Protein AF-0000000078795077 (afdb_homodimer)

Sequence (536 aa):
MKTSKQVVWITGASSGIGREMALQYGAKNYAVAVSARRMDLLDALVKEIVKQGGDAFAVFCDVTDESSIQRAISQIVDQYGKIDIAVANAGGGVIEFLENLSREEWTRQLAINVIGLAMTVKYVLPELKKTKGRLVLIGSIAAYIPNPYLSAYGASKAAVHNIGESLQVELLGTGVTCTTIHPGFVDSNITRVDNKGHFNPNAKDPRPSNLMWPTDKAVKDMIRAIDKRKKLAVITGHGKVFVFLGRFFPRLARVMMAKQIKEISKSLMKTSKQVVWITGASSGIGREMALQYGAKNYAVAVSARRMDLLDALVKEIVKQGGDAFAVFCDVTDESSIQRAISQIVDQYGKIDIAVANAGGGVIEFLENLSREEWTRQLAINVIGLAMTVKYVLPELKKTKGRLVLIGSIAAYIPNPYLSAYGASKAAVHNIGESLQVELLGTGVTCTTIHPGFVDSNITRVDNKGHFNPNAKDPRPSNLMWPTDKAVKDMIRAIDKRKKLAVITGHGKVFVFLGRFFPRLARVMMAKQIKEISKSL

Nearest PDB structures (foldseek):
  2jap-assembly1_D  TM=9.155E-01  e=2.969E-22  Streptomyces clavuligerus
  7pcs-assembly1_D  TM=8.474E-01  e=2.677E-19  Thauera aromatica
  3gaf-assembly2_C  TM=8.552E-01  e=3.231E-18  Brucella abortus 2308
  3gaf-assembly1_A  TM=8.520E-01  e=2.385E-18  Brucella abortus 2308
  7wbc-assembly1_B  TM=8.483E-01  e=3.671E-17  Rhodococcus ruber

Solvent-accessible surface area (backbone atoms only — not comparable to full-atom values): 26016 Å² total; per-residue (Å²): 128,60,55,91,51,56,25,38,38,32,32,35,22,60,46,41,69,32,32,52,42,46,47,52,42,15,73,71,60,23,36,30,36,35,21,22,78,55,56,69,51,31,49,52,50,31,52,55,32,38,73,73,72,22,41,55,44,68,39,64,28,42,57,75,35,68,68,34,42,52,50,34,52,50,52,44,32,71,65,34,62,52,38,36,29,40,33,44,47,43,66,65,39,43,78,41,46,65,71,70,54,48,71,67,48,47,49,51,42,36,36,37,38,33,50,12,38,49,51,50,48,36,69,44,44,68,48,21,48,77,58,39,15,38,40,33,40,61,44,28,36,45,36,43,36,51,24,65,39,23,29,59,32,16,14,27,23,15,17,39,49,30,37,38,47,9,44,46,44,66,30,62,92,53,59,36,41,40,24,32,34,20,41,39,54,49,62,46,61,50,65,18,26,43,71,85,67,47,76,35,93,79,48,73,67,89,61,65,70,88,60,48,39,62,48,67,62,48,39,53,54,49,51,52,38,57,75,68,61,34,57,67,43,66,33,53,71,68,22,44,50,47,37,48,30,24,66,74,33,48,68,59,37,40,53,54,48,41,54,51,41,60,52,45,59,70,70,101,128,58,56,90,51,57,25,38,38,31,32,35,23,61,45,41,66,31,31,51,42,47,48,54,41,14,74,70,60,23,36,28,37,35,22,21,78,55,56,70,50,31,49,53,50,31,51,53,31,39,74,73,71,22,41,55,42,68,40,64,27,43,55,76,33,66,68,34,43,52,50,34,51,51,52,43,31,71,66,36,60,51,38,35,29,41,34,44,45,44,65,67,38,43,78,41,46,65,71,70,54,47,70,68,48,48,48,52,41,37,36,38,38,33,50,13,38,50,49,50,49,36,68,44,44,69,48,20,47,75,59,37,15,38,40,32,40,60,44,29,36,45,35,43,36,51,24,66,40,23,27,59,34,17,14,26,24,15,17,38,49,30,36,37,46,9,46,48,42,66,30,61,90,52,61,36,42,40,24,33,33,21,40,40,55,50,64,46,60,47,64,21,26,45,71,85,66,47,77,34,92,80,48,72,65,87,60,66,71,88,60,48,38,61,48,68,62,48,40,52,54,49,51,50,38,56,75,67,61,34,57,66,42,66,34,55,74,69,22,45,51,48,36,50,31,24,66,74,34,49,67,58,38,42,54,55,46,41,55,52,42,62,52,46,61,71,70,100

Secondary structure (DSSP, 8-state):
---SS-EEEEESTTSHHHHHHHHHHHHTT-EEEEEES-HHHHHHHHHHHHHTT-EEEEEE--TT-HHHHHHHHHHHHHHHS--SEEEE-------B-GGG--HHHHHHHHIIIIIIHHHHHHHHHHHHHHHT-EEEEE--GGGTS--TTBHHHHHHHHHHHHHHHHHHHHTTTSS-EEEEEEE-SB--GGGGB-TTS-B-TT----S-GGGPBPHHHHHHHHHHHHHTT-SEEEESHHHHHHHHHHHH-HHHHHHHHHHHHHHHHHH-/---SS-EEEEESTTSHHHHHHHHHHHHTT-EEEEEES-HHHHHHHHHHHHHTT-EEEEEE--TT-HHHHHHHHHHHHHHHS--SEEEE-------B-GGG--HHHHHHHHIIIIIIHHHHHHHHHHHHHHHT-EEEEE--GGGTS--TTBHHHHHHHHHHHHHHHHHHHHTTTSS-EEEEEEE-SB--GGGGB-TTS-B-TT----S-GGGPBPHHHHHHHHHHHHHTT-SEEEESHHHHHHHHHHHH-HHHHHHHHHHHHHHHHHH-

pLDDT: mean 89.66, std 13.39, range [45.28, 98.94]

Structure (mmCIF, N/CA/C/O backbone):
data_AF-0000000078795077-model_v1
#
loop_
_entity.id
_entity.type
_entity.pdbx_description
1 polymer 3-oxoacyl-
#
loop_
_atom_site.group_PDB
_atom_site.id
_atom_site.type_symbol
_atom_site.label_atom_id
_atom_site.label_alt_id
_atom_site.label_comp_id
_atom_site.label_asym_id
_atom_site.label_entity_id
_atom_site.label_seq_id
_atom_site.pdbx_PDB_ins_code
_atom_site.Cartn_x
_atom_site.Cartn_y
_atom_site.Cartn_z
_atom_site.occupancy
_atom_site.B_iso_or_equiv
_atom_site.auth_seq_id
_atom_site.auth_comp_id
_atom_site.auth_asym_id
_atom_site.auth_atom_id
_atom_site.pdbx_PDB_model_num
ATOM 1 N N . MET A 1 1 ? -7.754 -32.938 -25.578 1 63.84 1 MET A N 1
ATOM 2 C CA . MET A 1 1 ? -8.141 -33.312 -24.219 1 63.84 1 MET A CA 1
ATOM 3 C C . MET A 1 1 ? -7.406 -32.5 -23.188 1 63.84 1 MET A C 1
ATOM 5 O O . MET A 1 1 ? -6.215 -32.188 -23.344 1 63.84 1 MET A O 1
ATOM 9 N N . LYS A 1 2 ? -8.133 -31.75 -22.375 1 88.75 2 LYS A N 1
ATOM 10 C CA . LYS A 1 2 ? -7.562 -30.891 -21.344 1 88.75 2 LYS A CA 1
ATOM 11 C C . LYS A 1 2 ? -6.699 -31.672 -20.375 1 88.75 2 LYS A C 1
ATOM 13 O O . LYS A 1 2 ? -6.816 -32.906 -20.281 1 88.75 2 LYS A O 1
ATOM 18 N N . THR A 1 3 ? -5.539 -31.219 -19.859 1 92.12 3 THR A N 1
ATOM 19 C CA . THR A 1 3 ? -4.457 -31.906 -19.156 1 92.12 3 THR A CA 1
ATOM 20 C C . THR A 1 3 ? -4.953 -32.5 -17.844 1 92.12 3 THR A C 1
ATOM 22 O O . THR A 1 3 ? -5.891 -31.984 -17.234 1 92.12 3 THR A O 1
ATOM 25 N N . SER A 1 4 ? -4.438 -33.625 -17.484 1 94.81 4 SER A N 1
ATOM 26 C CA . SER A 1 4 ? -4.703 -34.25 -16.188 1 94.81 4 SER A CA 1
ATOM 27 C C . SER A 1 4 ? -3.748 -3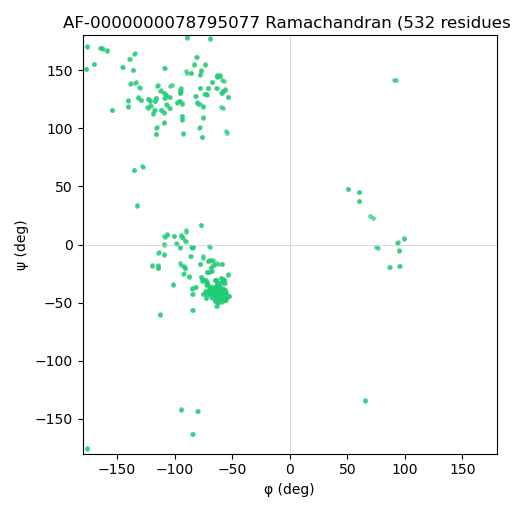3.719 -15.125 1 94.81 4 SER A C 1
ATOM 29 O O . SER A 1 4 ? -3.959 -33.938 -13.93 1 94.81 4 SER A O 1
ATOM 31 N N . LYS A 1 5 ? -2.736 -32.969 -15.523 1 97.69 5 LYS A N 1
ATOM 32 C CA . LYS A 1 5 ? -1.76 -32.375 -14.609 1 97.69 5 LYS A CA 1
ATOM 33 C C . LYS A 1 5 ? -2.357 -31.203 -13.844 1 97.69 5 LYS A C 1
ATOM 35 O O . LYS A 1 5 ? -3.344 -30.609 -14.281 1 97.69 5 LYS A O 1
ATOM 40 N N . GLN A 1 6 ? -1.777 -30.969 -12.68 1 98.25 6 GLN A N 1
ATOM 41 C CA . GLN A 1 6 ? -2.078 -29.688 -12.07 1 98.25 6 GLN A CA 1
ATOM 42 C C . GLN A 1 6 ? -1.483 -28.531 -12.875 1 98.25 6 GLN A C 1
ATOM 44 O O . GLN A 1 6 ? -0.375 -28.656 -13.406 1 98.25 6 GLN A O 1
ATOM 49 N N . VAL A 1 7 ? -2.229 -27.469 -13 1 98.75 7 VAL A N 1
ATOM 50 C CA . VAL A 1 7 ? -1.821 -26.344 -13.836 1 98.75 7 VAL A CA 1
ATOM 51 C C . VAL A 1 7 ? -1.422 -25.156 -12.961 1 98.75 7 VAL A C 1
ATOM 53 O O . VAL A 1 7 ? -2.188 -24.734 -12.094 1 98.75 7 VAL A O 1
ATOM 56 N N . VAL A 1 8 ? -0.216 -24.625 -13.18 1 98.88 8 VAL A N 1
ATOM 57 C CA . VAL A 1 8 ? 0.249 -23.438 -12.477 1 98.88 8 VAL A CA 1
ATOM 58 C C . VAL A 1 8 ? 0.467 -22.312 -13.477 1 98.88 8 VAL A C 1
ATOM 60 O O . VAL A 1 8 ? 1.09 -22.5 -14.523 1 98.88 8 VAL A O 1
ATOM 63 N N . TRP A 1 9 ? -0.145 -21.172 -13.227 1 98.94 9 TRP A N 1
ATOM 64 C CA . TRP A 1 9 ? 0.075 -19.953 -13.992 1 98.94 9 TRP A CA 1
ATOM 65 C C . TRP A 1 9 ? 0.933 -18.953 -13.211 1 98.94 9 TRP A C 1
ATOM 67 O O . TRP A 1 9 ? 0.636 -18.641 -12.055 1 98.94 9 TRP A O 1
ATOM 77 N N . ILE A 1 10 ? 2.008 -18.484 -13.828 1 98.88 10 ILE A N 1
ATOM 78 C CA . ILE A 1 10 ? 2.932 -17.547 -13.195 1 98.88 10 ILE A CA 1
ATOM 79 C C . ILE A 1 10 ? 3.055 -16.281 -14.047 1 98.88 10 ILE A C 1
ATOM 81 O O . ILE A 1 10 ? 3.504 -16.344 -15.195 1 98.88 10 ILE A O 1
ATOM 85 N N . THR A 1 11 ? 2.666 -15.148 -13.5 1 98.62 11 THR A N 1
ATOM 86 C CA . THR A 1 11 ? 2.92 -13.883 -14.18 1 98.62 11 THR A CA 1
ATOM 87 C C . THR A 1 11 ? 4.336 -13.391 -13.898 1 98.62 11 THR A C 1
ATOM 89 O O . THR A 1 11 ? 4.91 -13.703 -12.852 1 98.62 11 THR A O 1
ATOM 92 N N . GLY A 1 12 ? 4.859 -12.586 -14.836 1 96.25 12 GLY A N 1
ATOM 93 C CA . GLY A 1 12 ? 6.215 -12.086 -14.656 1 96.25 12 GLY A CA 1
ATOM 94 C C . GLY A 1 12 ? 7.25 -13.195 -14.578 1 96.25 12 GLY A C 1
ATOM 95 O O . GLY A 1 12 ? 8.102 -13.195 -13.688 1 96.25 12 GLY A O 1
ATOM 96 N N . ALA A 1 13 ? 7.164 -14.148 -15.461 1 96.56 13 ALA A N 1
ATOM 97 C CA . ALA A 1 13 ? 7.961 -15.367 -15.344 1 96.56 13 ALA A CA 1
ATOM 98 C C . ALA A 1 13 ? 9.25 -15.258 -16.156 1 96.56 13 ALA A C 1
ATOM 100 O O . ALA A 1 13 ? 10.008 -16.219 -16.266 1 96.56 13 ALA A O 1
ATOM 101 N N . SER A 1 14 ? 9.562 -14.102 -16.703 1 92.75 14 SER A N 1
ATOM 102 C CA . SER A 1 14 ? 10.672 -13.977 -17.641 1 92.75 14 SER A CA 1
ATOM 103 C C . SER A 1 14 ? 12.008 -13.961 -16.906 1 92.75 14 SER A C 1
ATOM 105 O O . SER A 1 14 ? 13.062 -14.125 -17.531 1 92.75 14 SER A O 1
ATOM 107 N N . SER A 1 15 ? 12.031 -13.727 -15.617 1 89.06 15 SER A N 1
ATOM 108 C CA . SER A 1 15 ? 13.281 -13.656 -14.867 1 89.06 15 SER A CA 1
ATOM 109 C C . SER A 1 15 ? 13.047 -13.891 -13.383 1 89.06 15 SER A C 1
ATOM 111 O O . SER A 1 15 ? 11.906 -14.086 -12.953 1 89.06 15 SER A O 1
ATOM 113 N N . GLY A 1 16 ? 14.125 -14.109 -12.711 1 90.88 16 GLY A N 1
ATOM 114 C CA . GLY A 1 16 ? 14.102 -14.102 -11.258 1 90.88 16 GLY A CA 1
ATOM 115 C C . GLY A 1 16 ? 13.281 -15.227 -10.664 1 90.88 16 GLY A C 1
ATOM 116 O O . GLY A 1 16 ? 13.445 -16.391 -11.039 1 90.88 16 GLY A O 1
ATOM 117 N N . ILE A 1 17 ? 12.492 -14.867 -9.719 1 93.62 17 ILE A N 1
ATOM 118 C CA . ILE A 1 17 ? 11.695 -15.797 -8.93 1 93.62 17 ILE A CA 1
ATOM 119 C C . ILE A 1 17 ? 10.703 -16.516 -9.836 1 93.62 17 ILE A C 1
ATOM 121 O O . ILE A 1 17 ? 10.562 -17.734 -9.773 1 93.62 17 ILE A O 1
ATOM 125 N N . GLY A 1 18 ? 10.047 -15.781 -10.766 1 96.88 18 GLY A N 1
ATOM 126 C CA . GLY A 1 18 ? 9.062 -16.375 -11.648 1 96.88 18 GLY A CA 1
ATOM 127 C C . GLY A 1 18 ? 9.641 -17.422 -12.57 1 96.88 18 GLY A C 1
ATOM 128 O O . GLY A 1 18 ? 9.055 -18.5 -12.75 1 96.88 18 GLY A O 1
ATOM 129 N N . ARG A 1 19 ? 10.742 -17.094 -13.125 1 96.56 19 ARG A N 1
ATOM 130 C CA . ARG A 1 19 ? 11.414 -18.031 -14.016 1 96.56 19 ARG A CA 1
ATOM 131 C C . ARG A 1 19 ? 11.812 -19.297 -13.273 1 96.56 19 ARG A C 1
ATOM 133 O O . ARG A 1 19 ? 11.562 -20.406 -13.758 1 96.56 19 ARG A O 1
ATOM 140 N N . GLU A 1 20 ? 12.445 -19.125 -12.133 1 96.5 20 GLU A N 1
ATOM 141 C CA . GLU A 1 20 ? 12.898 -20.266 -11.344 1 96.5 20 GLU A CA 1
ATOM 142 C C . GLU A 1 20 ? 11.719 -21.125 -10.883 1 96.5 20 GLU A C 1
ATOM 144 O O . GLU A 1 20 ? 11.805 -22.344 -10.859 1 96.5 20 GLU A O 1
ATOM 149 N N . MET A 1 21 ? 10.648 -20.484 -10.523 1 98 21 MET A N 1
ATOM 150 C CA . MET A 1 21 ? 9.461 -21.219 -10.102 1 98 21 MET A CA 1
ATOM 151 C C . MET A 1 21 ? 8.898 -22.062 -11.242 1 98 21 MET A C 1
ATOM 153 O O . MET A 1 21 ? 8.484 -23.203 -11.023 1 98 21 MET A O 1
ATOM 157 N N . ALA A 1 22 ? 8.906 -21.469 -12.406 1 98.5 22 ALA A N 1
ATOM 158 C CA . ALA A 1 22 ? 8.438 -22.188 -13.586 1 98.5 22 ALA A CA 1
ATOM 159 C C . ALA A 1 22 ? 9.273 -23.453 -13.828 1 98.5 22 ALA A C 1
ATOM 161 O O . ALA A 1 22 ? 8.734 -24.516 -14.094 1 98.5 22 ALA A O 1
ATOM 162 N N . LEU A 1 23 ? 10.547 -23.312 -13.711 1 98.12 23 LEU A N 1
ATOM 163 C CA . LEU A 1 23 ? 11.461 -24.438 -13.906 1 98.12 23 LEU A CA 1
ATOM 164 C C . LEU A 1 23 ? 11.188 -25.531 -12.891 1 98.12 23 LEU A C 1
ATOM 166 O O . LEU A 1 23 ? 11.102 -26.719 -13.258 1 98.12 23 LEU A O 1
ATOM 170 N N . GLN A 1 24 ? 11.016 -25.156 -11.688 1 98.38 24 GLN A N 1
ATOM 171 C CA . GLN A 1 24 ? 10.852 -26.156 -10.625 1 98.38 24 GLN A CA 1
ATOM 172 C C . GLN A 1 24 ? 9.484 -26.828 -10.719 1 98.38 24 GLN A C 1
ATOM 174 O O . GLN A 1 24 ? 9.375 -28.047 -10.523 1 98.38 24 GLN A O 1
ATOM 179 N N . TYR A 1 25 ? 8.43 -26.109 -11.023 1 98.38 25 TYR A N 1
ATOM 180 C CA . TYR A 1 25 ? 7.125 -26.719 -11.227 1 98.38 25 TYR A CA 1
ATOM 181 C C . TYR A 1 25 ? 7.141 -27.641 -12.453 1 98.38 25 TYR A C 1
ATOM 183 O O . TYR A 1 25 ? 6.484 -28.688 -12.461 1 98.38 25 TYR A O 1
ATOM 191 N N . GLY A 1 26 ? 7.855 -27.203 -13.492 1 97.94 26 GLY A N 1
ATOM 192 C CA . GLY A 1 26 ? 8.031 -28.078 -14.648 1 97.94 26 GLY A CA 1
ATOM 193 C C . GLY A 1 26 ? 8.672 -29.406 -14.305 1 97.94 26 GLY A C 1
ATOM 194 O O . GLY A 1 26 ? 8.258 -30.453 -14.812 1 97.94 26 GLY A O 1
ATOM 195 N N . ALA A 1 27 ? 9.609 -29.344 -13.43 1 97.62 27 ALA A N 1
ATOM 196 C CA . ALA A 1 27 ? 10.312 -30.547 -12.992 1 97.62 27 ALA A CA 1
ATOM 197 C C . ALA A 1 27 ? 9.414 -31.422 -12.117 1 97.62 27 ALA A C 1
ATOM 199 O O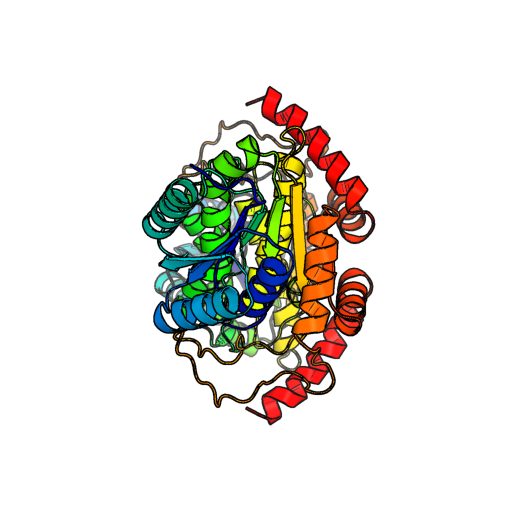 . ALA A 1 27 ? 9.633 -32.625 -12.008 1 97.62 27 ALA A O 1
ATOM 200 N N . LYS A 1 28 ? 8.391 -30.844 -11.469 1 96.38 28 LYS A N 1
ATOM 201 C CA . LYS A 1 28 ? 7.465 -31.547 -10.594 1 96.38 28 LYS A CA 1
ATOM 202 C C . LYS A 1 28 ? 6.262 -32.062 -11.375 1 96.38 28 LYS A C 1
ATOM 204 O O . LYS A 1 28 ? 5.273 -32.5 -10.781 1 96.38 28 LYS A O 1
ATOM 209 N N . ASN A 1 29 ? 6.27 -32.062 -12.742 1 95 29 ASN A N 1
ATOM 210 C CA . ASN A 1 29 ? 5.273 -32.594 -13.656 1 95 29 ASN A CA 1
ATOM 211 C C . ASN A 1 29 ? 3.988 -31.781 -13.648 1 95 29 ASN A C 1
ATOM 213 O O . ASN A 1 29 ? 2.895 -32.344 -13.781 1 95 29 ASN A O 1
ATOM 217 N N . TYR A 1 30 ? 4.035 -30.562 -13.297 1 98.12 30 TYR A N 1
ATOM 218 C CA . TYR A 1 30 ? 2.936 -29.625 -13.516 1 98.12 30 TYR A CA 1
ATOM 219 C C . TYR A 1 30 ? 2.895 -29.172 -14.969 1 98.12 30 TYR A C 1
ATOM 221 O O . TYR A 1 30 ? 3.902 -29.234 -15.68 1 98.12 30 TYR A O 1
ATOM 229 N N . ALA A 1 31 ? 1.719 -28.875 -15.406 1 98.69 31 ALA A N 1
ATOM 230 C CA . ALA A 1 31 ? 1.613 -28.031 -16.594 1 98.69 31 ALA A CA 1
ATOM 231 C C . ALA A 1 31 ? 1.82 -26.562 -16.25 1 98.69 31 ALA A C 1
ATOM 233 O O . ALA A 1 31 ? 1.081 -26 -15.43 1 98.69 31 ALA A O 1
ATOM 234 N N . VAL A 1 32 ? 2.832 -25.938 -16.875 1 98.81 32 VAL A N 1
ATOM 235 C CA . VAL A 1 32 ? 3.268 -24.625 -16.422 1 98.81 32 VAL A CA 1
ATOM 236 C C . VAL A 1 32 ? 2.918 -23.578 -17.484 1 98.81 32 VAL A C 1
ATOM 238 O O . VAL A 1 32 ? 3.389 -23.656 -18.625 1 98.81 32 VAL A O 1
ATOM 241 N N . ALA A 1 33 ? 2.053 -22.656 -17.141 1 98.88 33 ALA A N 1
ATOM 242 C CA . ALA A 1 33 ? 1.798 -21.484 -17.969 1 98.88 33 ALA A CA 1
ATOM 243 C C . ALA A 1 33 ? 2.594 -20.281 -17.469 1 98.88 33 ALA A C 1
ATOM 245 O O . ALA A 1 33 ? 2.477 -19.891 -16.312 1 98.88 33 ALA A O 1
ATOM 246 N N . VAL A 1 34 ? 3.428 -19.734 -18.391 1 98.81 34 VAL A N 1
ATOM 247 C CA . VAL A 1 34 ? 4.258 -18.578 -18.031 1 98.81 34 VAL A CA 1
ATOM 248 C C . VAL A 1 34 ? 3.826 -17.359 -18.844 1 98.81 34 VAL A C 1
ATOM 250 O O . VAL A 1 34 ? 3.543 -17.484 -20.047 1 98.81 34 VAL A O 1
ATOM 253 N N . SER A 1 35 ? 3.742 -16.219 -18.172 1 98.62 35 SER A N 1
ATOM 254 C CA . SER A 1 35 ? 3.336 -15.016 -18.891 1 98.62 35 SER A CA 1
ATOM 255 C C . SER A 1 35 ? 4.203 -13.828 -18.5 1 98.62 35 SER A C 1
ATOM 257 O O . SER A 1 35 ? 4.734 -13.773 -17.391 1 98.62 35 SER A O 1
ATOM 259 N N . ALA A 1 36 ? 4.379 -12.969 -19.344 1 97.62 36 ALA A N 1
ATOM 260 C CA . ALA A 1 36 ? 5.082 -11.695 -19.25 1 97.62 36 ALA A CA 1
ATOM 261 C C . ALA A 1 36 ? 4.957 -10.898 -20.562 1 97.62 36 ALA A C 1
ATOM 263 O O . ALA A 1 36 ? 4.18 -11.266 -21.438 1 97.62 36 ALA A O 1
ATOM 264 N N . ARG A 1 37 ? 5.633 -9.805 -20.594 1 94.19 37 ARG A N 1
ATOM 265 C CA . ARG A 1 37 ? 5.609 -8.984 -21.797 1 94.19 37 ARG A CA 1
ATOM 266 C C . ARG A 1 37 ? 6.688 -9.422 -22.797 1 94.19 37 ARG A C 1
ATOM 268 O O . ARG A 1 37 ? 6.535 -9.25 -24 1 94.19 37 ARG A O 1
ATOM 275 N N . ARG A 1 38 ? 7.805 -10.016 -22.25 1 93.06 38 ARG A N 1
ATOM 276 C CA . ARG A 1 38 ? 8.938 -10.398 -23.094 1 93.06 38 ARG A CA 1
ATOM 277 C C . ARG A 1 38 ? 8.812 -11.852 -23.562 1 93.06 38 ARG A C 1
ATOM 279 O O . ARG A 1 38 ? 9.391 -12.758 -22.953 1 93.06 38 ARG A O 1
ATOM 286 N N . MET A 1 39 ? 8.273 -11.969 -24.734 1 97.12 39 MET A N 1
ATOM 287 C CA . MET A 1 39 ? 7.906 -13.297 -25.219 1 97.12 39 MET A CA 1
ATOM 288 C C . MET A 1 39 ? 9.148 -14.102 -25.594 1 97.12 39 MET A C 1
ATOM 290 O O . MET A 1 39 ? 9.164 -15.328 -25.453 1 97.12 39 MET A O 1
ATOM 294 N N . ASP A 1 40 ? 10.172 -13.406 -26.031 1 97.25 40 ASP A N 1
ATOM 295 C CA . ASP A 1 40 ? 11.398 -14.109 -26.406 1 97.25 40 ASP A CA 1
ATOM 296 C C . ASP A 1 40 ? 11.984 -14.852 -25.203 1 97.25 40 ASP A C 1
ATOM 298 O O . ASP A 1 40 ? 12.414 -16 -25.328 1 97.25 40 ASP A O 1
ATOM 302 N N . LEU A 1 41 ? 11.977 -14.219 -24.062 1 96.31 41 LEU A N 1
ATOM 303 C CA . LEU A 1 41 ? 12.477 -14.828 -22.844 1 96.31 41 LEU A CA 1
ATOM 304 C C . LEU A 1 41 ? 11.57 -15.961 -22.391 1 96.31 41 LEU A C 1
ATOM 306 O O . LEU A 1 41 ? 12.047 -16.984 -21.875 1 96.31 41 LEU A O 1
ATOM 310 N N . LEU A 1 42 ? 10.289 -15.812 -22.562 1 98.06 42 LEU A N 1
ATOM 311 C CA . LEU A 1 42 ? 9.328 -16.844 -22.188 1 98.06 42 LEU A CA 1
ATOM 312 C C . LEU A 1 42 ? 9.477 -18.078 -23.062 1 98.06 42 LEU A C 1
ATOM 314 O O . LEU A 1 42 ? 9.422 -19.203 -22.578 1 98.06 42 LEU A O 1
ATOM 318 N N . ASP A 1 43 ? 9.648 -17.812 -24.344 1 98.06 43 ASP A N 1
ATOM 319 C CA . ASP A 1 43 ? 9.805 -18.922 -25.281 1 98.06 43 ASP A CA 1
ATOM 320 C C . ASP A 1 43 ? 11.07 -19.734 -24.953 1 98.06 43 ASP A C 1
ATOM 322 O O . ASP A 1 43 ? 11.062 -20.953 -25.031 1 98.06 43 ASP A O 1
ATOM 326 N N . ALA A 1 44 ? 12.109 -19 -24.656 1 98.19 44 ALA A N 1
ATOM 327 C CA . ALA A 1 44 ? 13.336 -19.672 -24.25 1 98.19 44 ALA A CA 1
ATOM 328 C C . ALA A 1 44 ? 13.109 -20.516 -22.984 1 98.19 44 ALA A C 1
ATOM 330 O O . ALA A 1 44 ? 13.617 -21.641 -22.875 1 98.19 44 ALA A O 1
ATOM 331 N N . LEU A 1 45 ? 12.383 -19.984 -22.031 1 98.19 45 LEU A N 1
ATOM 332 C CA . LEU A 1 45 ? 12.047 -20.688 -20.797 1 98.19 45 LEU A CA 1
ATOM 333 C C . LEU A 1 45 ? 11.227 -21.922 -21.094 1 98.19 45 LEU A C 1
ATOM 335 O O . LEU A 1 45 ? 11.492 -23 -20.531 1 98.19 45 LEU A O 1
ATOM 339 N N . VAL A 1 46 ? 10.25 -21.828 -21.953 1 98.56 46 VAL A N 1
ATOM 340 C CA . VAL A 1 46 ? 9.398 -22.953 -22.312 1 98.56 46 VAL A CA 1
ATOM 341 C C . VAL A 1 46 ? 10.242 -24.047 -22.953 1 98.56 46 VAL A C 1
ATOM 343 O O . VAL A 1 46 ? 10.094 -25.234 -22.625 1 98.56 46 VAL A O 1
ATOM 346 N N . LYS A 1 47 ? 11.117 -23.656 -23.859 1 98.44 47 LYS A N 1
ATOM 347 C CA . LYS A 1 47 ? 11.992 -24.625 -24.516 1 98.44 47 LYS A CA 1
ATOM 348 C C . LYS A 1 47 ? 12.844 -25.375 -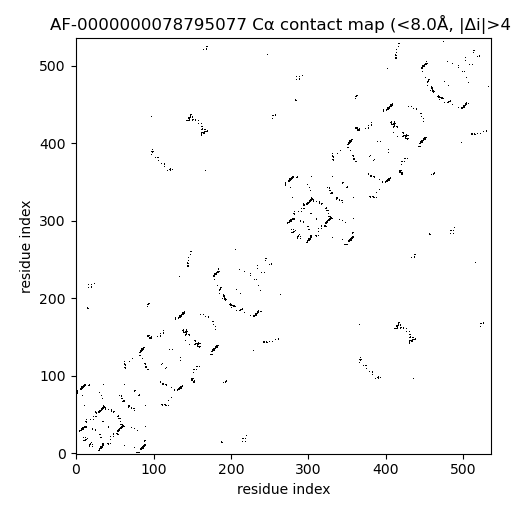23.484 1 98.44 47 LYS A C 1
ATOM 350 O O . LYS A 1 47 ? 13.047 -26.578 -23.609 1 98.44 47 LYS A O 1
ATOM 355 N N . GLU A 1 48 ? 13.344 -24.609 -22.562 1 98.12 48 GLU A N 1
ATOM 356 C CA . GLU A 1 48 ? 14.164 -25.203 -21.516 1 98.12 48 GLU A CA 1
ATOM 357 C C . GLU A 1 48 ? 13.367 -26.219 -20.703 1 98.12 48 GLU A C 1
ATOM 359 O O . GLU A 1 48 ? 13.852 -27.328 -20.422 1 98.12 48 GLU A O 1
ATOM 364 N N . ILE A 1 49 ? 12.148 -25.922 -20.312 1 98.38 49 ILE A N 1
ATOM 365 C CA . ILE A 1 49 ? 11.289 -26.797 -19.5 1 98.38 49 ILE A CA 1
ATOM 366 C C . ILE A 1 49 ? 10.938 -28.047 -20.312 1 98.38 49 ILE A C 1
ATOM 368 O O . ILE A 1 49 ? 11.016 -29.172 -19.781 1 98.38 49 ILE A O 1
ATOM 372 N N . VAL A 1 50 ? 10.656 -27.859 -21.578 1 97.88 50 VAL A N 1
ATOM 373 C CA . VAL A 1 50 ? 10.242 -28.969 -22.438 1 97.88 50 VAL A CA 1
ATOM 374 C C . VAL A 1 50 ? 11.43 -29.891 -22.672 1 97.88 50 VAL A C 1
ATOM 376 O O . VAL A 1 50 ? 11.281 -31.125 -22.672 1 97.88 50 VAL A O 1
ATOM 379 N N . LYS A 1 51 ? 12.555 -29.297 -22.859 1 97.75 51 LYS A N 1
ATOM 380 C CA . LYS A 1 51 ? 13.766 -30.094 -23.062 1 97.75 51 LYS A CA 1
ATOM 381 C C . LYS A 1 51 ? 14.039 -31 -21.875 1 97.75 51 LYS A C 1
ATOM 383 O O . LYS A 1 51 ? 14.578 -32.094 -22.031 1 97.75 51 LYS A O 1
ATOM 388 N N . GLN A 1 52 ? 13.609 -30.578 -20.75 1 97.06 52 GLN A N 1
ATOM 389 C CA . GLN A 1 52 ? 13.828 -31.344 -19.516 1 97.06 52 GLN A CA 1
ATOM 390 C C . GLN A 1 52 ? 12.68 -32.312 -19.266 1 97.06 52 GLN A C 1
ATOM 392 O O . GLN A 1 52 ? 12.633 -32.969 -18.203 1 97.06 52 GLN A O 1
ATOM 397 N N . GLY A 1 53 ? 11.727 -32.375 -20.172 1 96.94 53 GLY A N 1
ATOM 398 C CA . GLY A 1 53 ? 10.641 -33.344 -20.078 1 96.94 53 GLY A CA 1
ATOM 399 C C . GLY A 1 53 ? 9.375 -32.75 -19.5 1 96.94 53 GLY A C 1
ATOM 400 O O . GLY A 1 53 ? 8.406 -33.469 -19.25 1 96.94 53 GLY A O 1
ATOM 401 N N . GLY A 1 54 ? 9.406 -31.422 -19.281 1 97.56 54 GLY A N 1
ATOM 402 C CA . GLY A 1 54 ? 8.234 -30.766 -18.703 1 97.56 54 GLY A CA 1
ATOM 403 C C . GLY A 1 54 ? 7.242 -30.281 -19.75 1 97.56 54 GLY A C 1
ATOM 404 O O . GLY A 1 54 ? 7.418 -30.531 -20.938 1 97.56 54 GLY A O 1
ATOM 405 N N . ASP A 1 55 ? 6.168 -29.719 -19.25 1 98.06 55 ASP A N 1
ATOM 406 C CA . ASP A 1 55 ? 5.102 -29.141 -20.062 1 98.06 55 ASP A CA 1
ATOM 407 C C . ASP A 1 55 ? 4.914 -27.656 -19.719 1 98.06 55 ASP A C 1
ATOM 409 O O . ASP A 1 55 ? 4.59 -27.312 -18.594 1 98.06 55 ASP A O 1
ATOM 413 N N . ALA A 1 56 ? 5.102 -26.844 -20.734 1 98.44 56 ALA A N 1
ATOM 414 C CA . ALA A 1 56 ? 4.98 -25.406 -20.484 1 98.44 56 ALA A CA 1
ATOM 415 C C . ALA A 1 56 ? 4.395 -24.688 -21.703 1 98.44 56 ALA A C 1
ATOM 417 O O . ALA A 1 56 ? 4.496 -25.188 -22.828 1 98.44 56 ALA A O 1
ATOM 418 N N . PHE A 1 57 ? 3.754 -23.594 -21.375 1 97.75 57 PHE A N 1
ATOM 419 C CA . PHE A 1 57 ? 3.047 -22.781 -22.344 1 97.75 57 PHE A CA 1
ATOM 420 C C . PHE A 1 57 ? 3.25 -21.297 -22.047 1 97.75 57 PHE A C 1
ATOM 422 O O . PHE A 1 57 ? 3.096 -20.859 -20.906 1 97.75 57 PHE A O 1
ATOM 429 N N . ALA A 1 58 ? 3.775 -20.578 -23.094 1 98.69 58 ALA A N 1
ATOM 430 C CA . ALA A 1 58 ? 4.008 -19.141 -22.922 1 98.69 58 ALA A CA 1
ATOM 431 C C . ALA A 1 58 ? 2.832 -18.328 -23.438 1 98.69 58 ALA A C 1
ATOM 433 O O . ALA A 1 58 ? 2.285 -18.625 -24.516 1 98.69 58 ALA A O 1
ATOM 434 N N . VAL A 1 59 ? 2.422 -17.359 -22.656 1 98.56 59 VAL A N 1
ATOM 435 C CA . VAL A 1 59 ? 1.357 -16.453 -23.078 1 98.56 59 VAL A CA 1
ATOM 436 C C . VAL A 1 59 ? 1.753 -15.016 -22.766 1 98.56 59 VAL A C 1
ATOM 438 O O . VAL A 1 59 ? 2.328 -14.734 -21.719 1 98.56 59 VAL A O 1
ATOM 441 N N . PHE A 1 60 ? 1.455 -14.117 -23.688 1 98.62 60 PHE A N 1
ATOM 442 C CA . PHE A 1 60 ? 1.7 -12.695 -23.453 1 98.62 60 PHE A CA 1
ATOM 443 C C . PHE A 1 60 ? 0.737 -12.141 -22.422 1 98.62 60 PHE A C 1
ATOM 445 O O . PHE A 1 60 ? -0.463 -12.414 -22.469 1 98.62 60 PHE A O 1
ATOM 452 N N . CYS A 1 61 ? 1.291 -11.391 -21.516 1 98.5 61 CYS A N 1
ATOM 453 C CA . CYS A 1 61 ? 0.429 -10.719 -20.547 1 98.5 61 CYS A CA 1
ATOM 454 C C . CYS A 1 61 ? 1.093 -9.461 -20 1 98.5 61 CYS A C 1
ATOM 456 O O . CYS A 1 61 ? 2.176 -9.523 -19.422 1 98.5 61 CYS A O 1
ATOM 458 N N . ASP A 1 62 ? 0.51 -8.383 -20.281 1 98 62 ASP A N 1
ATOM 459 C CA . ASP A 1 62 ? 0.784 -7.137 -19.578 1 98 62 ASP A CA 1
ATOM 460 C C . ASP A 1 62 ? -0.196 -6.93 -18.422 1 98 62 ASP A C 1
ATOM 462 O O . ASP A 1 62 ? -1.365 -6.609 -18.641 1 98 62 ASP A O 1
ATOM 466 N N . VAL A 1 63 ? 0.327 -7.023 -17.219 1 97.69 63 VAL A N 1
ATOM 467 C CA . VAL A 1 63 ? -0.568 -7.039 -16.062 1 97.69 63 VAL A CA 1
ATOM 468 C C . VAL A 1 63 ? -1.185 -5.652 -15.875 1 97.69 63 VAL A C 1
ATOM 470 O O . VAL A 1 63 ? -2.131 -5.492 -15.102 1 97.69 63 VAL A O 1
ATOM 473 N N . THR A 1 64 ? -0.64 -4.629 -16.531 1 96.69 64 THR A N 1
ATOM 474 C CA . THR A 1 64 ? -1.219 -3.293 -16.422 1 96.69 64 THR A CA 1
ATOM 475 C C . THR A 1 64 ? -2.373 -3.123 -17.406 1 96.69 64 THR A C 1
ATOM 477 O O . THR A 1 64 ? -3.027 -2.08 -17.438 1 96.69 64 THR A O 1
ATOM 480 N N . ASP A 1 65 ? -2.635 -4.152 -18.203 1 97.88 65 ASP A N 1
ATOM 481 C CA . ASP A 1 65 ? -3.727 -4.18 -19.172 1 97.88 65 ASP A CA 1
ATOM 482 C C . ASP A 1 65 ? -4.719 -5.293 -18.859 1 97.88 65 ASP A C 1
ATOM 484 O O . ASP A 1 65 ? -4.438 -6.469 -19.094 1 97.88 65 ASP A O 1
ATOM 488 N N . GLU A 1 66 ? -5.895 -4.922 -18.484 1 97.06 66 GLU A N 1
ATOM 489 C CA . GLU A 1 66 ? -6.902 -5.879 -18.031 1 97.06 66 GLU A CA 1
ATOM 490 C C . GLU A 1 66 ? -7.258 -6.871 -19.125 1 97.06 66 GLU A C 1
ATOM 492 O O . GLU A 1 66 ? -7.434 -8.062 -18.859 1 97.06 66 GLU A O 1
ATOM 497 N N . SER A 1 67 ? -7.43 -6.359 -20.281 1 98 67 SER A N 1
ATOM 498 C CA . SER A 1 67 ? -7.77 -7.234 -21.391 1 98 67 SER A CA 1
ATOM 499 C C . SER A 1 67 ? -6.668 -8.258 -21.641 1 98 67 SER A C 1
ATOM 501 O O . SER A 1 67 ? -6.945 -9.391 -22.047 1 98 67 SER A O 1
ATOM 503 N N . SER A 1 68 ? -5.449 -7.812 -21.469 1 98.62 68 SER A N 1
ATOM 504 C CA . SER A 1 68 ? -4.312 -8.719 -21.594 1 98.62 68 SER A CA 1
ATOM 505 C C . SER A 1 68 ? -4.383 -9.852 -20.594 1 98.62 68 SER A C 1
ATOM 507 O O . SER A 1 68 ? -4.133 -11.016 -20.922 1 98.62 68 SER A O 1
ATOM 509 N N . ILE A 1 69 ? -4.773 -9.57 -19.391 1 98.62 69 ILE A N 1
ATOM 510 C CA . ILE A 1 69 ? -4.91 -10.555 -18.312 1 98.62 69 ILE A CA 1
ATOM 511 C C . ILE A 1 69 ? -6.008 -11.555 -18.672 1 98.62 69 ILE A C 1
ATOM 513 O O . ILE A 1 69 ? -5.805 -12.766 -18.594 1 98.62 69 ILE A O 1
ATOM 517 N N . GLN A 1 70 ? -7.121 -11.039 -19.078 1 98.56 70 GLN A N 1
ATOM 518 C CA . GLN A 1 70 ? -8.25 -11.891 -19.422 1 98.56 70 GLN A CA 1
ATOM 519 C C . GLN A 1 70 ? -7.906 -12.828 -20.578 1 98.56 70 GLN A C 1
ATOM 521 O O . GLN A 1 70 ? -8.242 -14.016 -20.547 1 98.56 70 GLN A O 1
ATOM 526 N N . ARG A 1 71 ? -7.258 -12.273 -21.562 1 98.69 71 ARG A N 1
ATOM 527 C CA . ARG A 1 71 ? -6.852 -13.078 -22.703 1 98.69 71 ARG A CA 1
ATOM 528 C C . ARG A 1 71 ? -5.875 -14.172 -22.281 1 98.69 71 ARG A C 1
ATOM 530 O O . ARG A 1 71 ? -5.961 -15.305 -22.766 1 98.69 71 ARG A O 1
ATOM 537 N N . ALA A 1 72 ? -4.953 -13.812 -21.438 1 98.75 72 ALA A N 1
ATOM 538 C CA . ALA A 1 72 ? -3.99 -14.805 -20.969 1 98.75 72 ALA A CA 1
ATOM 539 C C . ALA A 1 72 ? -4.695 -15.961 -20.266 1 98.75 72 ALA A C 1
ATOM 541 O O . ALA A 1 72 ? -4.41 -17.125 -20.547 1 98.75 72 ALA A O 1
ATOM 542 N N . ILE A 1 73 ? -5.637 -15.625 -19.406 1 98.75 73 ILE A N 1
ATOM 543 C CA . ILE A 1 73 ? -6.367 -16.641 -18.656 1 98.75 73 ILE A CA 1
ATOM 544 C C . ILE A 1 73 ? -7.156 -17.516 -19.609 1 98.75 73 ILE A C 1
ATOM 546 O O . ILE A 1 73 ? -7.137 -18.75 -19.5 1 98.75 73 ILE A O 1
ATOM 550 N N . SER A 1 74 ? -7.785 -16.875 -20.547 1 98.62 74 SER A N 1
ATOM 551 C CA . SER A 1 74 ? -8.555 -17.625 -21.531 1 98.62 74 SER A CA 1
ATOM 552 C C . SER A 1 74 ? -7.676 -18.594 -22.297 1 98.62 74 SER A C 1
ATOM 554 O O . SER A 1 74 ? -8.047 -19.75 -22.516 1 98.62 74 SER A O 1
ATOM 556 N N . GLN A 1 75 ? -6.566 -18.156 -22.734 1 98.69 75 GLN A N 1
ATOM 557 C CA . GLN A 1 75 ? -5.641 -19 -23.5 1 98.69 75 GLN A CA 1
ATOM 558 C C . GLN A 1 75 ? -5.141 -20.172 -22.656 1 98.69 75 GLN A C 1
ATOM 560 O O . GLN A 1 75 ? -4.98 -21.281 -23.156 1 98.69 75 GLN A O 1
ATOM 565 N N . ILE A 1 76 ? -4.883 -19.938 -21.391 1 98.62 76 ILE A N 1
ATOM 566 C CA . ILE A 1 76 ? -4.391 -20.984 -20.5 1 98.62 76 ILE A CA 1
ATOM 567 C C . ILE A 1 76 ? -5.477 -22.031 -20.281 1 98.62 76 ILE A C 1
ATOM 569 O O . ILE A 1 76 ? -5.207 -23.234 -20.344 1 98.62 76 ILE A O 1
ATOM 573 N N . VAL A 1 77 ? -6.68 -21.547 -20.094 1 98.44 77 VAL A N 1
ATOM 574 C CA . VAL A 1 77 ? -7.797 -22.469 -19.891 1 98.44 77 VAL A CA 1
ATOM 575 C C . VAL A 1 77 ? -8.062 -23.25 -21.172 1 98.44 77 VAL A C 1
ATOM 577 O O . VAL A 1 77 ? -8.391 -24.438 -21.125 1 98.44 77 VAL A O 1
ATOM 580 N N . ASP A 1 78 ? -7.961 -22.547 -22.281 1 98.12 78 ASP A N 1
ATOM 581 C CA . ASP A 1 78 ? -8.117 -23.234 -23.562 1 98.12 78 ASP A CA 1
ATOM 582 C C . ASP A 1 78 ? -7.051 -24.312 -23.734 1 98.12 78 ASP A C 1
ATOM 584 O O . ASP A 1 78 ? -7.332 -25.391 -24.25 1 98.12 78 ASP A O 1
ATOM 588 N N . GLN A 1 79 ? -5.84 -24.047 -23.312 1 97.88 79 GLN A N 1
ATOM 589 C CA . GLN A 1 79 ? -4.699 -24.953 -23.484 1 97.88 79 GLN A CA 1
ATOM 590 C C . GLN A 1 79 ? -4.773 -26.125 -22.516 1 97.88 79 GLN A C 1
ATOM 592 O O . GLN A 1 79 ? -4.535 -27.266 -22.891 1 97.88 79 GLN A O 1
ATOM 597 N N . TYR A 1 80 ? -5.129 -25.859 -21.25 1 98.31 80 TYR A N 1
ATOM 598 C CA . TYR A 1 80 ? -4.922 -26.875 -20.219 1 98.31 80 TYR A CA 1
ATOM 599 C C . TYR A 1 80 ? -6.246 -27.281 -19.578 1 98.31 80 TYR A C 1
ATOM 601 O O . TYR A 1 80 ? -6.32 -28.281 -18.875 1 98.31 80 TYR A O 1
ATOM 609 N N . GLY A 1 81 ? -7.352 -26.438 -19.719 1 98.19 81 GLY A N 1
ATOM 610 C CA . GLY A 1 81 ? -8.68 -26.766 -19.234 1 98.19 81 GLY A CA 1
ATOM 611 C C . GLY A 1 81 ? -8.969 -26.172 -17.859 1 98.19 81 GLY A C 1
ATOM 612 O O . GLY A 1 81 ? -10.133 -26.078 -17.453 1 98.19 81 GLY A O 1
ATOM 613 N N . LYS A 1 82 ? -7.895 -25.797 -17.141 1 98.31 82 LYS A N 1
ATOM 614 C CA . LYS A 1 82 ? -8.07 -25.328 -15.773 1 98.31 82 LYS A CA 1
ATOM 615 C C . LYS A 1 82 ? -6.836 -24.562 -15.297 1 98.31 82 LYS A C 1
ATOM 617 O O . LYS A 1 82 ? -5.82 -24.516 -15.984 1 98.31 82 LYS A O 1
ATOM 622 N N . ILE A 1 83 ? -6.961 -23.922 -14.219 1 98.75 83 ILE A N 1
ATOM 623 C CA . ILE A 1 83 ? -5.875 -23.359 -13.43 1 98.75 83 ILE A CA 1
ATOM 624 C C . ILE A 1 83 ? -6.008 -23.797 -11.977 1 98.75 83 ILE A C 1
ATOM 626 O O . ILE A 1 83 ? -7.043 -23.562 -11.344 1 98.75 83 ILE A O 1
ATOM 630 N N . ASP A 1 84 ? -4.957 -24.422 -11.445 1 98.81 84 ASP A N 1
ATOM 631 C CA . ASP A 1 84 ? -4.988 -24.906 -10.078 1 98.81 84 ASP A CA 1
ATOM 632 C C . ASP A 1 84 ? -4.234 -23.969 -9.133 1 98.81 84 ASP A C 1
ATOM 634 O O . ASP A 1 84 ? -4.566 -23.875 -7.953 1 98.81 84 ASP A O 1
ATOM 638 N N . ILE A 1 85 ? -3.172 -23.375 -9.617 1 98.94 85 ILE A N 1
ATOM 639 C CA . ILE A 1 85 ? -2.348 -22.422 -8.883 1 98.94 85 ILE A CA 1
ATOM 640 C C . ILE A 1 85 ? -2.1 -21.172 -9.742 1 98.94 85 ILE A C 1
ATOM 642 O O . ILE A 1 85 ? -1.752 -21.297 -10.922 1 98.94 85 ILE A O 1
ATOM 646 N N . ALA A 1 86 ? -2.389 -20.062 -9.227 1 98.94 86 ALA A N 1
ATOM 647 C CA . ALA A 1 86 ? -2.041 -18.812 -9.875 1 98.94 86 ALA A CA 1
ATOM 648 C C . ALA A 1 86 ? -1.071 -18 -9.023 1 98.94 86 ALA A C 1
ATOM 650 O O . ALA A 1 86 ? -1.354 -17.719 -7.855 1 98.94 86 ALA A O 1
ATOM 651 N N . VAL A 1 87 ? 0.071 -17.656 -9.586 1 98.88 87 VAL A N 1
ATOM 652 C CA . VAL A 1 87 ? 1.102 -16.891 -8.898 1 98.88 87 VAL A CA 1
ATOM 653 C C . VAL A 1 87 ? 1.17 -15.484 -9.477 1 98.88 87 VAL A C 1
ATOM 655 O O . VAL A 1 87 ? 1.668 -15.281 -10.586 1 98.88 87 VAL A O 1
ATOM 658 N N . ALA A 1 88 ? 0.644 -14.562 -8.719 1 98.69 88 ALA A N 1
ATOM 659 C CA . ALA A 1 88 ? 0.832 -13.156 -9.062 1 98.69 88 ALA A CA 1
ATOM 660 C C . ALA A 1 88 ? 2.234 -12.68 -8.695 1 98.69 88 ALA A C 1
ATOM 662 O O . ALA A 1 88 ? 2.457 -12.18 -7.59 1 98.69 88 ALA A O 1
ATOM 663 N N . ASN A 1 89 ? 3.105 -12.773 -9.648 1 97.38 89 ASN A N 1
ATOM 664 C CA . ASN A 1 89 ? 4.531 -12.578 -9.398 1 97.38 89 ASN A CA 1
ATOM 665 C C . ASN A 1 89 ? 5.062 -11.344 -10.117 1 97.38 89 ASN A C 1
ATOM 667 O O . ASN A 1 89 ? 6.113 -10.812 -9.758 1 97.38 89 ASN A O 1
ATOM 671 N N . ALA A 1 90 ? 4.297 -10.875 -11.117 1 94.31 90 ALA A N 1
ATOM 672 C CA . ALA A 1 90 ? 4.766 -9.711 -11.875 1 94.31 90 ALA A CA 1
ATOM 673 C C . ALA A 1 90 ? 5.004 -8.516 -10.953 1 94.31 90 ALA A C 1
ATOM 675 O O . ALA A 1 90 ? 4.195 -8.242 -10.062 1 94.31 90 ALA A O 1
ATOM 676 N N . GLY A 1 91 ? 6.152 -7.906 -11.141 1 90.06 91 GLY A N 1
ATOM 677 C CA . GLY A 1 91 ? 6.473 -6.75 -10.32 1 90.06 91 GLY A CA 1
ATOM 678 C C . GLY A 1 91 ? 7.789 -6.098 -10.703 1 90.06 91 GLY A C 1
ATOM 679 O O . GLY A 1 91 ? 8.508 -6.594 -11.57 1 90.06 91 GLY A O 1
ATOM 680 N N . GLY A 1 92 ? 8.039 -4.926 -10.133 1 85.38 92 GLY A N 1
ATOM 681 C CA . GLY A 1 92 ? 9.258 -4.152 -10.281 1 85.38 92 GLY A CA 1
ATOM 682 C C . GLY A 1 92 ? 9.414 -3.064 -9.234 1 85.38 92 GLY A C 1
ATOM 683 O O . GLY A 1 92 ? 8.531 -2.887 -8.383 1 85.38 92 GLY A O 1
ATOM 684 N N . GLY A 1 93 ? 10.586 -2.51 -9.211 1 86.38 93 GLY A N 1
ATOM 685 C CA . GLY A 1 93 ? 10.859 -1.483 -8.219 1 86.38 93 GLY A CA 1
ATOM 686 C C . GLY A 1 93 ? 11.469 -0.226 -8.812 1 86.38 93 GLY A C 1
ATOM 687 O O . GLY A 1 93 ? 12.289 -0.301 -9.727 1 86.38 93 GLY A O 1
ATOM 688 N N . VAL A 1 94 ? 10.977 0.902 -8.406 1 81.56 94 VAL A N 1
ATOM 689 C CA . VAL A 1 94 ? 11.562 2.205 -8.703 1 81.56 94 VAL A CA 1
ATOM 690 C C . VAL A 1 94 ? 12.477 2.629 -7.559 1 81.56 94 VAL A C 1
ATOM 692 O O . VAL A 1 94 ? 12.117 2.51 -6.383 1 81.56 94 VAL A O 1
ATOM 695 N N . ILE A 1 95 ? 13.68 3.068 -7.887 1 79.62 95 ILE A N 1
ATOM 696 C CA . ILE A 1 95 ? 14.672 3.451 -6.883 1 79.62 95 ILE A CA 1
ATOM 697 C C . ILE A 1 95 ? 14.852 4.965 -6.895 1 79.62 95 ILE A C 1
ATOM 699 O O . ILE A 1 95 ? 15.383 5.523 -7.859 1 79.62 95 ILE A O 1
ATOM 703 N N . GLU A 1 96 ? 14.453 5.633 -5.82 1 83.88 96 GLU A N 1
ATOM 704 C CA . GLU A 1 96 ? 14.586 7.082 -5.688 1 83.88 96 GLU A CA 1
ATOM 705 C C . GLU A 1 96 ? 14.117 7.555 -4.312 1 83.88 96 GLU A C 1
ATOM 707 O O . GLU A 1 96 ? 13.297 6.895 -3.672 1 83.88 96 GLU A O 1
ATOM 712 N N . PHE A 1 97 ? 14.734 8.68 -3.846 1 87.44 97 PHE A N 1
ATOM 713 C CA . PHE A 1 97 ? 14.172 9.344 -2.674 1 87.44 97 PHE A CA 1
ATOM 714 C C . PHE A 1 97 ? 12.742 9.805 -2.938 1 87.44 97 PHE A C 1
ATOM 716 O O . PHE A 1 97 ? 12.414 10.219 -4.047 1 87.44 97 PHE A O 1
ATOM 723 N N . LEU A 1 98 ? 11.922 9.742 -1.847 1 90 98 LEU A N 1
ATOM 724 C CA . LEU A 1 98 ? 10.523 10.109 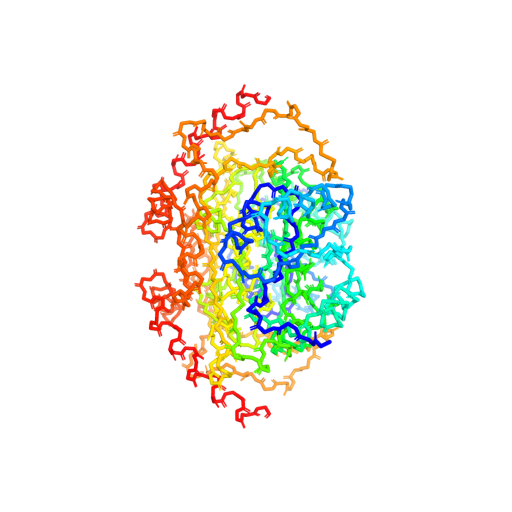-2.018 1 90 98 LEU A CA 1
ATOM 725 C C . LEU A 1 98 ? 10.398 11.516 -2.59 1 90 98 LEU A C 1
ATOM 727 O O . LEU A 1 98 ? 9.594 11.75 -3.496 1 90 98 LEU A O 1
ATOM 731 N N . GLU A 1 99 ? 11.242 12.43 -2.146 1 91.31 99 GLU A N 1
ATOM 732 C CA . GLU A 1 99 ? 11.133 13.82 -2.553 1 91.31 99 GLU A CA 1
ATOM 733 C C . GLU A 1 99 ? 11.484 14 -4.027 1 91.31 99 GLU A C 1
ATOM 735 O O . GLU A 1 99 ? 11.188 15.031 -4.625 1 91.31 99 GLU A O 1
ATOM 740 N N . ASN A 1 100 ? 12.062 13 -4.625 1 91.94 100 ASN A N 1
ATOM 741 C CA . ASN A 1 100 ? 12.484 13.086 -6.02 1 91.94 100 ASN A CA 1
ATOM 742 C C . ASN A 1 100 ? 11.609 12.211 -6.918 1 91.94 100 ASN A C 1
ATOM 744 O O . ASN A 1 100 ? 11.734 12.258 -8.141 1 91.94 100 ASN A O 1
ATOM 748 N N . LEU A 1 101 ? 10.797 11.438 -6.367 1 93.56 101 LEU A N 1
ATOM 749 C CA . LEU A 1 101 ? 9.922 10.57 -7.145 1 93.56 101 LEU A CA 1
ATOM 750 C C . LEU A 1 101 ? 8.82 11.375 -7.828 1 93.56 101 LEU A C 1
ATOM 752 O O . LEU A 1 101 ? 8.18 12.211 -7.195 1 93.56 101 LEU A O 1
ATOM 756 N N . SER A 1 102 ? 8.695 11.156 -9.133 1 95.31 102 SER A N 1
ATOM 757 C CA . SER A 1 102 ? 7.629 11.836 -9.875 1 95.31 102 SER A CA 1
ATOM 758 C C . SER A 1 102 ? 6.293 11.117 -9.695 1 95.31 102 SER A C 1
ATOM 760 O O . SER A 1 102 ? 6.254 9.953 -9.289 1 95.31 102 SER A O 1
ATOM 762 N N . ARG A 1 103 ? 5.254 11.859 -10 1 96.31 103 ARG A N 1
ATOM 763 C CA . ARG A 1 103 ? 3.924 11.258 -10.008 1 96.31 103 ARG A CA 1
ATOM 764 C C . ARG A 1 103 ? 3.867 10.055 -10.945 1 96.31 103 ARG A C 1
ATOM 766 O O . ARG A 1 103 ? 3.23 9.047 -10.633 1 96.31 103 ARG A O 1
ATOM 773 N N . GLU A 1 104 ? 4.473 10.203 -12.055 1 95.44 104 GLU A N 1
ATOM 774 C CA . GLU A 1 104 ? 4.492 9.133 -13.055 1 95.44 104 GLU A CA 1
ATOM 775 C C . GLU A 1 104 ? 5.176 7.883 -12.5 1 95.44 104 GLU A C 1
ATOM 777 O O . GLU A 1 104 ? 4.727 6.762 -12.758 1 95.44 104 GLU A O 1
ATOM 782 N N . GLU A 1 105 ? 6.215 8.047 -11.812 1 94.62 105 GLU A N 1
ATOM 783 C CA . GLU A 1 105 ? 6.938 6.918 -11.227 1 94.62 105 GLU A CA 1
ATOM 784 C C . GLU A 1 105 ? 6.102 6.223 -10.156 1 94.62 105 GLU A C 1
ATOM 786 O O . GLU A 1 105 ? 6.055 4.992 -10.102 1 94.62 105 GLU A O 1
ATOM 791 N N . TRP A 1 106 ? 5.461 7.02 -9.297 1 96.81 106 TRP A N 1
ATOM 792 C CA . TRP A 1 106 ? 4.531 6.453 -8.328 1 96.81 106 TRP A CA 1
ATOM 793 C C . TRP A 1 106 ? 3.43 5.664 -9.023 1 96.81 106 TRP A C 1
ATOM 795 O O . TRP A 1 106 ? 3.119 4.535 -8.625 1 96.81 106 TRP A O 1
ATOM 805 N N . THR A 1 107 ? 2.877 6.297 -10.047 1 96.56 107 THR A N 1
ATOM 806 C CA . THR A 1 107 ? 1.768 5.695 -10.773 1 96.56 107 THR A CA 1
ATOM 807 C C . THR A 1 107 ? 2.189 4.371 -11.406 1 96.56 107 THR A C 1
ATOM 809 O O . THR A 1 107 ? 1.468 3.375 -11.312 1 96.56 107 THR A O 1
ATOM 812 N N . ARG A 1 108 ? 3.281 4.344 -12 1 94.5 108 ARG A N 1
ATOM 813 C CA . ARG A 1 108 ? 3.787 3.133 -12.641 1 94.5 108 ARG A CA 1
ATOM 814 C C . ARG A 1 108 ? 4.023 2.029 -11.609 1 94.5 108 ARG A C 1
ATOM 816 O O . ARG A 1 108 ? 3.635 0.879 -11.828 1 94.5 108 ARG A O 1
ATOM 823 N N . GLN A 1 109 ? 4.672 2.377 -10.5 1 95.75 109 GLN A N 1
ATOM 824 C CA . GLN A 1 109 ? 4.953 1.421 -9.438 1 95.75 109 GLN A CA 1
ATOM 825 C C . GLN A 1 109 ? 3.674 0.751 -8.945 1 95.75 109 GLN A C 1
ATOM 827 O O . GLN A 1 109 ? 3.6 -0.477 -8.867 1 95.75 109 GLN A O 1
ATOM 832 N N . LEU A 1 110 ? 2.682 1.551 -8.688 1 97.75 110 LEU A N 1
ATOM 833 C CA . LEU A 1 110 ? 1.443 1.031 -8.117 1 97.75 110 LEU A CA 1
ATOM 834 C C . LEU A 1 110 ? 0.615 0.312 -9.172 1 97.75 110 LEU A C 1
ATOM 836 O O . LEU A 1 110 ? -0.085 -0.656 -8.867 1 97.75 110 LEU A O 1
ATOM 840 N N . ALA A 1 111 ? 0.711 0.767 -10.398 1 97 111 ALA A N 1
ATOM 841 C CA . ALA A 1 111 ? -0.023 0.138 -11.492 1 97 111 ALA A CA 1
ATOM 842 C C . ALA A 1 111 ? 0.426 -1.307 -11.695 1 97 111 ALA A C 1
ATOM 844 O O . ALA A 1 111 ? -0.396 -2.188 -11.961 1 97 111 ALA A O 1
ATOM 845 N N . ILE A 1 112 ? 1.646 -1.543 -11.578 1 95.94 112 ILE A N 1
ATOM 846 C CA . ILE A 1 112 ? 2.189 -2.873 -11.828 1 95.94 112 ILE A CA 1
ATOM 847 C C . ILE A 1 112 ? 2.045 -3.738 -10.578 1 95.94 112 ILE A C 1
ATOM 849 O O . ILE A 1 112 ? 1.379 -4.777 -10.609 1 95.94 112 ILE A O 1
ATOM 853 N N . ASN A 1 113 ? 2.598 -3.26 -9.453 1 97.5 113 ASN A N 1
ATOM 854 C CA . ASN A 1 113 ? 2.76 -4.105 -8.273 1 97.5 113 ASN A CA 1
ATOM 855 C C . ASN A 1 113 ? 1.441 -4.289 -7.531 1 97.5 113 ASN A C 1
ATOM 857 O O . ASN A 1 113 ? 1.258 -5.281 -6.82 1 97.5 113 ASN A O 1
ATOM 861 N N . VAL A 1 114 ? 0.566 -3.295 -7.664 1 98.5 114 VAL A N 1
ATOM 862 C CA . VAL A 1 114 ? -0.627 -3.352 -6.828 1 98.5 114 VAL A CA 1
ATOM 863 C C . VAL A 1 114 ? -1.861 -3.576 -7.699 1 98.5 114 VAL A C 1
ATOM 865 O O . VAL A 1 114 ? -2.506 -4.625 -7.613 1 98.5 114 VAL A O 1
ATOM 868 N N . ILE A 1 115 ? -2.104 -2.66 -8.594 1 98.44 115 ILE A N 1
ATOM 869 C CA . ILE A 1 115 ? -3.318 -2.756 -9.398 1 98.44 115 ILE A CA 1
ATOM 870 C C . ILE A 1 115 ? -3.229 -3.963 -10.328 1 98.44 115 ILE A C 1
ATOM 872 O O . ILE A 1 115 ? -4.191 -4.719 -10.477 1 98.44 115 ILE A O 1
ATOM 876 N N . GLY A 1 116 ? -2.055 -4.113 -11 1 98.31 116 GLY A N 1
ATOM 877 C CA . GLY A 1 116 ? -1.854 -5.281 -11.844 1 98.31 116 GLY A CA 1
ATOM 878 C C . GLY A 1 116 ? -2.059 -6.59 -11.109 1 98.31 116 GLY A C 1
ATOM 879 O O . GLY A 1 116 ? -2.672 -7.52 -11.641 1 98.31 116 GLY A O 1
ATOM 880 N N . LEU A 1 117 ? -1.569 -6.664 -9.922 1 98.44 117 LEU A N 1
ATOM 881 C CA . LEU A 1 117 ? -1.757 -7.84 -9.078 1 98.44 117 LEU A CA 1
ATOM 882 C C . LEU A 1 117 ? -3.23 -8.031 -8.734 1 98.44 117 LEU A C 1
ATOM 884 O O . LEU A 1 117 ? -3.764 -9.141 -8.859 1 98.44 117 LEU A O 1
ATOM 888 N N . ALA A 1 118 ? -3.906 -6.984 -8.312 1 98.44 118 ALA A N 1
ATOM 889 C CA . ALA A 1 118 ? -5.316 -7.051 -7.938 1 98.44 118 ALA A CA 1
ATOM 890 C C . ALA A 1 118 ? -6.176 -7.508 -9.109 1 98.44 118 ALA A C 1
ATOM 892 O O . ALA A 1 118 ? -7.113 -8.289 -8.938 1 98.44 118 ALA A O 1
ATOM 893 N N . MET A 1 119 ? -5.887 -6.988 -10.266 1 98.5 119 MET A N 1
ATOM 894 C CA . MET A 1 119 ? -6.637 -7.383 -11.453 1 98.5 119 MET A CA 1
ATOM 895 C C . MET A 1 119 ? -6.355 -8.836 -11.82 1 98.5 119 MET A C 1
ATOM 897 O O . MET A 1 119 ? -7.262 -9.562 -12.234 1 98.5 119 MET A O 1
ATOM 901 N N . THR A 1 120 ? -5.102 -9.242 -11.695 1 98.62 120 THR A N 1
ATOM 902 C CA . THR A 1 120 ? -4.77 -10.648 -11.898 1 98.62 120 THR A CA 1
ATOM 903 C C . THR A 1 120 ? -5.609 -11.539 -10.984 1 98.62 120 THR A C 1
ATOM 905 O O . THR A 1 120 ? -6.199 -12.523 -11.438 1 98.62 120 THR A O 1
ATOM 908 N N . VAL A 1 121 ? -5.703 -11.148 -9.742 1 98.5 121 VAL A N 1
ATOM 909 C CA . VAL A 1 121 ? -6.48 -11.891 -8.75 1 98.5 121 VAL A CA 1
ATOM 910 C C . VAL A 1 121 ? -7.953 -11.906 -9.148 1 98.5 121 VAL A C 1
ATOM 912 O O . VAL A 1 121 ? -8.578 -12.969 -9.195 1 98.5 121 VAL A O 1
ATOM 915 N N . LYS A 1 122 ? -8.469 -10.727 -9.469 1 97.75 122 LYS A N 1
ATOM 916 C CA . LYS A 1 122 ? -9.875 -10.57 -9.82 1 97.75 122 LYS A CA 1
ATOM 917 C C . LYS A 1 122 ? -10.273 -11.539 -10.93 1 97.75 122 LYS A C 1
ATOM 919 O O . LYS A 1 122 ? -11.266 -12.25 -10.812 1 97.75 122 LYS A O 1
ATOM 924 N N . TYR A 1 123 ? -9.484 -11.672 -11.914 1 98.38 123 TYR A N 1
ATOM 925 C CA . TYR A 1 123 ? -9.914 -12.367 -13.125 1 98.38 123 TYR A CA 1
ATOM 926 C C . TYR A 1 123 ? -9.578 -13.852 -13.047 1 98.38 123 TYR A C 1
ATOM 928 O O . TYR A 1 123 ? -10.188 -14.664 -13.758 1 98.38 123 TYR A O 1
ATOM 936 N N . VAL A 1 124 ? -8.625 -14.227 -12.18 1 98.62 124 VAL A N 1
ATOM 937 C CA . VAL A 1 124 ? -8.273 -15.648 -12.133 1 98.62 124 VAL A CA 1
ATOM 938 C C . VAL A 1 124 ? -9.117 -16.359 -11.078 1 98.62 124 VAL A C 1
ATOM 940 O O . VAL A 1 124 ? -9.234 -17.578 -11.094 1 98.62 124 VAL A O 1
ATOM 943 N N . LEU A 1 125 ? -9.703 -15.625 -10.141 1 98.25 125 LEU A N 1
ATOM 944 C CA . LEU A 1 125 ? -10.391 -16.203 -8.992 1 98.25 125 LEU A CA 1
ATOM 945 C C . LEU A 1 125 ? -11.508 -17.141 -9.445 1 98.25 125 LEU A C 1
ATOM 947 O O . LEU A 1 125 ? -11.641 -18.25 -8.906 1 98.25 125 LEU A O 1
ATOM 951 N N . PRO A 1 126 ? -12.32 -16.766 -10.484 1 98 126 PRO A N 1
ATOM 952 C CA . PRO A 1 126 ? -13.344 -17.719 -10.93 1 98 126 PRO A CA 1
ATOM 953 C C . PRO A 1 126 ? -12.773 -19.062 -11.359 1 98 126 PRO A C 1
ATOM 955 O O . PRO A 1 126 ? -13.367 -20.109 -11.094 1 98 126 PRO A O 1
ATOM 958 N N . GLU A 1 127 ? -11.648 -19.062 -12 1 98.44 127 GLU A N 1
ATOM 959 C CA . GLU A 1 127 ? -11.016 -20.297 -12.43 1 98.44 127 GLU A CA 1
ATOM 960 C C . GLU A 1 127 ? -10.492 -21.094 -11.242 1 98.44 127 GLU A C 1
ATOM 962 O O . GLU A 1 127 ? -10.602 -22.328 -11.211 1 98.44 127 GLU A O 1
ATOM 967 N N . LEU A 1 128 ? -9.969 -20.422 -10.219 1 98.75 128 LEU A N 1
ATOM 968 C CA . LEU A 1 128 ? -9.43 -21.094 -9.039 1 98.75 128 LEU A CA 1
ATOM 969 C C . LEU A 1 128 ? -10.555 -21.688 -8.195 1 98.75 128 LEU A C 1
ATOM 971 O O . LEU A 1 128 ? -10.359 -22.719 -7.539 1 98.75 128 LEU A O 1
ATOM 975 N N . LYS A 1 129 ? -11.656 -21 -8.188 1 98.12 129 LYS A N 1
ATOM 976 C CA . LYS A 1 129 ? -12.789 -21.5 -7.422 1 98.12 129 LYS A CA 1
ATOM 977 C C . LYS A 1 129 ? -13.273 -22.844 -7.977 1 98.12 129 LYS A C 1
ATOM 979 O O . LYS A 1 129 ? -13.688 -23.719 -7.223 1 98.12 129 LYS A O 1
ATOM 984 N N . LYS A 1 130 ? -13.172 -23.047 -9.281 1 98 130 LYS A N 1
ATOM 985 C CA . LYS A 1 130 ? -13.578 -24.297 -9.914 1 98 130 LYS A CA 1
ATOM 986 C C . LYS A 1 130 ? -12.711 -25.453 -9.43 1 98 130 LYS A C 1
ATOM 988 O O . LYS A 1 130 ? -13.18 -26.594 -9.359 1 98 130 LYS A O 1
ATOM 993 N N . THR A 1 131 ? -11.508 -25.188 -9.102 1 98.31 131 THR A N 1
ATOM 994 C CA . THR A 1 131 ? -10.57 -26.25 -8.75 1 98.31 131 THR A CA 1
ATOM 995 C C . THR A 1 131 ? -10.25 -26.234 -7.262 1 98.31 131 THR A C 1
ATOM 997 O O . THR A 1 131 ? -9.461 -27.031 -6.777 1 98.31 131 THR A O 1
ATOM 1000 N N . LYS A 1 132 ? -10.891 -25.25 -6.555 1 98.44 132 LYS A N 1
ATOM 1001 C CA . LYS A 1 132 ? -10.5 -25.016 -5.164 1 98.44 132 LYS A CA 1
ATOM 1002 C C . LYS A 1 132 ? -8.992 -24.859 -5.035 1 98.44 132 LYS A C 1
ATOM 1004 O O . LYS A 1 132 ? -8.367 -25.516 -4.195 1 98.44 132 LYS A O 1
ATOM 1009 N N . GLY A 1 133 ? -8.477 -24.047 -5.91 1 98.69 133 GLY A N 1
ATOM 1010 C CA . GLY A 1 133 ? -7.043 -23.938 -6.137 1 98.69 133 GLY A CA 1
ATOM 1011 C C . GLY A 1 133 ? -6.359 -22.984 -5.172 1 98.69 133 GLY A C 1
ATOM 1012 O O . GLY A 1 133 ? -6.828 -22.781 -4.051 1 98.69 133 GLY A O 1
ATOM 1013 N N . ARG A 1 134 ? -5.098 -22.562 -5.562 1 98.81 134 ARG A N 1
ATOM 1014 C CA . ARG A 1 134 ? -4.234 -21.734 -4.723 1 98.81 134 ARG A CA 1
ATOM 1015 C C . ARG A 1 134 ? -3.873 -20.422 -5.422 1 98.81 134 ARG A C 1
ATOM 1017 O O . ARG A 1 134 ? -3.43 -20.438 -6.57 1 98.81 134 ARG A O 1
ATOM 1024 N N . LEU A 1 135 ? -4.188 -19.391 -4.73 1 98.81 135 LEU A N 1
ATOM 1025 C CA . LEU A 1 135 ? -3.73 -18.062 -5.133 1 98.81 135 LEU A CA 1
ATOM 1026 C C . LEU A 1 135 ? -2.455 -17.688 -4.391 1 98.81 135 LEU A C 1
ATOM 1028 O O . LEU A 1 135 ? -2.367 -17.844 -3.172 1 98.81 135 LEU A O 1
ATOM 1032 N N . VAL A 1 136 ? -1.456 -17.25 -5.121 1 98.94 136 VAL A N 1
ATOM 1033 C CA . VAL A 1 136 ? -0.178 -16.875 -4.52 1 98.94 136 VAL A CA 1
ATOM 1034 C C . VAL A 1 136 ? 0.162 -15.43 -4.879 1 98.94 136 VAL A C 1
ATOM 1036 O O . VAL A 1 136 ? 0.121 -15.047 -6.051 1 98.94 136 VAL A O 1
ATOM 1039 N N . LEU A 1 137 ? 0.409 -14.617 -3.885 1 98.75 137 LEU A N 1
ATOM 1040 C CA . LEU A 1 137 ? 0.888 -13.25 -4.066 1 98.75 137 LEU A CA 1
ATOM 1041 C C . LEU A 1 137 ? 2.355 -13.133 -3.67 1 98.75 137 LEU A C 1
ATOM 1043 O O . LEU A 1 137 ? 2.746 -13.562 -2.582 1 98.75 137 LEU A O 1
ATOM 1047 N N . ILE A 1 138 ? 3.139 -12.578 -4.562 1 97.56 138 ILE A N 1
ATOM 1048 C CA . ILE A 1 138 ? 4.547 -12.383 -4.238 1 97.56 138 ILE A CA 1
ATOM 1049 C C . ILE A 1 138 ? 4.75 -10.977 -3.666 1 97.56 138 ILE A C 1
ATOM 1051 O O . ILE A 1 138 ? 4.648 -9.984 -4.391 1 97.56 138 ILE A O 1
ATOM 1055 N N . GLY A 1 139 ? 4.977 -10.945 -2.414 1 96.38 139 GLY A N 1
ATOM 1056 C CA . GLY A 1 139 ? 5.301 -9.727 -1.693 1 96.38 139 GLY A CA 1
ATOM 1057 C C . GLY A 1 139 ? 6.797 -9.5 -1.546 1 96.38 139 GLY A C 1
ATOM 1058 O O . GLY A 1 139 ? 7.555 -9.703 -2.494 1 96.38 139 GLY A O 1
ATOM 1059 N N . SER A 1 140 ? 7.176 -8.992 -0.397 1 93.12 140 SER A N 1
ATOM 1060 C CA . SER A 1 140 ? 8.555 -8.68 -0.032 1 93.12 140 SER A CA 1
ATOM 1061 C C . SER A 1 140 ? 8.672 -8.344 1.451 1 93.12 140 SER A C 1
ATOM 1063 O O . SER A 1 140 ? 7.699 -7.902 2.07 1 93.12 140 SER A O 1
ATOM 1065 N N . ILE A 1 141 ? 9.852 -8.555 1.941 1 91.81 141 ILE A N 1
ATOM 1066 C CA . ILE A 1 141 ? 10.094 -8.109 3.311 1 91.81 141 ILE A CA 1
ATOM 1067 C C . ILE A 1 141 ? 10.031 -6.59 3.383 1 91.81 141 ILE A C 1
ATOM 1069 O O . ILE A 1 141 ? 9.867 -6.02 4.465 1 91.81 141 ILE A O 1
ATOM 1073 N N . ALA A 1 142 ? 10.133 -5.914 2.281 1 91.56 142 ALA A N 1
ATOM 1074 C CA . ALA A 1 142 ? 10.008 -4.461 2.203 1 91.56 142 ALA A CA 1
ATOM 1075 C C . ALA A 1 142 ? 8.641 -4.004 2.719 1 91.56 142 ALA A C 1
ATOM 1077 O O . ALA A 1 142 ? 8.453 -2.826 3.031 1 91.56 142 ALA A O 1
ATOM 1078 N N . ALA A 1 143 ? 7.699 -4.918 2.812 1 94.69 143 ALA A N 1
ATOM 1079 C CA . ALA A 1 143 ? 6.367 -4.609 3.322 1 94.69 143 ALA A CA 1
ATOM 1080 C C . ALA A 1 143 ? 6.406 -4.289 4.812 1 94.69 143 ALA A C 1
ATOM 1082 O O . ALA A 1 143 ? 5.496 -3.65 5.344 1 94.69 143 ALA A O 1
ATOM 1083 N N . TYR A 1 144 ? 7.508 -4.734 5.488 1 92 144 TYR A N 1
ATOM 1084 C CA . TYR A 1 144 ? 7.484 -4.781 6.945 1 92 144 TYR A CA 1
ATOM 1085 C C . TYR A 1 144 ? 8.484 -3.793 7.539 1 92 144 TYR A C 1
ATOM 1087 O O . TYR A 1 144 ? 8.531 -3.604 8.758 1 92 144 TYR A O 1
ATOM 1095 N N . ILE A 1 145 ? 9.281 -3.195 6.703 1 90.25 145 ILE A N 1
ATOM 1096 C CA . ILE A 1 145 ? 10.367 -2.354 7.195 1 90.25 145 ILE A CA 1
ATOM 1097 C C . ILE A 1 145 ? 10.398 -1.045 6.414 1 90.25 145 ILE A C 1
ATOM 1099 O O . ILE A 1 145 ? 9.82 -0.947 5.328 1 90.25 145 ILE A O 1
ATOM 1103 N N . PRO A 1 146 ? 11.164 -0.011 7 1 91.62 146 PRO A N 1
ATOM 1104 C CA . PRO A 1 146 ? 11.406 1.196 6.207 1 91.62 146 PRO A CA 1
ATOM 1105 C C . PRO A 1 146 ? 12.211 0.916 4.938 1 91.62 146 PRO A C 1
ATOM 1107 O O . PRO A 1 146 ? 13.094 0.059 4.938 1 91.62 146 PRO A O 1
ATOM 1110 N N . ASN A 1 147 ? 11.859 1.65 3.914 1 88.62 147 ASN A N 1
ATOM 1111 C CA . ASN A 1 147 ? 12.539 1.479 2.637 1 88.62 147 ASN A CA 1
ATOM 1112 C C . ASN A 1 147 ? 13.055 2.809 2.092 1 88.62 147 ASN A C 1
ATOM 1114 O O . ASN A 1 147 ? 12.617 3.262 1.032 1 88.62 147 ASN A O 1
ATOM 1118 N N . PRO A 1 148 ? 14.008 3.342 2.791 1 87.94 148 PRO A N 1
ATOM 1119 C CA . PRO A 1 148 ? 14.578 4.574 2.238 1 87.94 148 PRO A CA 1
ATOM 1120 C C . PRO A 1 148 ? 15.094 4.395 0.812 1 87.94 148 PRO A C 1
ATOM 1122 O O . PRO A 1 148 ? 15.68 3.359 0.489 1 87.94 148 PRO A O 1
ATOM 1125 N N . TYR A 1 149 ? 14.781 5.305 -0.118 1 86 149 TYR A N 1
ATOM 1126 C CA . TYR A 1 149 ? 15.148 5.316 -1.527 1 86 149 TYR A CA 1
ATOM 1127 C C . TYR A 1 149 ? 14.328 4.309 -2.318 1 86 149 TYR A C 1
ATOM 1129 O O . TYR A 1 149 ? 14.531 4.133 -3.521 1 86 149 TYR A O 1
ATOM 1137 N N . LEU A 1 150 ? 13.492 3.584 -1.656 1 88.19 150 LEU A N 1
ATOM 1138 C CA . LEU A 1 150 ? 12.594 2.617 -2.273 1 88.19 150 LEU A CA 1
ATOM 1139 C C . LEU A 1 150 ? 11.172 2.781 -1.747 1 88.19 150 LEU A C 1
ATOM 1141 O O . LEU A 1 150 ? 10.461 1.794 -1.533 1 88.19 150 LEU A O 1
ATOM 1145 N N . SER A 1 151 ? 10.852 4.004 -1.471 1 92 151 SER A N 1
ATOM 1146 C CA . SER A 1 151 ? 9.602 4.273 -0.773 1 92 151 SER A CA 1
ATOM 1147 C C . SER A 1 151 ? 8.398 3.775 -1.574 1 92 151 SER A C 1
ATOM 1149 O O . SER A 1 151 ? 7.469 3.197 -1.013 1 92 151 SER A O 1
ATOM 1151 N N . ALA A 1 152 ? 8.43 4.023 -2.936 1 94.94 152 ALA A N 1
ATOM 1152 C CA . ALA A 1 152 ? 7.301 3.584 -3.754 1 94.94 152 ALA A CA 1
ATOM 1153 C C . ALA A 1 152 ? 7.215 2.062 -3.799 1 94.94 152 ALA A C 1
ATOM 1155 O O . ALA A 1 152 ? 6.121 1.493 -3.744 1 94.94 152 ALA A O 1
ATOM 1156 N N . TYR A 1 153 ? 8.312 1.438 -3.906 1 93.38 153 TYR A N 1
ATOM 1157 C CA . TYR A 1 153 ? 8.352 -0.02 -3.904 1 93.38 153 TYR A CA 1
ATOM 1158 C C . TYR A 1 153 ? 7.867 -0.579 -2.572 1 93.38 153 TYR A C 1
ATOM 1160 O O . TYR A 1 153 ? 7 -1.456 -2.539 1 93.38 153 TYR A O 1
ATOM 1168 N N . GLY A 1 154 ? 8.484 -0.074 -1.474 1 95.31 154 GLY A N 1
ATOM 1169 C CA . GLY A 1 154 ? 8.047 -0.503 -0.153 1 95.31 154 GLY A CA 1
ATOM 1170 C C . GLY A 1 154 ? 6.562 -0.314 0.078 1 95.31 154 GLY A C 1
ATOM 1171 O O . GLY A 1 154 ? 5.891 -1.213 0.587 1 95.31 154 GLY A O 1
ATOM 1172 N N . ALA A 1 155 ? 6.09 0.815 -0.301 1 97.69 155 ALA A N 1
ATOM 1173 C CA . ALA A 1 155 ? 4.66 1.104 -0.189 1 97.69 155 ALA A CA 1
ATOM 1174 C C . ALA A 1 155 ? 3.834 0.087 -0.971 1 97.69 155 ALA A C 1
ATOM 1176 O O . ALA A 1 155 ? 2.814 -0.402 -0.479 1 97.69 155 ALA A O 1
ATOM 1177 N N . SER A 1 156 ? 4.238 -0.227 -2.168 1 97.88 156 SER A N 1
ATOM 1178 C CA . SER A 1 156 ? 3.516 -1.176 -3.008 1 97.88 156 SER A CA 1
ATOM 1179 C C . SER A 1 156 ? 3.48 -2.562 -2.373 1 97.88 156 SER A C 1
ATOM 1181 O O . SER A 1 156 ? 2.459 -3.25 -2.426 1 97.88 156 SER A O 1
ATOM 1183 N N . LYS A 1 157 ? 4.586 -2.963 -1.801 1 97.44 157 LYS A N 1
ATOM 1184 C CA . LYS A 1 157 ? 4.648 -4.305 -1.227 1 97.44 157 LYS A CA 1
ATOM 1185 C C . LYS A 1 157 ? 3.895 -4.371 0.098 1 97.44 157 LYS A C 1
ATOM 1187 O O . LYS A 1 157 ? 3.312 -5.406 0.434 1 97.44 157 LYS A O 1
ATOM 1192 N N . ALA A 1 158 ? 3.854 -3.26 0.804 1 97.75 158 ALA A N 1
ATOM 1193 C CA . ALA A 1 158 ? 2.967 -3.189 1.962 1 97.75 158 ALA A CA 1
ATOM 1194 C C . ALA A 1 158 ? 1.507 -3.355 1.546 1 97.75 158 ALA A C 1
ATOM 1196 O O . ALA A 1 158 ? 0.736 -4.039 2.223 1 97.75 158 ALA A O 1
ATOM 1197 N N . ALA A 1 159 ? 1.161 -2.719 0.487 1 98.5 159 ALA A N 1
ATOM 1198 C CA . ALA A 1 159 ? -0.186 -2.867 -0.058 1 98.5 159 ALA A CA 1
ATOM 1199 C C . ALA A 1 159 ? -0.474 -4.32 -0.418 1 98.5 159 ALA A C 1
ATOM 1201 O O . ALA A 1 159 ? -1.543 -4.848 -0.097 1 98.5 159 ALA A O 1
ATOM 1202 N N . VAL A 1 160 ? 0.458 -4.984 -1.042 1 98.44 160 VAL A N 1
ATOM 1203 C CA . VAL A 1 160 ? 0.303 -6.379 -1.445 1 98.44 160 VAL A CA 1
ATOM 1204 C C . VAL A 1 160 ? 0.066 -7.25 -0.214 1 98.44 160 VAL A C 1
ATOM 1206 O O . VAL A 1 160 ? -0.799 -8.125 -0.224 1 98.44 160 VAL A O 1
ATOM 1209 N N . HIS A 1 161 ? 0.856 -7.008 0.788 1 97.38 161 HIS A N 1
ATOM 1210 C CA . HIS A 1 161 ? 0.682 -7.758 2.027 1 97.38 161 HIS A CA 1
ATOM 1211 C C . HIS A 1 161 ? -0.736 -7.605 2.568 1 97.38 161 HIS A C 1
ATOM 1213 O O . HIS A 1 161 ? -1.371 -8.594 2.939 1 97.38 161 HIS A O 1
ATOM 1219 N N . ASN A 1 162 ? -1.226 -6.395 2.625 1 97.31 162 ASN A N 1
ATOM 1220 C CA . ASN A 1 162 ? -2.562 -6.133 3.145 1 97.31 162 ASN A CA 1
ATOM 1221 C C . ASN A 1 162 ? -3.641 -6.77 2.271 1 97.31 162 ASN A C 1
ATOM 1223 O O . ASN A 1 162 ? -4.629 -7.297 2.783 1 97.31 162 ASN A O 1
ATOM 1227 N N . ILE A 1 163 ? -3.465 -6.742 0.973 1 97.88 163 ILE A N 1
ATOM 1228 C CA . ILE A 1 163 ? -4.371 -7.406 0.041 1 97.88 163 ILE A CA 1
ATOM 1229 C C . ILE A 1 163 ? -4.449 -8.891 0.371 1 97.88 163 ILE A C 1
ATOM 1231 O O . ILE A 1 163 ? -5.543 -9.461 0.446 1 97.88 163 ILE A O 1
ATOM 1235 N N . GLY A 1 164 ? -3.311 -9.523 0.563 1 97.75 164 GLY A N 1
ATOM 1236 C CA . GLY A 1 164 ? -3.268 -10.938 0.897 1 97.75 164 GLY A CA 1
ATOM 1237 C C . GLY A 1 164 ? -4.039 -11.273 2.158 1 97.75 164 GLY A C 1
ATOM 1238 O O . GLY A 1 164 ? -4.824 -12.227 2.178 1 97.75 164 GLY A O 1
ATOM 1239 N N . GLU A 1 165 ? -3.816 -10.461 3.158 1 95.5 165 GLU A N 1
ATOM 1240 C CA . GLU A 1 165 ? -4.527 -10.68 4.414 1 95.5 165 GLU A CA 1
ATOM 1241 C C . GLU A 1 165 ? -6.035 -10.57 4.227 1 95.5 165 GLU A C 1
ATOM 1243 O O . GLU A 1 165 ? -6.797 -11.375 4.77 1 95.5 165 GLU A O 1
ATOM 1248 N N . SER A 1 166 ? -6.461 -9.617 3.502 1 94.44 166 SER A N 1
ATOM 1249 C CA . SER A 1 166 ? -7.887 -9.398 3.262 1 94.44 166 SER A CA 1
ATOM 1250 C C . SER A 1 166 ? -8.492 -10.539 2.443 1 94.44 166 SER A C 1
ATOM 1252 O O . SER A 1 166 ? -9.594 -10.992 2.732 1 94.44 166 SER A O 1
ATOM 1254 N N . LEU A 1 167 ? -7.773 -11 1.479 1 96 167 LEU A N 1
ATOM 1255 C CA . LEU A 1 167 ? -8.242 -12.086 0.629 1 96 167 LEU A CA 1
ATOM 1256 C C . LEU A 1 167 ? -8.398 -13.375 1.432 1 96 167 LEU A C 1
ATOM 1258 O O . LEU A 1 167 ? -9.312 -14.164 1.174 1 96 167 LEU A O 1
ATOM 1262 N N . GLN A 1 168 ? -7.488 -13.617 2.363 1 95.31 168 GLN A N 1
ATOM 1263 C CA . GLN A 1 168 ? -7.562 -14.82 3.193 1 95.31 168 GLN A CA 1
ATOM 1264 C C . GLN A 1 168 ? -8.898 -14.891 3.934 1 95.31 168 GLN A C 1
ATOM 1266 O O . GLN A 1 168 ? -9.406 -15.984 4.188 1 95.31 168 GLN A O 1
ATOM 1271 N N . VAL A 1 169 ? -9.422 -13.703 4.223 1 93.06 169 VAL A N 1
ATOM 1272 C CA . VAL A 1 169 ? -10.711 -13.656 4.891 1 93.06 169 VAL A CA 1
ATOM 1273 C C . VAL A 1 169 ? -11.836 -13.758 3.855 1 93.06 169 VAL A C 1
ATOM 1275 O O . VAL A 1 169 ? -12.773 -14.539 4.027 1 93.06 169 VAL A O 1
ATOM 1278 N N . GLU A 1 170 ? -11.734 -13.102 2.783 1 92.62 170 GLU A N 1
ATOM 1279 C CA . GLU A 1 170 ? -12.789 -13.055 1.772 1 92.62 170 GLU A CA 1
ATOM 1280 C C . GLU A 1 170 ? -12.977 -14.414 1.104 1 92.62 170 GLU A C 1
ATOM 1282 O O . GLU A 1 170 ? -14.055 -14.719 0.603 1 92.62 170 GLU A O 1
ATOM 1287 N N . LEU A 1 171 ? -11.938 -15.227 1.155 1 94.5 171 LEU A N 1
ATOM 1288 C CA . LEU A 1 171 ? -11.969 -16.484 0.426 1 94.5 171 LEU A CA 1
ATOM 1289 C C . LEU A 1 171 ? -12.422 -17.625 1.333 1 94.5 171 LEU A C 1
ATOM 1291 O O . LEU A 1 171 ? -12.547 -18.766 0.885 1 94.5 171 LEU A O 1
ATOM 1295 N N . LEU A 1 172 ? -12.641 -17.281 2.605 1 92.12 172 LEU A N 1
ATOM 1296 C CA . LEU A 1 172 ? -13.117 -18.312 3.518 1 92.12 172 LEU A CA 1
ATOM 1297 C C . LEU A 1 172 ? -14.367 -19 2.967 1 92.12 172 LEU A C 1
ATOM 1299 O O . LEU A 1 172 ? -15.297 -18.312 2.512 1 92.12 172 LEU A O 1
ATOM 1303 N N . GLY A 1 173 ? -14.359 -20.312 2.889 1 92.12 173 GLY A N 1
ATOM 1304 C CA . GLY A 1 173 ? -15.523 -21.078 2.471 1 92.12 173 GLY A CA 1
ATOM 1305 C C . GLY A 1 173 ? -15.523 -21.406 0.99 1 92.12 173 GLY A C 1
ATOM 1306 O O . GLY A 1 173 ? -16.359 -22.188 0.523 1 92.12 173 GLY A O 1
ATOM 1307 N N . THR A 1 174 ? -14.578 -20.906 0.234 1 94.81 174 THR A N 1
ATOM 1308 C CA . THR A 1 174 ? -14.57 -21.109 -1.21 1 94.81 174 THR A CA 1
ATOM 1309 C C . THR A 1 174 ? -13.695 -22.312 -1.581 1 94.81 174 THR A C 1
ATOM 1311 O O . THR A 1 174 ? -13.758 -22.812 -2.707 1 94.81 174 THR A O 1
ATOM 1314 N N . GLY A 1 175 ? -12.844 -22.703 -0.637 1 97.38 175 GLY A N 1
ATOM 1315 C CA . GLY A 1 175 ? -11.859 -23.734 -0.914 1 97.38 175 GLY A CA 1
ATOM 1316 C C . GLY A 1 175 ? -10.57 -23.188 -1.499 1 97.38 175 GLY A C 1
ATOM 1317 O O . GLY A 1 175 ? -9.547 -23.875 -1.511 1 97.38 175 GLY A O 1
ATOM 1318 N N . VAL A 1 176 ? -10.664 -21.969 -2.033 1 98.38 176 VAL A N 1
ATOM 1319 C CA . VAL A 1 176 ? -9.469 -21.297 -2.549 1 98.38 176 VAL A CA 1
ATOM 1320 C C . VAL A 1 176 ? -8.656 -20.734 -1.393 1 98.38 176 VAL A C 1
ATOM 1322 O O . VAL A 1 176 ? -9.211 -20.141 -0.463 1 98.38 176 VAL A O 1
ATOM 1325 N N . THR A 1 177 ? -7.289 -20.938 -1.403 1 98.19 177 THR A N 1
ATOM 1326 C CA . THR A 1 177 ? -6.418 -20.344 -0.402 1 98.19 177 THR A CA 1
ATOM 1327 C C . THR A 1 177 ? -5.559 -19.234 -1.021 1 98.19 177 THR A C 1
ATOM 1329 O O . THR A 1 177 ? -5.316 -19.234 -2.23 1 98.19 177 THR A O 1
ATOM 1332 N N . CYS A 1 178 ? -5.211 -18.312 -0.204 1 98.25 178 CYS A N 1
ATOM 1333 C CA . CYS A 1 178 ? -4.281 -17.25 -0.597 1 98.25 178 CYS A CA 1
ATOM 1334 C C . CYS A 1 178 ? -3.012 -17.312 0.241 1 98.25 178 CYS A C 1
ATOM 1336 O O . CYS A 1 178 ? -3.061 -17.156 1.463 1 98.25 178 CYS A O 1
ATOM 1338 N N . THR A 1 179 ? -1.897 -17.578 -0.417 1 98.62 179 THR A N 1
ATOM 1339 C CA . THR A 1 179 ? -0.585 -17.531 0.218 1 98.62 179 THR A CA 1
ATOM 1340 C C . THR A 1 179 ? 0.175 -16.281 -0.192 1 98.62 179 THR A C 1
ATOM 1342 O O . THR A 1 179 ? 0.402 -16.047 -1.381 1 98.62 179 THR A O 1
ATOM 1345 N N . THR A 1 180 ? 0.474 -15.438 0.749 1 98 180 THR A N 1
ATOM 1346 C CA . THR A 1 180 ? 1.358 -14.305 0.487 1 98 180 THR A CA 1
ATOM 1347 C C . THR A 1 180 ? 2.795 -14.641 0.88 1 98 180 THR A C 1
ATOM 1349 O O . THR A 1 180 ? 3.061 -15.008 2.025 1 98 180 THR A O 1
ATOM 1352 N N . ILE A 1 181 ? 3.713 -14.516 -0.066 1 97.81 181 ILE A N 1
ATOM 1353 C CA . ILE A 1 181 ? 5.109 -14.867 0.158 1 97.81 181 ILE A CA 1
ATOM 1354 C C . ILE A 1 181 ? 5.961 -13.602 0.197 1 97.81 181 ILE A C 1
ATOM 1356 O O . ILE A 1 181 ? 5.848 -12.742 -0.68 1 97.81 181 ILE A O 1
ATOM 1360 N N . HIS A 1 182 ? 6.766 -13.492 1.205 1 95.56 182 HIS A N 1
ATOM 1361 C CA . HIS A 1 182 ? 7.648 -12.344 1.371 1 95.56 182 HIS A CA 1
ATOM 1362 C C . HIS A 1 182 ? 9.109 -12.758 1.3 1 95.56 182 HIS A C 1
ATOM 1364 O O . HIS A 1 182 ? 9.719 -13.094 2.322 1 95.56 182 HIS A O 1
ATOM 1370 N N . PRO A 1 183 ? 9.672 -12.625 0.1 1 92.62 183 PRO A N 1
ATOM 1371 C CA . PRO A 1 183 ? 11.102 -12.93 -0.026 1 92.62 183 PRO A CA 1
ATOM 1372 C C . PRO A 1 183 ? 11.984 -11.805 0.501 1 92.62 183 PRO A C 1
ATOM 1374 O O . PRO A 1 183 ? 11.625 -10.633 0.409 1 92.62 183 PRO A O 1
ATOM 1377 N N . GLY A 1 184 ? 13.078 -12.219 1.046 1 88.19 184 GLY A N 1
ATOM 1378 C CA . GLY A 1 184 ? 14.141 -11.266 1.309 1 88.19 184 GLY A CA 1
ATOM 1379 C C . GLY A 1 184 ? 14.969 -10.938 0.079 1 88.19 184 GLY A C 1
ATOM 1380 O O . GLY A 1 184 ? 14.422 -10.773 -1.016 1 88.19 184 GLY A O 1
ATOM 1381 N N . PHE A 1 185 ? 16.203 -10.75 0.213 1 78.38 185 PHE A N 1
ATOM 1382 C CA . PHE A 1 185 ? 17.094 -10.445 -0.905 1 78.38 185 PHE A CA 1
ATOM 1383 C C . PHE A 1 185 ? 17.422 -11.711 -1.689 1 78.38 185 PHE A C 1
ATOM 1385 O O . PHE A 1 185 ? 18.188 -12.562 -1.211 1 78.38 185 PHE A O 1
ATOM 1392 N N . VAL A 1 186 ? 16.734 -11.766 -2.742 1 74.12 186 VAL A N 1
ATOM 1393 C CA . VAL A 1 186 ? 16.953 -12.891 -3.648 1 74.12 186 VAL A CA 1
ATOM 1394 C C . VAL A 1 186 ? 17.562 -12.375 -4.957 1 74.12 186 VAL A C 1
ATOM 1396 O O . VAL A 1 186 ? 17.188 -11.305 -5.441 1 74.12 186 VAL A O 1
ATOM 1399 N N . ASP A 1 187 ? 18.531 -13.016 -5.336 1 68.62 187 ASP A N 1
ATOM 1400 C CA . ASP A 1 187 ? 19.156 -12.609 -6.594 1 68.62 187 ASP A CA 1
ATOM 1401 C C . ASP A 1 187 ? 18.141 -12.578 -7.73 1 68.62 187 ASP A C 1
ATOM 1403 O O . ASP A 1 187 ? 17.578 -13.617 -8.094 1 68.62 187 ASP A O 1
ATOM 1407 N N . SER A 1 188 ? 17.656 -11.336 -7.977 1 63.84 188 SER A N 1
ATOM 1408 C CA . SER A 1 188 ? 16.688 -11.117 -9.055 1 63.84 188 SER A CA 1
ATOM 1409 C C . SER A 1 188 ? 17 -9.82 -9.797 1 63.84 188 SER A C 1
ATOM 1411 O O . SER A 1 188 ? 17.859 -9.047 -9.383 1 63.84 188 SER A O 1
ATOM 1413 N N . ASN A 1 189 ? 16.484 -9.812 -10.914 1 52.94 189 ASN A N 1
ATOM 1414 C CA . ASN A 1 189 ? 16.719 -8.633 -11.734 1 52.94 189 ASN A CA 1
ATOM 1415 C C . ASN A 1 189 ? 15.844 -7.461 -11.297 1 52.94 189 ASN A C 1
ATOM 1417 O O . ASN A 1 189 ? 15.688 -6.488 -12.031 1 52.94 189 ASN A O 1
ATOM 1421 N N . ILE A 1 190 ? 15.336 -7.547 -10.18 1 55.06 190 ILE A N 1
ATOM 1422 C CA . ILE A 1 190 ? 14.367 -6.539 -9.766 1 55.06 190 ILE A CA 1
ATOM 1423 C C . ILE A 1 190 ? 15.047 -5.176 -9.664 1 55.06 190 ILE A C 1
ATOM 1425 O O . ILE A 1 190 ? 14.453 -4.148 -9.992 1 55.06 190 ILE A O 1
ATOM 1429 N N . THR A 1 191 ? 16.188 -5.215 -9.367 1 55.44 191 THR A N 1
ATOM 1430 C CA . THR A 1 191 ? 16.906 -3.957 -9.203 1 55.44 191 THR A CA 1
ATOM 1431 C C . THR A 1 191 ? 17.578 -3.543 -10.5 1 55.44 191 THR A C 1
ATOM 1433 O O . THR A 1 191 ? 18.281 -2.531 -10.547 1 55.44 191 THR A O 1
ATOM 1436 N N . ARG A 1 192 ? 17.281 -4.312 -11.492 1 49.81 192 ARG A N 1
ATOM 1437 C CA . ARG A 1 192 ? 18.016 -4.035 -12.734 1 49.81 192 ARG A CA 1
ATOM 1438 C C . ARG A 1 192 ? 17.094 -3.363 -13.758 1 49.81 192 ARG A C 1
ATOM 1440 O O . ARG A 1 192 ? 17.422 -3.32 -14.945 1 49.81 192 ARG A O 1
ATOM 1447 N N . VAL A 1 193 ? 16 -3.023 -13.312 1 53.41 193 VAL A N 1
ATOM 1448 C CA . VAL A 1 193 ? 15.086 -2.268 -14.156 1 53.41 193 VAL A CA 1
ATOM 1449 C C . VAL A 1 193 ? 15.016 -0.819 -13.672 1 53.41 193 VAL A C 1
ATOM 1451 O O . VAL A 1 193 ? 14.859 -0.563 -12.477 1 53.41 193 VAL A O 1
ATOM 1454 N N . ASP A 1 194 ? 15.383 0.067 -14.602 1 53.19 194 ASP A N 1
ATOM 1455 C CA . ASP A 1 194 ? 15.383 1.472 -14.203 1 53.19 194 ASP A CA 1
ATOM 1456 C C . ASP A 1 194 ? 13.961 1.98 -13.977 1 53.19 194 ASP A C 1
ATOM 1458 O O . ASP A 1 194 ? 12.992 1.234 -14.141 1 53.19 194 ASP A O 1
ATOM 1462 N N . ASN A 1 195 ? 13.859 3.213 -13.562 1 57.53 195 ASN A N 1
ATOM 1463 C CA . ASN A 1 195 ? 12.586 3.807 -13.164 1 57.53 195 ASN A CA 1
ATOM 1464 C C . ASN A 1 195 ? 11.641 3.949 -14.352 1 57.53 195 ASN A C 1
ATOM 1466 O O . ASN A 1 195 ? 10.438 4.164 -14.172 1 57.53 195 ASN A O 1
ATOM 1470 N N . LYS A 1 196 ? 12.195 3.795 -15.508 1 61.09 196 LYS A N 1
ATOM 1471 C CA . LYS A 1 196 ? 11.391 3.896 -16.719 1 61.09 196 LYS A CA 1
ATOM 1472 C C . LYS A 1 196 ? 11 2.516 -17.234 1 61.09 196 LYS A C 1
ATOM 1474 O O . LYS A 1 196 ? 10.359 2.396 -18.281 1 61.09 196 LYS A O 1
ATOM 1479 N N . GLY A 1 197 ? 11.445 1.477 -16.469 1 58.56 197 GLY A N 1
ATOM 1480 C CA . GLY A 1 197 ? 11.07 0.112 -16.812 1 58.56 197 GLY A CA 1
ATOM 1481 C C . GLY A 1 197 ? 12.094 -0.579 -17.703 1 58.56 197 GLY A C 1
ATOM 1482 O O . GLY A 1 197 ? 11.844 -1.677 -18.203 1 58.56 197 GLY A O 1
ATOM 1483 N N . HIS A 1 198 ? 13.133 0.139 -17.984 1 60.41 198 HIS A N 1
ATOM 1484 C CA . HIS A 1 198 ? 14.133 -0.438 -18.859 1 60.41 198 HIS A CA 1
ATOM 1485 C C . HIS A 1 198 ? 15.078 -1.362 -18.109 1 60.41 198 HIS A C 1
ATOM 1487 O O . HIS A 1 198 ? 15.594 -0.998 -17.047 1 60.41 198 HIS A O 1
ATOM 1493 N N . PHE A 1 199 ? 15.156 -2.48 -18.656 1 58.59 199 PHE A N 1
ATOM 1494 C CA . PHE A 1 199 ? 16.047 -3.475 -18.078 1 58.59 199 PHE A CA 1
ATOM 1495 C C . PHE A 1 199 ? 17.5 -3.148 -18.406 1 58.59 199 PHE A C 1
ATOM 1497 O O . PHE A 1 199 ? 17.844 -2.855 -19.547 1 58.59 199 PHE A O 1
ATOM 1504 N N . ASN A 1 200 ? 18.297 -2.918 -17.359 1 60 200 ASN A N 1
ATOM 1505 C CA . ASN A 1 200 ? 19.75 -2.779 -17.484 1 60 200 ASN A CA 1
ATOM 1506 C C . ASN A 1 200 ? 20.484 -3.895 -16.75 1 60 200 ASN A C 1
ATOM 1508 O O . ASN A 1 200 ? 20.688 -3.814 -15.539 1 60 200 ASN A O 1
ATOM 1512 N N . PRO A 1 201 ? 20.922 -4.891 -17.531 1 58.53 201 PRO A N 1
ATOM 1513 C CA . PRO A 1 201 ? 21.562 -6.051 -16.891 1 58.53 201 PRO A CA 1
ATOM 1514 C C . PRO A 1 201 ? 22.828 -5.688 -16.141 1 58.53 201 PRO A C 1
ATOM 1516 O O . PRO A 1 201 ? 23.266 -6.434 -15.266 1 58.53 201 PRO A O 1
ATOM 1519 N N . ASN A 1 202 ? 23.359 -4.496 -16.438 1 56.28 202 ASN A N 1
ATOM 1520 C CA . ASN A 1 202 ? 24.641 -4.109 -15.852 1 56.28 202 ASN A CA 1
ATOM 1521 C C . ASN A 1 202 ? 24.438 -3.174 -14.664 1 56.28 202 ASN A C 1
ATOM 1523 O O . ASN A 1 202 ? 25.422 -2.705 -14.07 1 56.28 202 ASN A O 1
ATOM 1527 N N . ALA A 1 203 ? 23.297 -3.061 -14.359 1 57.56 203 ALA A N 1
ATOM 1528 C CA . ALA A 1 203 ? 23.078 -2.154 -13.234 1 57.56 203 ALA A CA 1
ATOM 1529 C C . ALA A 1 203 ? 23.5 -2.793 -11.922 1 57.56 203 ALA A C 1
ATOM 1531 O O . ALA A 1 203 ? 23.281 -3.984 -11.695 1 57.56 203 ALA A O 1
ATOM 1532 N N . LYS A 1 204 ? 24.328 -2.072 -11.117 1 57.38 204 LYS A N 1
ATOM 1533 C CA . LYS A 1 204 ? 24.781 -2.559 -9.82 1 57.38 204 LYS A CA 1
ATOM 1534 C C . LYS A 1 204 ? 23.594 -2.838 -8.898 1 57.38 204 LYS A C 1
ATOM 1536 O O . LYS A 1 204 ? 22.625 -2.082 -8.875 1 57.38 204 LYS A O 1
ATOM 1541 N N . ASP A 1 205 ? 23.641 -4.008 -8.328 1 59.56 205 ASP A N 1
ATOM 1542 C CA . ASP A 1 205 ? 22.641 -4.359 -7.316 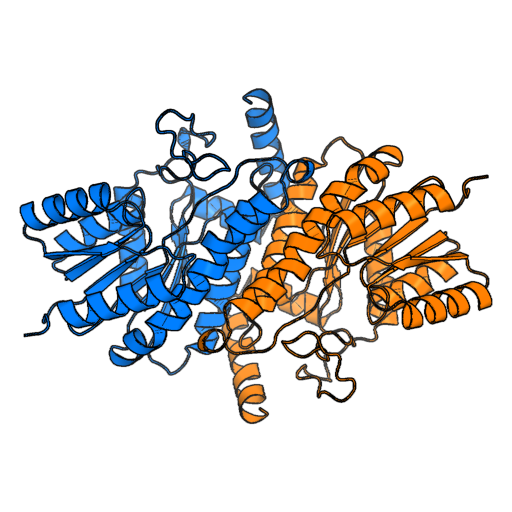1 59.56 205 ASP A CA 1
ATOM 1543 C C . ASP A 1 205 ? 22.922 -3.652 -5.992 1 59.56 205 ASP A C 1
ATOM 1545 O O . ASP A 1 205 ? 23.953 -3.902 -5.359 1 59.56 205 ASP A O 1
ATOM 1549 N N . PRO A 1 206 ? 22.109 -2.695 -5.629 1 58.66 206 PRO A N 1
ATOM 1550 C CA . PRO A 1 206 ? 22.422 -1.944 -4.406 1 58.66 206 PRO A CA 1
ATOM 1551 C C . PRO A 1 206 ? 22.234 -2.775 -3.141 1 58.66 206 PRO A C 1
ATOM 1553 O O . PRO A 1 206 ? 22.641 -2.357 -2.057 1 58.66 206 PRO A O 1
ATOM 1556 N N . ARG A 1 207 ? 21.828 -3.969 -3.27 1 64.12 207 ARG A N 1
ATOM 1557 C CA . ARG A 1 207 ? 21.547 -4.766 -2.08 1 64.12 207 ARG A CA 1
ATOM 1558 C C . ARG A 1 207 ? 22.812 -5.449 -1.569 1 64.12 207 ARG A C 1
ATOM 1560 O O . ARG A 1 207 ? 23.719 -5.758 -2.35 1 64.12 207 ARG A O 1
ATOM 1567 N N . PRO A 1 208 ? 22.859 -5.594 -0.238 1 59.47 208 PRO A N 1
ATOM 1568 C CA . PRO A 1 208 ? 24.031 -6.254 0.319 1 59.47 208 PRO A CA 1
ATOM 1569 C C . PRO A 1 208 ? 24.234 -7.664 -0.228 1 59.47 208 PRO A C 1
ATOM 1571 O O . PRO A 1 208 ? 23.391 -8.539 -0.013 1 59.47 208 PRO A O 1
ATOM 1574 N N . SER A 1 209 ? 25.312 -7.844 -0.874 1 60.12 209 SER A N 1
ATOM 1575 C CA . SER A 1 209 ? 25.641 -9.094 -1.553 1 60.12 209 SER A CA 1
ATOM 1576 C C . SER A 1 209 ? 25.672 -10.266 -0.57 1 60.12 209 SER A C 1
ATOM 1578 O O . SER A 1 209 ? 25.312 -11.383 -0.917 1 60.12 209 SER A O 1
ATOM 1580 N N . ASN A 1 210 ? 26.016 -9.93 0.598 1 62.94 210 ASN A N 1
ATOM 1581 C CA . ASN A 1 210 ? 26.188 -10.984 1.59 1 62.94 210 ASN A CA 1
ATOM 1582 C C . ASN A 1 210 ? 24.844 -11.523 2.076 1 62.94 210 ASN A C 1
ATOM 1584 O O . ASN A 1 210 ? 24.797 -12.586 2.703 1 62.94 210 ASN A O 1
ATOM 1588 N N . LEU A 1 211 ? 23.859 -10.852 1.735 1 67.88 211 LEU A N 1
ATOM 1589 C CA . LEU A 1 211 ? 22.531 -11.273 2.197 1 67.88 211 LEU A CA 1
ATOM 1590 C C . LEU A 1 211 ? 21.719 -11.844 1.048 1 67.88 211 LEU A C 1
ATOM 1592 O O . LEU A 1 211 ? 20.562 -12.227 1.237 1 67.88 211 LEU A O 1
ATOM 1596 N N . MET A 1 212 ? 22.406 -11.961 -0.029 1 75.69 212 MET A N 1
ATOM 1597 C CA . MET A 1 212 ? 21.688 -12.445 -1.201 1 75.69 212 MET A CA 1
ATOM 1598 C C . MET A 1 212 ? 21.547 -13.969 -1.172 1 75.69 212 MET A C 1
ATOM 1600 O O . MET A 1 212 ? 22.547 -14.68 -1.067 1 75.69 212 MET A O 1
ATOM 1604 N N . TRP A 1 213 ? 20.297 -14.453 -1.208 1 78.81 213 TRP A N 1
ATOM 1605 C CA . TRP A 1 213 ? 20.062 -15.891 -1.252 1 78.81 213 TRP A CA 1
ATOM 1606 C C . TRP A 1 213 ? 20 -16.391 -2.691 1 78.81 213 TRP A C 1
ATOM 1608 O O . TRP A 1 213 ? 19.531 -15.672 -3.582 1 78.81 213 TRP A O 1
ATOM 1618 N N . PRO A 1 214 ? 20.469 -17.719 -2.812 1 84.62 214 PRO A N 1
ATOM 1619 C CA . PRO A 1 214 ? 20.281 -18.328 -4.133 1 84.62 214 PRO A CA 1
ATOM 1620 C C . PRO A 1 214 ? 18.812 -18.469 -4.512 1 84.62 214 PRO A C 1
ATOM 1622 O O . PRO A 1 214 ? 18.016 -18.922 -3.695 1 84.62 214 PRO A O 1
ATOM 1625 N N . THR A 1 215 ? 18.531 -18.109 -5.68 1 88.56 215 THR A N 1
ATOM 1626 C CA . THR A 1 215 ? 17.156 -18.062 -6.16 1 88.56 215 THR A CA 1
ATOM 1627 C C . THR A 1 215 ? 16.516 -19.453 -6.102 1 88.56 215 THR A C 1
ATOM 1629 O O . THR A 1 215 ? 15.352 -19.594 -5.719 1 88.56 215 THR A O 1
ATOM 1632 N N . ASP A 1 216 ? 17.266 -20.531 -6.418 1 92 216 ASP A N 1
ATOM 1633 C CA . ASP A 1 216 ? 16.734 -21.891 -6.48 1 92 216 ASP A CA 1
ATOM 1634 C C . ASP A 1 216 ? 16.297 -22.375 -5.098 1 92 216 ASP A C 1
ATOM 1636 O O . ASP A 1 216 ? 15.234 -22.984 -4.953 1 92 216 ASP A O 1
ATOM 1640 N N . LYS A 1 217 ? 17.078 -22.047 -4.086 1 91.56 217 LYS A N 1
ATOM 1641 C CA . LYS A 1 217 ? 16.734 -22.453 -2.727 1 91.56 217 LYS A CA 1
ATOM 1642 C C . LYS A 1 217 ? 15.516 -21.688 -2.217 1 91.56 217 LYS A C 1
ATOM 1644 O O . LYS A 1 217 ? 14.625 -22.266 -1.596 1 91.56 217 LYS A O 1
ATOM 1649 N N . ALA A 1 218 ? 15.516 -20.438 -2.492 1 93.25 218 ALA A N 1
ATOM 1650 C CA . ALA A 1 218 ? 14.383 -19.609 -2.068 1 93.25 218 ALA A CA 1
ATOM 1651 C C . ALA A 1 218 ? 13.086 -20.094 -2.703 1 93.25 218 ALA A C 1
ATOM 1653 O O . ALA A 1 218 ? 12.062 -20.219 -2.023 1 93.25 218 ALA A O 1
ATOM 1654 N N . VAL A 1 219 ? 13.164 -20.438 -3.953 1 96.44 219 VAL A N 1
ATOM 1655 C CA . VAL A 1 219 ? 11.961 -20.828 -4.688 1 96.44 219 VAL A CA 1
ATOM 1656 C C . VAL A 1 219 ? 11.5 -22.203 -4.215 1 96.44 219 VAL A C 1
ATOM 1658 O O . VAL A 1 219 ? 10.297 -22.469 -4.145 1 96.44 219 VAL A O 1
ATOM 1661 N N . LYS A 1 220 ? 12.422 -23.078 -3.871 1 96.5 220 LYS A N 1
ATOM 1662 C CA . LYS A 1 220 ? 12.047 -24.375 -3.303 1 96.5 220 LYS A CA 1
ATOM 1663 C C . LYS A 1 220 ? 11.195 -24.188 -2.049 1 96.5 220 LYS A C 1
ATOM 1665 O O . LYS A 1 220 ? 10.18 -24.859 -1.878 1 96.5 220 LYS A O 1
ATOM 1670 N N . ASP A 1 221 ? 11.648 -23.266 -1.24 1 96 221 ASP A N 1
ATOM 1671 C CA . ASP A 1 221 ? 10.906 -22.969 -0.018 1 96 221 ASP A CA 1
ATOM 1672 C C . ASP A 1 221 ? 9.555 -22.328 -0.334 1 96 221 ASP A C 1
ATOM 1674 O O . ASP A 1 221 ? 8.57 -22.594 0.353 1 96 221 ASP A O 1
ATOM 1678 N N . MET A 1 222 ? 9.516 -21.5 -1.326 1 97.56 222 MET A N 1
ATOM 1679 C CA . MET A 1 222 ? 8.266 -20.875 -1.744 1 97.56 222 MET A CA 1
ATOM 1680 C C . MET A 1 222 ? 7.258 -21.938 -2.195 1 97.56 222 MET A C 1
ATOM 1682 O O . MET A 1 222 ? 6.102 -21.906 -1.77 1 97.56 222 MET A O 1
ATOM 1686 N N . ILE A 1 223 ? 7.703 -22.859 -3.012 1 98.38 223 ILE A N 1
ATOM 1687 C CA . ILE A 1 223 ? 6.832 -23.906 -3.547 1 98.38 223 ILE A CA 1
ATOM 1688 C C . ILE A 1 223 ? 6.309 -24.781 -2.41 1 98.38 223 ILE A C 1
ATOM 1690 O O . ILE A 1 223 ? 5.137 -25.156 -2.402 1 98.38 223 ILE A O 1
ATOM 1694 N N . ARG A 1 224 ? 7.156 -25.062 -1.429 1 98.06 224 ARG A N 1
ATOM 1695 C CA . ARG A 1 224 ? 6.719 -25.812 -0.264 1 98.06 224 ARG A CA 1
ATOM 1696 C C . ARG A 1 224 ? 5.586 -25.109 0.465 1 98.06 224 ARG A C 1
ATOM 1698 O O . ARG A 1 224 ? 4.609 -25.734 0.88 1 98.06 224 ARG A O 1
ATOM 1705 N N . ALA A 1 225 ? 5.734 -23.812 0.643 1 98.06 225 ALA A N 1
ATOM 1706 C CA . ALA A 1 225 ? 4.711 -23.016 1.315 1 98.06 225 ALA A CA 1
ATOM 1707 C C . ALA A 1 225 ? 3.404 -23.031 0.524 1 98.06 225 ALA A C 1
ATOM 1709 O O . ALA A 1 225 ? 2.32 -23.125 1.105 1 98.06 225 ALA A O 1
ATOM 1710 N N . ILE A 1 226 ? 3.514 -22.891 -0.787 1 98.44 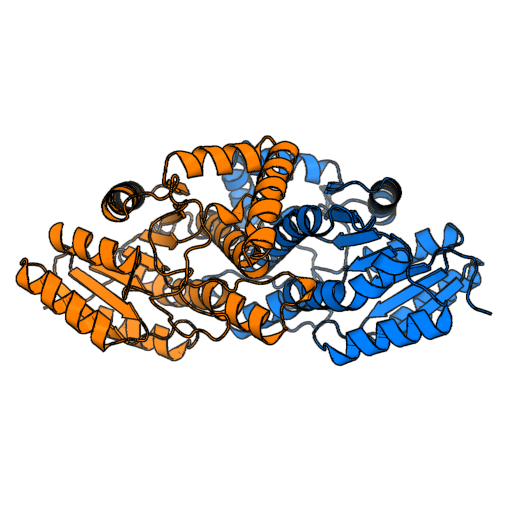226 ILE A N 1
ATOM 1711 C CA . ILE A 1 226 ? 2.352 -22.906 -1.669 1 98.44 226 ILE A CA 1
ATOM 1712 C C . ILE A 1 226 ? 1.635 -24.25 -1.562 1 98.44 226 ILE A C 1
ATOM 1714 O O . ILE A 1 226 ? 0.414 -24.297 -1.396 1 98.44 226 ILE A O 1
ATOM 1718 N N . ASP A 1 227 ? 2.422 -25.312 -1.632 1 97.19 227 ASP A N 1
ATOM 1719 C CA . ASP A 1 227 ? 1.861 -26.672 -1.604 1 97.19 227 ASP A CA 1
ATOM 1720 C C . ASP A 1 227 ? 1.153 -26.938 -0.279 1 97.19 227 ASP A C 1
ATOM 1722 O O . ASP A 1 227 ? 0.151 -27.656 -0.241 1 97.19 227 ASP A O 1
ATOM 1726 N N . LYS A 1 228 ? 1.673 -26.359 0.76 1 97.94 228 LYS A N 1
ATOM 1727 C CA . LYS A 1 228 ? 1.105 -26.562 2.09 1 97.94 228 LYS A CA 1
ATOM 1728 C C . LYS A 1 228 ? -0.041 -25.594 2.354 1 97.94 228 LYS A C 1
ATOM 1730 O O . LYS A 1 228 ? -0.627 -25.594 3.439 1 97.94 228 LYS A O 1
ATOM 1735 N N . ARG A 1 229 ? -0.33 -24.703 1.419 1 98.12 229 ARG A N 1
ATOM 1736 C CA . ARG A 1 229 ? -1.417 -23.734 1.496 1 98.12 229 ARG A CA 1
ATOM 1737 C C . ARG A 1 229 ? -1.249 -22.812 2.705 1 98.12 229 ARG A C 1
ATOM 1739 O O . ARG A 1 229 ? -2.221 -22.516 3.398 1 98.12 229 ARG A O 1
ATOM 1746 N N . LYS A 1 230 ? 0.028 -22.484 2.945 1 97.12 230 LYS A N 1
ATOM 1747 C CA . LYS A 1 230 ? 0.275 -21.516 4.016 1 97.12 230 LYS A CA 1
ATOM 1748 C C . LYS A 1 230 ? -0.351 -20.156 3.695 1 97.12 230 LYS A C 1
ATOM 1750 O O . LYS A 1 230 ? -0.413 -19.766 2.531 1 97.12 230 LYS A O 1
ATOM 1755 N N . LYS A 1 231 ? -0.831 -19.5 4.719 1 95.75 231 LYS A N 1
ATOM 1756 C CA . LYS A 1 231 ? -1.392 -18.172 4.5 1 95.75 231 LYS A CA 1
ATOM 1757 C C . LYS A 1 231 ? -0.292 -17.141 4.238 1 95.75 231 LYS A C 1
ATOM 1759 O O . LYS A 1 231 ? -0.447 -16.266 3.395 1 95.75 231 LYS A O 1
ATOM 1764 N N . LEU A 1 232 ? 0.808 -17.297 5.004 1 95.19 232 LEU A N 1
ATOM 1765 C CA . LEU A 1 232 ? 1.938 -16.375 4.941 1 95.19 232 LEU A CA 1
ATOM 1766 C C . LEU A 1 232 ? 3.26 -17.125 4.992 1 95.19 232 LEU A C 1
ATOM 1768 O O . LEU A 1 232 ? 3.402 -18.094 5.754 1 95.19 232 LEU A O 1
ATOM 1772 N N . ALA A 1 233 ? 4.219 -16.703 4.172 1 95.94 233 ALA A N 1
ATOM 1773 C CA . ALA A 1 233 ? 5.555 -17.297 4.199 1 95.94 233 ALA A CA 1
ATOM 1774 C C . ALA A 1 233 ? 6.633 -16.219 4.023 1 95.94 233 ALA A C 1
ATOM 1776 O O . ALA A 1 233 ? 6.637 -15.492 3.027 1 95.94 233 ALA A O 1
ATOM 1777 N N . VAL A 1 234 ? 7.48 -16.031 4.93 1 94.38 234 VAL A N 1
ATOM 1778 C CA . VAL A 1 234 ? 8.688 -15.227 4.797 1 94.38 234 VAL A CA 1
ATOM 1779 C C . VAL A 1 234 ? 9.867 -16.109 4.402 1 94.38 234 VAL A C 1
ATOM 1781 O O . VAL A 1 234 ? 10.188 -17.078 5.105 1 94.38 234 VAL A O 1
ATOM 1784 N N . ILE A 1 235 ? 10.414 -15.727 3.258 1 89.19 235 ILE A N 1
ATOM 1785 C CA . ILE A 1 235 ? 11.438 -16.578 2.674 1 89.19 235 ILE A CA 1
ATOM 1786 C C . ILE A 1 235 ? 12.82 -15.961 2.914 1 89.19 235 ILE A C 1
ATOM 1788 O O . ILE A 1 235 ? 12.977 -14.742 2.838 1 89.19 235 ILE A O 1
ATOM 1792 N N . THR A 1 236 ? 13.789 -16.781 3.299 1 84.62 236 THR A N 1
ATOM 1793 C CA . THR A 1 236 ? 15.188 -16.453 3.586 1 84.62 236 THR A CA 1
ATOM 1794 C C . THR A 1 236 ? 15.367 -16.141 5.066 1 84.62 236 THR A C 1
ATOM 1796 O O . THR A 1 236 ? 14.492 -15.539 5.695 1 84.62 236 THR A O 1
ATOM 1799 N N . GLY A 1 237 ? 16.484 -16.594 5.605 1 82.62 237 GLY A N 1
ATOM 1800 C CA . GLY A 1 237 ? 16.781 -16.391 7.016 1 82.62 237 GLY A CA 1
ATOM 1801 C C . GLY A 1 237 ? 16.828 -14.93 7.41 1 82.62 237 GLY A C 1
ATOM 1802 O O . GLY A 1 237 ? 16.188 -14.516 8.375 1 82.62 237 GLY A O 1
ATOM 1803 N N . HIS A 1 238 ? 17.578 -14.172 6.625 1 82.5 238 HIS A N 1
ATOM 1804 C CA . HIS A 1 238 ? 17.672 -12.758 6.938 1 82.5 238 HIS A CA 1
ATOM 1805 C C . HIS A 1 238 ? 16.328 -12.062 6.805 1 82.5 238 HIS A C 1
ATOM 1807 O O . HIS A 1 238 ? 16.047 -11.078 7.504 1 82.5 238 HIS A O 1
ATOM 1813 N N . GLY A 1 239 ? 15.469 -12.523 5.914 1 85.06 239 GLY A N 1
ATOM 1814 C CA . GLY A 1 239 ? 14.133 -11.969 5.777 1 85.06 239 GLY A CA 1
ATOM 1815 C C . GLY A 1 239 ? 13.281 -12.141 7.023 1 85.06 239 GLY A C 1
ATOM 1816 O O . GLY A 1 239 ? 12.578 -11.219 7.438 1 85.06 239 GLY A O 1
ATOM 1817 N N . LYS A 1 240 ? 13.43 -13.336 7.586 1 87.19 240 LYS A N 1
ATOM 1818 C CA . LYS A 1 240 ? 12.703 -13.609 8.82 1 87.19 240 LYS A CA 1
ATOM 1819 C C . LYS A 1 240 ? 13.148 -12.672 9.938 1 87.19 240 LYS A C 1
ATOM 1821 O O . LYS A 1 240 ? 12.32 -12.195 10.727 1 87.19 240 LYS A O 1
ATOM 1826 N N . VAL A 1 241 ? 14.406 -12.406 9.938 1 85.12 241 VAL A N 1
ATOM 1827 C CA . VAL A 1 241 ? 14.953 -11.516 10.961 1 85.12 241 VAL A CA 1
ATOM 1828 C C . VAL A 1 241 ? 14.438 -10.094 10.734 1 85.12 241 VAL A C 1
ATOM 1830 O O . VAL A 1 241 ? 14 -9.438 11.68 1 85.12 241 VAL A O 1
ATOM 1833 N N . PHE A 1 242 ? 14.414 -9.672 9.508 1 84.75 242 PHE A N 1
ATOM 1834 C CA . PHE A 1 242 ? 13.977 -8.312 9.195 1 84.75 242 PHE A CA 1
ATOM 1835 C C . PHE A 1 242 ? 12.492 -8.141 9.477 1 84.75 242 PHE A C 1
ATOM 1837 O O . PHE A 1 242 ? 12.07 -7.109 10 1 84.75 242 PHE A O 1
ATOM 1844 N N . VAL A 1 243 ? 11.742 -9.109 9.125 1 86.88 243 VAL A N 1
ATOM 1845 C CA . VAL A 1 243 ? 10.305 -9.047 9.383 1 86.88 243 VAL A CA 1
ATOM 1846 C C . VAL A 1 243 ? 10.055 -9.031 10.883 1 86.88 243 VAL A C 1
ATOM 1848 O O . VAL A 1 243 ? 9.219 -8.266 11.375 1 86.88 243 VAL A O 1
ATOM 1851 N N . PHE A 1 244 ? 10.812 -9.875 11.602 1 85.69 244 PHE A N 1
ATOM 1852 C CA . PHE A 1 244 ? 10.703 -9.906 13.055 1 85.69 244 PHE A CA 1
ATOM 1853 C C . PHE A 1 244 ? 11.023 -8.539 13.648 1 85.69 244 PHE A C 1
ATOM 1855 O O . PHE A 1 244 ? 10.273 -8.031 14.484 1 85.69 244 PHE A O 1
ATOM 1862 N N . LEU A 1 245 ? 12.078 -7.949 13.211 1 83.38 245 LEU A N 1
ATOM 1863 C CA . LEU A 1 245 ? 12.492 -6.645 13.719 1 83.38 245 LEU A CA 1
ATOM 1864 C C . LEU A 1 245 ? 11.469 -5.574 13.359 1 83.38 245 LEU A C 1
ATOM 1866 O O . LEU A 1 245 ? 11.141 -4.715 14.188 1 83.38 245 LEU A O 1
ATOM 1870 N N . GLY A 1 246 ? 10.977 -5.582 12.188 1 83.62 246 GLY A N 1
ATOM 1871 C CA . GLY A 1 246 ? 9.984 -4.613 11.75 1 83.62 246 GLY A CA 1
ATOM 1872 C C . GLY A 1 246 ? 8.695 -4.684 12.547 1 83.62 246 GLY A C 1
ATOM 1873 O O . GLY A 1 246 ? 8.078 -3.654 12.82 1 83.62 246 GLY A O 1
ATOM 1874 N N . ARG A 1 247 ? 8.383 -5.855 12.906 1 79.31 247 ARG A N 1
ATOM 1875 C CA . ARG A 1 247 ? 7.121 -6.082 13.602 1 79.31 247 ARG A CA 1
ATOM 1876 C C . ARG A 1 247 ? 7.254 -5.77 15.086 1 79.31 247 ARG A C 1
ATOM 1878 O O . ARG A 1 247 ? 6.367 -5.141 15.672 1 79.31 247 ARG A O 1
ATOM 1885 N N . PHE A 1 248 ? 8.469 -6.117 15.633 1 81.69 248 PHE A N 1
ATOM 1886 C CA . PHE A 1 248 ? 8.516 -6.117 17.094 1 81.69 248 PHE A CA 1
ATOM 1887 C C . PHE A 1 248 ? 9.461 -5.035 17.594 1 81.69 248 PHE A C 1
ATOM 1889 O O . PHE A 1 248 ? 9.406 -4.66 18.781 1 81.69 248 PHE A O 1
ATOM 1896 N N . PHE A 1 249 ? 10.359 -4.574 16.766 1 84.5 249 PHE A N 1
ATOM 1897 C CA . PHE A 1 249 ? 11.328 -3.559 17.156 1 84.5 249 PHE A CA 1
ATOM 1898 C C . PHE A 1 249 ? 11.453 -2.48 16.094 1 84.5 249 PHE A C 1
ATOM 1900 O O . PHE A 1 249 ? 12.531 -2.277 15.523 1 84.5 249 PHE A O 1
ATOM 1907 N N . PRO A 1 250 ? 10.359 -1.786 15.898 1 80.44 250 PRO A N 1
ATOM 1908 C CA . PRO A 1 250 ? 10.352 -0.825 14.797 1 80.44 250 PRO A CA 1
ATOM 1909 C C . PRO A 1 250 ? 11.445 0.236 14.922 1 80.44 250 PRO A C 1
ATOM 1911 O O . PRO A 1 250 ? 11.984 0.699 13.914 1 80.44 250 PRO A O 1
ATOM 1914 N N . ARG A 1 251 ? 11.828 0.671 16.062 1 83.75 251 ARG A N 1
ATOM 1915 C CA . ARG A 1 251 ? 12.906 1.64 16.25 1 83.75 251 ARG A CA 1
ATOM 1916 C C . ARG A 1 251 ? 14.242 1.082 15.758 1 83.75 251 ARG A C 1
ATOM 1918 O O . ARG A 1 251 ? 15 1.776 15.078 1 83.75 251 ARG A O 1
ATOM 1925 N N . LEU A 1 252 ? 14.453 -0.165 16.188 1 82.69 252 LEU A N 1
ATOM 1926 C CA . LEU A 1 252 ? 15.695 -0.802 15.766 1 82.69 252 LEU A CA 1
ATOM 1927 C C . LEU A 1 252 ? 15.727 -0.985 14.25 1 82.69 252 LEU A C 1
ATOM 1929 O O . LEU A 1 252 ? 16.766 -0.785 13.617 1 82.69 252 LEU A O 1
ATOM 1933 N N . ALA A 1 253 ? 14.617 -1.407 13.695 1 84.06 253 ALA A N 1
ATOM 1934 C CA . ALA A 1 253 ? 14.523 -1.544 12.242 1 84.06 253 ALA A CA 1
ATOM 1935 C C . ALA A 1 253 ? 14.844 -0.224 11.547 1 84.06 253 ALA A C 1
ATOM 1937 O O . ALA A 1 253 ? 15.57 -0.199 10.555 1 84.06 253 ALA A O 1
ATOM 1938 N N . ARG A 1 254 ? 14.344 0.806 12.109 1 84.06 254 ARG A N 1
ATOM 1939 C CA . ARG A 1 254 ? 14.578 2.131 11.547 1 84.06 254 ARG A CA 1
ATOM 1940 C C . ARG A 1 254 ? 16.062 2.49 11.586 1 84.06 254 ARG A C 1
ATOM 1942 O O . ARG A 1 254 ? 16.609 2.975 10.594 1 84.06 254 ARG A O 1
ATOM 1949 N N . VAL A 1 255 ? 16.656 2.23 12.664 1 81.25 255 VAL A N 1
ATOM 1950 C CA . VAL A 1 255 ? 18.062 2.545 12.836 1 81.25 255 VAL A CA 1
ATOM 1951 C C . VAL A 1 255 ? 18.906 1.72 11.859 1 81.25 255 VAL A C 1
ATOM 1953 O O . VAL A 1 255 ? 19.828 2.238 11.234 1 81.25 255 VAL A O 1
ATOM 1956 N N . MET A 1 256 ? 18.578 0.507 11.734 1 79.5 256 MET A N 1
ATOM 1957 C CA . MET A 1 256 ? 19.312 -0.39 10.844 1 79.5 256 MET A CA 1
ATOM 1958 C C . MET A 1 256 ? 19.188 0.067 9.391 1 79.5 256 MET A C 1
ATOM 1960 O O . MET A 1 256 ? 20.172 0.072 8.656 1 79.5 256 MET A O 1
ATOM 1964 N N . MET A 1 257 ? 18.047 0.414 9.055 1 81.56 257 MET A N 1
ATOM 1965 C CA . MET A 1 257 ? 17.828 0.821 7.668 1 81.56 257 MET A CA 1
ATOM 1966 C C . MET A 1 257 ? 18.469 2.178 7.395 1 81.56 257 MET A C 1
ATOM 1968 O O . MET A 1 257 ? 18.906 2.447 6.277 1 81.56 257 MET A O 1
ATOM 1972 N N . ALA A 1 258 ? 18.484 3.033 8.398 1 79.25 258 ALA A N 1
ATOM 1973 C CA . ALA A 1 258 ? 19.156 4.32 8.273 1 79.25 258 ALA A CA 1
ATOM 1974 C C . ALA A 1 258 ? 20.656 4.133 8 1 79.25 258 ALA A C 1
ATOM 1976 O O . ALA A 1 258 ? 21.25 4.867 7.207 1 79.25 258 ALA A O 1
ATOM 1977 N N . LYS A 1 259 ? 21.203 3.166 8.609 1 75.25 259 LYS A N 1
ATOM 1978 C CA . LYS A 1 259 ? 22.625 2.895 8.438 1 75.25 259 LYS A CA 1
ATOM 1979 C C . LYS A 1 259 ? 22.922 2.389 7.031 1 75.25 259 LYS A C 1
ATOM 1981 O O . LYS A 1 259 ? 23.938 2.74 6.441 1 75.25 259 LYS A O 1
ATOM 1986 N N . GLN A 1 260 ? 22.062 1.632 6.547 1 66.31 260 GLN A N 1
ATOM 1987 C CA . GLN A 1 260 ? 22.25 1.075 5.211 1 66.31 260 GLN A CA 1
ATOM 1988 C C . GLN A 1 260 ? 22.234 2.174 4.152 1 66.31 260 GLN A C 1
ATOM 1990 O O . GLN A 1 260 ? 23.016 2.135 3.199 1 66.31 260 GLN A O 1
ATOM 1995 N N . ILE A 1 261 ? 21.438 3.133 4.328 1 63.41 261 ILE A N 1
ATOM 1996 C CA . ILE A 1 261 ? 21.25 4.207 3.359 1 63.41 261 ILE A CA 1
ATOM 1997 C C . ILE A 1 261 ? 22.469 5.129 3.365 1 63.41 261 ILE A C 1
ATOM 1999 O O . ILE A 1 261 ? 22.906 5.586 2.309 1 63.41 261 ILE A O 1
ATOM 2003 N N . LYS A 1 262 ? 22.906 5.387 4.535 1 61.25 262 LYS A N 1
ATOM 2004 C CA . LYS A 1 262 ? 24.141 6.18 4.57 1 61.25 262 LYS A CA 1
ATOM 2005 C C . LYS A 1 262 ? 25.234 5.543 3.717 1 61.25 262 LYS A C 1
ATOM 2007 O O . LYS A 1 262 ? 25.984 6.242 3.037 1 61.25 262 LYS A O 1
ATOM 2012 N N . GLU A 1 263 ? 25.078 4.293 3.598 1 58.94 263 GLU A N 1
ATOM 2013 C CA . GLU A 1 263 ? 26.062 3.559 2.818 1 58.94 263 GLU A CA 1
ATOM 2014 C C . GLU A 1 263 ? 25.734 3.6 1.329 1 58.94 263 GLU A C 1
ATOM 2016 O O . GLU A 1 263 ? 26.641 3.738 0.494 1 58.94 263 GLU A O 1
ATOM 2021 N N . ILE A 1 264 ? 24.453 3.523 1.036 1 55.22 264 ILE A N 1
ATOM 2022 C CA . ILE A 1 264 ? 24.016 3.527 -0.352 1 55.22 264 ILE A CA 1
ATOM 2023 C C . ILE A 1 264 ? 24.172 4.926 -0.941 1 55.22 264 ILE A C 1
ATOM 2025 O O . ILE A 1 264 ? 24.609 5.082 -2.084 1 55.22 264 ILE A O 1
ATOM 2029 N N . SER A 1 265 ? 23.719 5.945 -0.176 1 55.16 265 SER A N 1
ATOM 2030 C CA . SER A 1 265 ? 23.844 7.328 -0.616 1 55.16 265 SER A CA 1
ATOM 2031 C C . SER A 1 265 ? 25.297 7.688 -0.914 1 55.16 265 SER A C 1
ATOM 2033 O O . SER A 1 265 ? 25.562 8.492 -1.807 1 55.16 265 SER A O 1
ATOM 2035 N N . LYS A 1 266 ? 26.141 7.117 -0.19 1 52.84 266 LYS A N 1
ATOM 2036 C CA . LYS A 1 266 ? 27.562 7.312 -0.458 1 52.84 266 LYS A CA 1
ATOM 2037 C C . LYS A 1 266 ? 27.984 6.621 -1.753 1 52.84 266 LYS A C 1
ATOM 2039 O O . LYS A 1 266 ? 28.969 7 -2.377 1 52.84 266 LYS A O 1
ATOM 2044 N N . SER A 1 267 ? 27.172 5.59 -2.115 1 45.28 267 SER A N 1
ATOM 2045 C CA . SER A 1 267 ? 27.516 4.789 -3.285 1 45.28 267 SER A CA 1
ATOM 2046 C C . SER A 1 267 ? 26.859 5.332 -4.543 1 45.28 267 SER A C 1
ATOM 2048 O O . SER A 1 267 ? 27.219 4.945 -5.66 1 45.28 267 SER A O 1
ATOM 2050 N N . LEU A 1 268 ? 25.75 6.059 -4.434 1 47.59 268 LEU A N 1
ATOM 2051 C CA . LEU A 1 268 ? 25.125 6.691 -5.59 1 47.59 268 LEU A CA 1
ATOM 2052 C C . LEU A 1 268 ? 25.812 8 -5.941 1 47.59 268 LEU A C 1
ATOM 2054 O O . LEU A 1 268 ? 26.188 8.766 -5.051 1 47.59 268 LEU A O 1
ATOM 2058 N N . MET B 1 1 ? 3.02 41.75 6.418 1 64.19 1 MET B N 1
ATOM 2059 C CA . MET B 1 1 ? 4.008 41.094 7.254 1 64.19 1 MET B CA 1
ATOM 2060 C C . MET B 1 1 ? 3.605 39.625 7.52 1 64.19 1 MET B C 1
ATOM 2062 O O . MET B 1 1 ? 2.43 39.344 7.758 1 64.19 1 MET B O 1
ATOM 2066 N N . LYS B 1 2 ? 4.434 38.688 7.117 1 88.75 2 LYS B N 1
ATOM 2067 C CA . LYS B 1 2 ? 4.168 37.281 7.289 1 88.75 2 LYS B CA 1
ATOM 2068 C C . LYS B 1 2 ? 3.98 36.906 8.766 1 88.75 2 LYS B C 1
ATOM 2070 O O . LYS B 1 2 ? 4.371 37.688 9.641 1 88.75 2 LYS B O 1
ATOM 2075 N N . THR B 1 3 ? 3.092 36.031 9.203 1 92.12 3 THR B N 1
ATOM 2076 C CA . THR B 1 3 ? 2.572 35.781 10.539 1 92.12 3 THR B CA 1
ATOM 2077 C C . THR B 1 3 ? 3.686 35.312 11.477 1 92.12 3 THR B C 1
ATOM 2079 O O . THR B 1 3 ? 4.664 34.719 11.031 1 92.12 3 THR B O 1
ATOM 2082 N N . SER B 1 4 ? 3.605 35.688 12.703 1 94.81 4 SER B N 1
ATOM 2083 C CA . SER B 1 4 ? 4.512 35.219 13.742 1 94.81 4 SER B CA 1
ATOM 2084 C C . SER B 1 4 ? 4.008 33.906 14.344 1 94.81 4 SER B C 1
ATOM 2086 O O . SER B 1 4 ? 4.742 33.219 15.07 1 94.81 4 SER B O 1
ATOM 2088 N N . LYS B 1 5 ? 2.797 33.5 14.031 1 97.69 5 LYS B N 1
ATOM 2089 C CA . LYS B 1 5 ? 2.199 32.25 14.531 1 97.69 5 LYS B CA 1
ATOM 2090 C C . LYS B 1 5 ? 2.814 31.047 13.852 1 97.69 5 LYS B C 1
ATOM 2092 O O . LYS B 1 5 ? 3.393 31.156 12.766 1 97.69 5 LYS B O 1
ATOM 2097 N N . GLN B 1 6 ? 2.732 29.938 14.562 1 98.25 6 GLN B N 1
ATOM 2098 C CA . GLN B 1 6 ? 3.004 28.688 13.844 1 98.25 6 GLN B CA 1
ATOM 2099 C C . GLN B 1 6 ? 1.912 28.406 12.82 1 98.25 6 GLN B C 1
ATOM 2101 O O . GLN B 1 6 ? 0.731 28.641 13.07 1 98.25 6 GLN B O 1
ATOM 2106 N N . VAL B 1 7 ? 2.314 27.922 11.664 1 98.75 7 VAL B N 1
ATOM 2107 C CA . VAL B 1 7 ? 1.381 27.719 10.562 1 98.75 7 VAL B CA 1
ATOM 2108 C C . VAL B 1 7 ? 1.161 26.219 10.352 1 98.75 7 VAL B C 1
ATOM 2110 O O . VAL B 1 7 ? 2.121 25.453 10.195 1 98.75 7 VAL B O 1
ATOM 2113 N N . VAL B 1 8 ? -0.101 25.781 10.352 1 98.88 8 VAL B N 1
ATOM 2114 C CA . VAL B 1 8 ? -0.452 24.406 10.07 1 98.88 8 VAL B CA 1
ATOM 2115 C C . VAL B 1 8 ? -1.286 24.328 8.797 1 98.88 8 VAL B C 1
ATOM 2117 O O . VAL B 1 8 ? -2.236 25.094 8.625 1 98.88 8 VAL B O 1
ATOM 2120 N N . TRP B 1 9 ? -0.863 23.516 7.855 1 98.94 9 TRP B N 1
ATOM 2121 C CA . TRP B 1 9 ? -1.621 23.219 6.641 1 98.94 9 TRP B CA 1
ATOM 2122 C C . TRP B 1 9 ? -2.25 21.844 6.715 1 98.94 9 TRP B C 1
ATOM 2124 O O . TRP B 1 9 ? -1.563 20.859 6.996 1 98.94 9 TRP B O 1
ATOM 2134 N N . ILE B 1 10 ? -3.551 21.766 6.488 1 98.88 10 ILE B N 1
ATOM 2135 C CA . ILE B 1 10 ? -4.289 20.5 6.547 1 98.88 10 ILE B CA 1
ATOM 2136 C C . ILE B 1 10 ? -5.004 20.266 5.223 1 98.88 10 ILE B C 1
ATOM 2138 O O . ILE B 1 10 ? -5.871 21.047 4.824 1 98.88 10 ILE B O 1
ATOM 2142 N N . THR B 1 11 ? -4.652 19.188 4.539 1 98.62 11 THR B N 1
ATOM 2143 C CA . THR B 1 11 ? -5.414 18.797 3.357 1 98.62 11 THR B CA 1
ATOM 2144 C C . THR B 1 11 ? -6.648 17.984 3.752 1 98.62 11 THR B C 1
ATOM 2146 O O . THR B 1 11 ? -6.656 17.328 4.789 1 98.62 11 THR B O 1
ATOM 2149 N N . GLY B 1 12 ? -7.664 18.016 2.869 1 96.25 12 GLY B N 1
ATOM 2150 C CA . GLY B 1 12 ? -8.891 17.297 3.176 1 96.25 12 GLY B CA 1
ATOM 2151 C C . GLY B 1 12 ? -9.555 17.781 4.457 1 96.25 12 GLY B C 1
ATOM 2152 O O . GLY B 1 12 ? -9.93 16.953 5.301 1 96.25 12 GLY B O 1
ATOM 2153 N N . ALA B 1 13 ? -9.648 19.062 4.625 1 96.62 13 ALA B N 1
ATOM 2154 C CA . ALA B 1 13 ? -10.07 19.625 5.906 1 96.62 13 ALA B CA 1
ATOM 2155 C C . ALA B 1 13 ? -11.57 19.891 5.922 1 96.62 13 ALA B C 1
ATOM 2157 O O . ALA B 1 13 ? -12.094 20.469 6.887 1 96.62 13 ALA B O 1
ATOM 2158 N N . SER B 1 14 ? -12.305 19.453 4.926 1 92.81 14 SER B N 1
ATOM 2159 C CA . SER B 1 14 ? -13.703 19.828 4.789 1 92.81 14 SER B CA 1
ATOM 2160 C C . SER B 1 14 ? -14.586 19.031 5.742 1 92.81 14 SER B C 1
ATOM 2162 O O . SER B 1 14 ? -15.742 19.391 5.969 1 92.81 14 SER B O 1
ATOM 2164 N N . SER B 1 15 ? -14.117 17.938 6.281 1 89.12 15 SER B N 1
ATOM 2165 C CA . SER B 1 15 ? -14.922 17.109 7.172 1 89.12 15 SER B CA 1
ATOM 2166 C C . SER B 1 15 ? -14.047 16.234 8.055 1 89.12 15 SER B C 1
ATOM 2168 O O . SER B 1 15 ? -12.82 16.266 7.945 1 89.12 15 SER B O 1
ATOM 2170 N N . GLY B 1 16 ? -14.68 15.68 9.039 1 90.88 16 GLY B N 1
ATOM 2171 C CA . GLY B 1 16 ? -14.055 14.625 9.82 1 90.88 16 GLY B CA 1
ATOM 2172 C C . GLY B 1 16 ? -12.852 15.102 10.609 1 90.88 16 GLY B C 1
ATOM 2173 O O . GLY B 1 16 ? -12.93 16.109 11.32 1 90.88 16 GLY B O 1
ATOM 2174 N N . ILE B 1 17 ? -11.828 14.344 10.531 1 93.62 17 ILE B N 1
ATOM 2175 C CA . ILE B 1 17 ? -10.602 14.547 11.305 1 93.62 17 ILE B CA 1
ATOM 2176 C C . ILE B 1 17 ? -9.961 15.875 10.906 1 93.62 17 ILE B C 1
ATOM 2178 O O . ILE B 1 17 ? -9.562 16.656 11.766 1 93.62 17 ILE B O 1
ATOM 2182 N N . GLY B 1 18 ? -9.922 16.172 9.586 1 96.94 18 GLY B N 1
ATOM 2183 C CA . GLY B 1 18 ? -9.305 17.406 9.109 1 96.94 18 GLY B CA 1
ATOM 2184 C C . GLY B 1 18 ? -10 18.656 9.609 1 96.94 18 GLY B C 1
ATOM 2185 O O . GLY B 1 18 ? -9.344 19.609 10.047 1 96.94 18 GLY B O 1
ATOM 2186 N N . ARG B 1 19 ? -11.266 18.609 9.539 1 96.62 19 ARG B N 1
ATOM 2187 C CA . ARG B 1 19 ? -12.055 19.75 10.008 1 96.62 19 ARG B CA 1
ATOM 2188 C C . ARG B 1 19 ? -11.844 19.984 11.5 1 96.62 19 ARG B C 1
ATOM 2190 O O . ARG B 1 19 ? -11.609 21.109 11.93 1 96.62 19 ARG B O 1
ATOM 2197 N N . GLU B 1 20 ? -11.961 18.922 12.266 1 96.56 20 GLU B N 1
ATOM 2198 C CA . GLU B 1 20 ? -11.805 19.016 13.719 1 96.56 20 GLU B CA 1
ATOM 2199 C C . GLU B 1 20 ? -10.398 19.469 14.086 1 96.56 20 GLU B C 1
ATOM 2201 O O . GLU B 1 20 ? -10.219 20.25 15.023 1 96.56 20 GLU B O 1
ATOM 2206 N N . MET B 1 21 ? -9.422 19 13.383 1 98.06 21 MET B N 1
ATOM 2207 C CA . MET B 1 21 ? -8.047 19.406 13.641 1 98.06 21 MET B CA 1
ATOM 2208 C C . MET B 1 21 ? -7.863 20.906 13.391 1 98.06 21 MET B C 1
ATOM 2210 O O . MET B 1 21 ? -7.18 21.578 14.156 1 98.06 21 MET B O 1
ATOM 2214 N N . ALA B 1 22 ? -8.469 21.359 12.32 1 98.56 22 ALA B N 1
ATOM 2215 C CA . ALA B 1 22 ? -8.406 22.781 12 1 98.56 22 ALA B CA 1
ATOM 2216 C C . ALA B 1 22 ? -9 23.625 13.125 1 98.56 22 ALA B C 1
ATOM 2218 O O . ALA B 1 22 ? -8.422 24.625 13.531 1 98.56 22 ALA B O 1
ATOM 2219 N N . LEU B 1 23 ? -10.109 23.188 13.633 1 98.19 23 LEU B N 1
ATOM 2220 C CA . LEU B 1 23 ? -10.773 23.906 14.719 1 98.19 23 LEU B CA 1
ATOM 2221 C C . LEU B 1 23 ? -9.891 23.953 15.961 1 98.19 23 LEU B C 1
ATOM 2223 O O . LEU B 1 23 ? -9.734 25.016 16.578 1 98.19 23 LEU B O 1
ATOM 2227 N N . GLN B 1 24 ? -9.312 22.859 16.266 1 98.38 24 GLN B N 1
ATOM 2228 C CA . GLN B 1 24 ? -8.531 22.781 17.5 1 98.38 24 GLN B CA 1
ATOM 2229 C C . GLN B 1 24 ? -7.227 23.578 17.359 1 98.38 24 GLN B C 1
ATOM 2231 O O . GLN B 1 24 ? -6.812 24.25 18.297 1 98.38 24 GLN B O 1
ATOM 2236 N N . TYR B 1 25 ? -6.555 23.516 16.234 1 98.38 25 TYR B N 1
ATOM 2237 C CA . TYR B 1 25 ? -5.363 24.328 16.016 1 98.38 25 TYR B CA 1
ATOM 2238 C C . TYR B 1 25 ? -5.707 25.812 16.016 1 98.38 25 TYR B C 1
ATOM 2240 O O . TYR B 1 25 ? -4.926 26.641 16.484 1 98.38 25 TYR B O 1
ATOM 2248 N N . GLY B 1 26 ? -6.867 26.141 15.445 1 97.94 26 GLY B N 1
ATOM 2249 C CA . GLY B 1 26 ? -7.336 27.516 15.508 1 97.94 26 GLY B CA 1
ATOM 2250 C C . GLY B 1 26 ? -7.496 28.031 16.938 1 97.94 26 GLY B C 1
ATOM 2251 O O . GLY B 1 26 ? -7.133 29.172 17.234 1 97.94 26 GLY B O 1
ATOM 2252 N N . ALA B 1 27 ? -7.977 27.156 17.75 1 97.69 27 ALA B N 1
ATOM 2253 C CA . ALA B 1 27 ? -8.188 27.5 19.156 1 97.69 27 ALA B CA 1
ATOM 2254 C C . ALA B 1 27 ? -6.852 27.625 19.891 1 97.69 27 ALA B C 1
ATOM 2256 O O . ALA B 1 27 ? -6.758 28.312 20.922 1 97.69 27 ALA B O 1
ATOM 2257 N N . LYS B 1 28 ? -5.793 26.969 19.391 1 96.44 28 LYS B N 1
ATOM 2258 C CA . LYS B 1 28 ? -4.465 26.984 20 1 96.44 28 LYS B CA 1
ATOM 2259 C C . LYS B 1 28 ? -3.625 28.125 19.453 1 96.44 28 LYS B C 1
ATOM 2261 O O . LYS B 1 28 ? -2.414 28.188 19.672 1 96.44 28 LYS B O 1
ATOM 2266 N N . ASN B 1 29 ? -4.203 29.109 18.688 1 95.06 29 ASN B N 1
ATOM 2267 C CA . ASN B 1 29 ? -3.6 30.328 18.172 1 95.06 29 ASN B CA 1
ATOM 2268 C C . ASN B 1 29 ? -2.619 30.047 17.031 1 95.06 29 ASN B C 1
ATOM 2270 O O . ASN B 1 29 ? -1.599 30.719 16.906 1 95.06 29 ASN B O 1
ATOM 2274 N N . TYR B 1 30 ? -2.748 28.953 16.359 1 98.12 30 TYR B N 1
ATOM 2275 C CA . TYR B 1 30 ? -2.053 28.719 15.109 1 98.12 30 TYR B CA 1
ATOM 2276 C C . TYR B 1 30 ? -2.719 29.469 13.961 1 98.12 30 TYR B C 1
ATOM 2278 O O . TYR B 1 30 ? -3.896 29.828 14.047 1 98.12 30 TYR B O 1
ATOM 2286 N N . ALA B 1 31 ? -1.917 29.844 13.016 1 98.69 31 ALA B N 1
ATOM 2287 C CA . ALA B 1 31 ? -2.488 30.156 11.711 1 98.69 31 ALA B CA 1
ATOM 2288 C C . ALA B 1 31 ? -2.812 28.891 10.93 1 98.69 31 ALA B C 1
ATOM 2290 O O . ALA B 1 31 ? -1.929 28.062 10.672 1 98.69 31 ALA B O 1
ATOM 2291 N N . VAL B 1 32 ? -4.094 28.734 10.562 1 98.81 32 VAL B N 1
ATOM 2292 C CA . VAL B 1 32 ? -4.551 27.453 10.039 1 98.81 32 VAL B CA 1
ATOM 2293 C C . VAL B 1 32 ? -4.891 27.594 8.555 1 98.81 32 VAL B C 1
ATOM 2295 O O . VAL B 1 32 ? -5.77 28.375 8.188 1 98.81 32 VAL B O 1
ATOM 2298 N N . ALA B 1 33 ? -4.16 26.906 7.715 1 98.88 33 ALA B N 1
ATOM 2299 C CA . ALA B 1 33 ? -4.512 26.781 6.305 1 98.88 33 ALA B CA 1
ATOM 2300 C C . ALA B 1 33 ? -5.246 25.469 6.035 1 98.88 33 ALA B C 1
ATOM 2302 O O . ALA B 1 33 ? -4.73 24.391 6.336 1 98.88 33 ALA B O 1
ATOM 2303 N N . VAL B 1 34 ? -6.473 25.609 5.488 1 98.81 34 VAL B N 1
ATOM 2304 C CA . VAL B 1 34 ? -7.285 24.422 5.199 1 98.81 34 VAL B CA 1
ATOM 2305 C C . VAL B 1 34 ? -7.488 24.297 3.693 1 98.81 34 VAL B C 1
ATOM 2307 O O . VAL B 1 34 ? -7.715 25.281 3 1 98.81 34 VAL B O 1
ATOM 2310 N N . SER B 1 35 ? -7.355 23.078 3.203 1 98.62 35 SER B N 1
ATOM 2311 C CA . SER B 1 35 ? -7.539 22.875 1.77 1 98.62 35 SER B CA 1
ATOM 2312 C C . SER B 1 35 ? -8.383 21.625 1.489 1 98.62 35 SER B C 1
ATOM 2314 O O . SER B 1 35 ? -8.398 20.688 2.285 1 98.62 35 SER B O 1
ATOM 2316 N N . ALA B 1 36 ? -9.062 21.641 0.473 1 97.62 36 ALA B N 1
ATOM 2317 C CA . ALA B 1 36 ? -9.898 20.594 -0.099 1 97.62 36 ALA B CA 1
ATOM 2318 C C . ALA B 1 36 ? -10.484 21.031 -1.437 1 97.62 36 ALA B C 1
ATOM 2320 O O . ALA B 1 36 ? -10.102 22.062 -1.986 1 97.62 36 ALA B O 1
ATOM 2321 N N . ARG B 1 37 ? -11.312 20.188 -1.964 1 94.25 37 ARG B N 1
ATOM 2322 C CA . ARG B 1 37 ? -11.961 20.516 -3.23 1 94.25 37 ARG B CA 1
ATOM 2323 C C . ARG B 1 37 ? -13.25 21.312 -3.002 1 94.25 37 ARG B C 1
ATOM 2325 O O . ARG B 1 37 ? -13.656 22.094 -3.857 1 94.25 37 ARG B O 1
ATOM 2332 N N . ARG B 1 38 ? -13.891 21.109 -1.81 1 93.06 38 ARG B N 1
ATOM 2333 C CA . ARG B 1 38 ? -15.172 21.75 -1.512 1 93.06 38 ARG B CA 1
ATOM 2334 C C . ARG B 1 38 ? -14.969 23.062 -0.775 1 93.06 38 ARG B C 1
ATOM 2336 O O . ARG B 1 38 ? -15.047 23.125 0.454 1 93.06 38 ARG B O 1
ATOM 2343 N N . MET B 1 39 ? -14.969 24.109 -1.563 1 97.06 39 MET B N 1
ATOM 2344 C CA . MET B 1 39 ? -14.586 25.406 -1.021 1 97.06 39 MET B CA 1
ATOM 2345 C C . MET B 1 39 ? -15.68 25.969 -0.123 1 97.06 39 MET B C 1
ATOM 2347 O O . MET B 1 39 ? -15.398 26.672 0.85 1 97.06 39 MET B O 1
ATOM 2351 N N . ASP B 1 40 ? -16.922 25.625 -0.447 1 97.25 40 ASP B N 1
ATOM 2352 C CA . ASP B 1 40 ? -18.016 26.125 0.376 1 97.25 40 ASP B CA 1
ATOM 2353 C C . ASP B 1 40 ? -17.891 25.625 1.816 1 97.25 40 ASP B C 1
ATOM 2355 O O . ASP B 1 40 ? -18.094 26.391 2.76 1 97.25 40 ASP B O 1
ATOM 2359 N N . LEU B 1 41 ? -17.531 24.391 1.979 1 96.31 41 LEU B N 1
ATOM 2360 C CA . LEU B 1 41 ? -17.344 23.812 3.305 1 96.31 41 LEU B CA 1
ATOM 2361 C C . LEU B 1 41 ? -16.125 24.406 3.992 1 96.31 41 LEU B C 1
ATOM 2363 O O . LEU B 1 41 ? -16.125 24.625 5.207 1 96.31 41 LEU B O 1
ATOM 2367 N N . LEU B 1 42 ? -15.086 24.703 3.248 1 98.06 42 LEU B N 1
ATOM 2368 C CA . LEU B 1 42 ? -13.875 25.297 3.805 1 98.06 42 LEU B CA 1
ATOM 2369 C C . LEU B 1 42 ? -14.133 26.719 4.277 1 98.06 42 LEU B C 1
ATOM 2371 O O . LEU B 1 42 ? -13.648 27.125 5.336 1 98.06 42 LEU B O 1
ATOM 2375 N N . ASP B 1 43 ? -14.867 27.438 3.447 1 98.06 43 ASP B N 1
ATOM 2376 C CA . ASP B 1 43 ? -15.188 28.812 3.809 1 98.06 43 ASP B CA 1
ATOM 2377 C C . ASP B 1 43 ? -16 28.859 5.094 1 98.06 43 ASP B C 1
ATOM 2379 O O . ASP B 1 43 ? -15.789 29.734 5.941 1 98.06 43 ASP B O 1
ATOM 2383 N N . ALA B 1 44 ? -16.938 27.953 5.18 1 98.19 44 ALA B N 1
ATOM 2384 C CA . ALA B 1 44 ? -17.719 27.859 6.41 1 98.19 44 ALA B CA 1
ATOM 2385 C C . ALA B 1 44 ? -16.828 27.562 7.605 1 98.19 44 ALA B C 1
ATOM 2387 O O . ALA B 1 44 ? -17.016 28.125 8.688 1 98.19 44 ALA B O 1
ATOM 2388 N N . LEU B 1 45 ? -15.891 26.656 7.434 1 98.25 45 LEU B N 1
ATOM 2389 C CA . LEU B 1 45 ? -14.945 26.297 8.477 1 98.25 45 LEU B CA 1
ATOM 2390 C C . LEU B 1 45 ? -14.086 27.484 8.875 1 98.25 45 LEU B C 1
ATOM 2392 O O . LEU B 1 45 ? -13.875 27.75 10.062 1 98.25 45 LEU B O 1
ATOM 2396 N N . VAL B 1 46 ? -13.594 28.234 7.914 1 98.56 46 VAL B N 1
ATOM 2397 C CA . VAL B 1 46 ? -12.773 29.422 8.164 1 98.56 46 VAL B CA 1
ATOM 2398 C C . VAL B 1 46 ? -13.578 30.453 8.969 1 98.56 46 VAL B C 1
ATOM 2400 O O . VAL B 1 46 ? -13.07 31.016 9.938 1 98.56 46 VAL B O 1
ATOM 2403 N N . LYS B 1 47 ? -14.805 30.656 8.562 1 98.44 47 LYS B N 1
ATOM 2404 C CA . LYS B 1 47 ? -15.672 31.594 9.273 1 98.44 47 LYS B CA 1
ATOM 2405 C C . LYS B 1 47 ? -15.844 31.172 10.734 1 98.44 47 LYS B C 1
ATOM 2407 O O . LYS B 1 47 ? -15.828 32.031 11.633 1 98.44 47 LYS B O 1
ATOM 2412 N N . GLU B 1 48 ? -16.047 29.906 10.898 1 98.12 48 GLU B N 1
ATOM 2413 C CA . GLU B 1 48 ? -16.203 29.375 12.25 1 98.12 48 GLU B CA 1
ATOM 2414 C C . GLU B 1 48 ? -14.961 29.625 13.094 1 98.12 48 GLU B C 1
ATOM 2416 O O . GLU B 1 48 ? -15.062 30.062 14.242 1 98.12 48 GLU B O 1
ATOM 2421 N N . ILE B 1 49 ? -13.781 29.375 12.578 1 98.38 49 ILE B N 1
ATOM 2422 C CA . ILE B 1 49 ? -12.516 29.547 13.281 1 98.38 49 ILE B CA 1
ATOM 2423 C C . ILE B 1 49 ? -12.289 31.016 13.609 1 98.38 49 ILE B C 1
ATOM 2425 O O . ILE B 1 49 ? -11.922 31.375 14.734 1 98.38 49 ILE B O 1
ATOM 2429 N N . VAL B 1 50 ? -12.602 31.875 12.648 1 97.88 50 VAL B N 1
ATOM 2430 C CA . VAL B 1 50 ? -12.383 33.312 12.812 1 97.88 50 VAL B CA 1
ATOM 2431 C C . VAL B 1 50 ? -13.352 33.875 13.852 1 97.88 50 VAL B C 1
ATOM 2433 O O . VAL B 1 50 ? -12.977 34.719 14.672 1 97.88 50 VAL B O 1
ATOM 2436 N N . LYS B 1 51 ? -14.547 33.406 13.797 1 97.81 51 LYS B N 1
ATOM 2437 C CA . LYS B 1 51 ? -15.547 33.812 14.766 1 97.81 51 LYS B CA 1
ATOM 2438 C C . LYS B 1 51 ? -15.109 33.5 16.188 1 97.81 51 LYS B C 1
ATOM 2440 O O . LYS B 1 51 ? -15.438 34.25 17.125 1 97.81 51 LYS B O 1
ATOM 2445 N N . GLN B 1 52 ? -14.336 32.5 16.328 1 97.12 52 GLN B N 1
ATOM 2446 C CA . GLN B 1 52 ? -13.867 32.062 17.641 1 97.12 52 GLN B CA 1
ATOM 2447 C C . GLN B 1 52 ? -12.547 32.75 18 1 97.12 52 GLN B C 1
ATOM 2449 O O . GLN B 1 52 ? -11.938 32.438 19.016 1 97.12 52 GLN B O 1
ATOM 2454 N N . GLY B 1 53 ? -12.078 33.625 17.156 1 96.94 53 GLY B N 1
ATOM 2455 C CA . GLY B 1 53 ? -10.883 34.406 17.438 1 96.94 53 GLY B CA 1
ATOM 2456 C C . GLY B 1 53 ? -9.633 33.875 16.797 1 96.94 53 GLY B C 1
ATOM 2457 O O . GLY B 1 53 ? -8.523 34.344 17.047 1 96.94 53 GLY B O 1
ATOM 2458 N N . GLY B 1 54 ? -9.828 32.812 15.969 1 97.56 54 GLY B N 1
ATOM 2459 C CA . GLY B 1 54 ? -8.68 32.188 15.328 1 97.56 54 GLY B CA 1
ATOM 2460 C C . GLY B 1 54 ? -8.336 32.812 13.984 1 97.56 54 GLY B C 1
ATOM 2461 O O . GLY B 1 54 ? -8.945 33.812 13.586 1 97.56 54 GLY B O 1
ATOM 2462 N N . ASP B 1 55 ? -7.293 32.312 13.391 1 98.12 55 ASP B N 1
ATOM 2463 C CA . ASP B 1 55 ? -6.801 32.719 12.078 1 98.12 55 ASP B CA 1
ATOM 2464 C C . ASP B 1 55 ? -6.789 31.531 11.109 1 98.12 55 ASP B C 1
ATOM 2466 O O . ASP B 1 55 ? -6.09 30.547 11.336 1 98.12 55 ASP B O 1
ATOM 2470 N N . ALA B 1 56 ? -7.547 31.672 10.047 1 98.5 56 ALA B N 1
ATOM 2471 C CA . ALA B 1 56 ? -7.625 30.562 9.086 1 98.5 56 ALA B CA 1
ATOM 2472 C C . ALA B 1 56 ? -7.754 31.094 7.66 1 98.5 56 ALA B C 1
ATOM 2474 O O . ALA B 1 56 ? -8.219 32.219 7.441 1 98.5 56 ALA B O 1
ATOM 2475 N N . PHE B 1 57 ? -7.266 30.25 6.793 1 97.81 57 PHE B N 1
ATOM 2476 C CA . PHE B 1 57 ? -7.211 30.562 5.367 1 97.81 57 PHE B CA 1
ATOM 2477 C C . PHE B 1 57 ? -7.555 29.328 4.543 1 97.81 57 PHE B C 1
ATOM 2479 O O . PHE B 1 57 ? -7.027 28.234 4.789 1 97.81 57 PHE B O 1
ATOM 2486 N N . ALA B 1 58 ? -8.594 29.5 3.666 1 98.69 58 ALA B N 1
ATOM 2487 C CA . ALA B 1 58 ? -9.008 28.375 2.83 1 98.69 58 ALA B CA 1
ATOM 2488 C C . ALA B 1 58 ? -8.352 28.438 1.455 1 98.69 58 ALA B C 1
ATOM 2490 O O . ALA B 1 58 ? -8.25 29.516 0.861 1 98.69 58 ALA B O 1
ATOM 2491 N N . VAL B 1 59 ? -7.844 27.328 1.01 1 98.56 59 VAL B N 1
ATOM 2492 C CA . VAL B 1 59 ? -7.258 27.234 -0.324 1 98.56 59 VAL B CA 1
ATOM 2493 C C . VAL B 1 59 ? -7.766 25.984 -1.029 1 98.56 59 VAL B C 1
ATOM 2495 O O . VAL B 1 59 ? -7.887 24.922 -0.41 1 98.56 59 VAL B O 1
ATOM 2498 N N . PHE B 1 60 ? -8.062 26.094 -2.309 1 98.62 60 PHE B N 1
ATOM 2499 C CA . PHE B 1 60 ? -8.461 24.953 -3.105 1 98.62 60 PHE B CA 1
ATOM 2500 C C . PHE B 1 60 ? -7.281 24.016 -3.342 1 98.62 60 PHE B C 1
ATOM 2502 O O . PHE B 1 60 ? -6.184 24.469 -3.668 1 98.62 60 PHE B O 1
ATOM 2509 N N . CYS B 1 61 ? -7.547 22.766 -3.158 1 98.5 61 CYS B N 1
ATOM 2510 C CA . CYS B 1 61 ? -6.512 21.797 -3.473 1 98.5 61 CYS B CA 1
ATOM 2511 C C . CYS B 1 61 ? -7.121 20.438 -3.809 1 98.5 61 CYS B C 1
ATOM 2513 O O . CYS B 1 61 ? -7.828 19.844 -2.986 1 98.5 61 CYS B O 1
ATOM 2515 N N . ASP B 1 62 ? -6.934 20.031 -4.984 1 98 62 ASP B N 1
ATOM 2516 C CA . ASP B 1 62 ? -7.125 18.641 -5.383 1 98 62 ASP B CA 1
ATOM 2517 C C . ASP B 1 62 ? -5.812 17.859 -5.312 1 98 62 ASP B C 1
ATOM 2519 O O . ASP B 1 62 ? -4.934 18.047 -6.16 1 98 62 ASP B O 1
ATOM 2523 N N . VAL B 1 63 ? -5.75 16.953 -4.367 1 97.69 63 VAL B N 1
ATOM 2524 C CA . VAL B 1 63 ? -4.469 16.297 -4.105 1 97.69 63 VAL B CA 1
ATOM 2525 C C . VAL B 1 63 ? -4.121 15.359 -5.258 1 97.69 63 VAL B C 1
ATOM 2527 O O . VAL B 1 63 ? -2.988 14.875 -5.355 1 97.69 63 VAL B O 1
ATOM 2530 N N . THR B 1 64 ? -5.082 15.055 -6.125 1 96.69 64 THR B N 1
ATOM 2531 C CA . THR B 1 64 ? -4.793 14.211 -7.277 1 96.69 64 THR B CA 1
ATOM 2532 C C . THR B 1 64 ? -4.219 15.031 -8.43 1 96.69 64 THR B C 1
ATOM 2534 O O . THR B 1 64 ? -3.859 14.484 -9.469 1 96.69 64 THR B O 1
ATOM 2537 N N . ASP B 1 65 ? -4.113 16.344 -8.227 1 97.88 65 ASP B N 1
ATOM 2538 C CA . ASP B 1 65 ? -3.545 17.281 -9.203 1 97.88 65 ASP B CA 1
ATOM 2539 C C . ASP B 1 65 ? -2.311 17.969 -8.633 1 97.88 65 ASP B C 1
ATOM 2541 O O . ASP B 1 65 ? -2.43 18.875 -7.801 1 97.88 65 ASP B O 1
ATOM 2545 N N . GLU B 1 66 ? -1.186 17.688 -9.195 1 97 66 GLU B N 1
ATOM 2546 C CA . GLU B 1 66 ? 0.086 18.188 -8.68 1 97 66 GLU B CA 1
ATOM 2547 C C . GLU B 1 66 ? 0.135 19.703 -8.711 1 97 66 GLU B C 1
ATOM 2549 O O . GLU B 1 66 ? 0.64 20.344 -7.781 1 97 66 GLU B O 1
ATOM 2554 N N . SER B 1 67 ? -0.292 20.234 -9.789 1 98 67 SER B N 1
ATOM 2555 C CA . SER B 1 67 ? -0.286 21.688 -9.906 1 98 67 SER B CA 1
ATOM 2556 C C . SER B 1 67 ? -1.164 22.328 -8.836 1 98 67 SER B C 1
ATOM 2558 O O . SER B 1 67 ? -0.86 23.422 -8.352 1 98 67 SER B O 1
ATOM 2560 N N . SER B 1 68 ? -2.264 21.656 -8.547 1 98.62 68 SER B N 1
ATOM 2561 C CA . SER B 1 68 ? -3.15 22.141 -7.488 1 98.62 68 SER B CA 1
ATOM 2562 C C . SER B 1 68 ? -2.438 22.172 -6.141 1 98.62 68 SER B C 1
ATOM 2564 O O . SER B 1 68 ? -2.576 23.141 -5.383 1 98.62 68 SER B O 1
ATOM 2566 N N . ILE B 1 69 ? -1.635 21.188 -5.855 1 98.62 69 ILE B N 1
ATOM 2567 C CA . ILE B 1 69 ? -0.873 21.094 -4.613 1 98.62 69 ILE B CA 1
ATOM 2568 C C . ILE B 1 69 ? 0.146 22.234 -4.551 1 98.62 69 ILE B C 1
ATOM 2570 O O . ILE B 1 69 ? 0.24 22.938 -3.541 1 98.62 69 ILE B O 1
ATOM 2574 N N . GLN B 1 70 ? 0.858 22.406 -5.613 1 98.5 70 GLN B N 1
ATOM 2575 C CA . GLN B 1 70 ? 1.883 23.438 -5.664 1 98.5 70 GLN B CA 1
ATOM 2576 C C . GLN B 1 70 ? 1.274 24.828 -5.477 1 98.5 70 GLN B C 1
ATOM 2578 O O . GLN B 1 70 ? 1.819 25.656 -4.746 1 98.5 70 GLN B O 1
ATOM 2583 N N . ARG B 1 71 ? 0.18 25.031 -6.137 1 98.69 71 ARG B N 1
ATOM 2584 C CA . ARG B 1 71 ? -0.501 26.328 -6.012 1 98.69 71 ARG B CA 1
ATOM 2585 C C . ARG B 1 71 ? -0.977 26.547 -4.582 1 98.69 71 ARG B C 1
ATOM 2587 O O . ARG B 1 71 ? -0.878 27.672 -4.062 1 98.69 71 ARG B O 1
ATOM 2594 N N . ALA B 1 72 ? -1.512 25.531 -3.988 1 98.81 72 ALA B N 1
ATOM 2595 C CA . ALA B 1 72 ? -1.971 25.641 -2.605 1 98.81 72 ALA B CA 1
ATOM 2596 C C . ALA B 1 72 ? -0.825 26.047 -1.68 1 98.81 72 ALA B C 1
ATOM 2598 O O . ALA B 1 72 ? -0.963 26.969 -0.871 1 98.81 72 ALA B O 1
ATOM 2599 N N . ILE B 1 73 ? 0.306 25.375 -1.849 1 98.75 73 ILE B N 1
ATOM 2600 C CA . ILE B 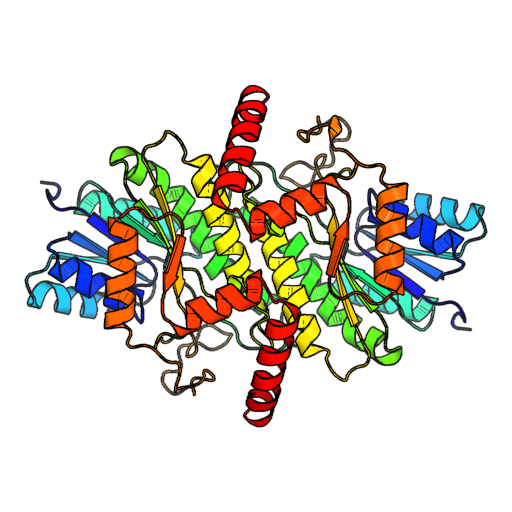1 73 ? 1.469 25.656 -1.012 1 98.75 73 ILE B CA 1
ATOM 2601 C C . ILE B 1 73 ? 1.94 27.094 -1.232 1 98.75 73 ILE B C 1
ATOM 2603 O O . ILE B 1 73 ? 2.209 27.812 -0.273 1 98.75 73 ILE B O 1
ATOM 2607 N N . SER B 1 74 ? 1.984 27.453 -2.469 1 98.62 74 SER B N 1
ATOM 2608 C CA . SER B 1 74 ? 2.404 28.812 -2.795 1 98.62 74 SER B CA 1
ATOM 2609 C C . SER B 1 74 ? 1.486 29.859 -2.152 1 98.62 74 SER B C 1
ATOM 2611 O O . SER B 1 74 ? 1.956 30.844 -1.595 1 98.62 74 SER B O 1
ATOM 2613 N N . GLN B 1 75 ? 0.236 29.656 -2.229 1 98.69 75 GLN B N 1
ATOM 2614 C CA . GLN B 1 75 ? -0.737 30.578 -1.653 1 98.69 75 GLN B CA 1
ATOM 2615 C C . GLN B 1 75 ? -0.601 30.641 -0.135 1 98.69 75 GLN B C 1
ATOM 2617 O O . GLN B 1 75 ? -0.734 31.719 0.458 1 98.69 75 GLN B O 1
ATOM 2622 N N . ILE B 1 76 ? -0.351 29.531 0.487 1 98.62 76 ILE B N 1
ATOM 2623 C CA . ILE B 1 76 ? -0.209 29.484 1.938 1 98.62 76 ILE B CA 1
ATOM 2624 C C . ILE B 1 76 ? 1.052 30.234 2.359 1 98.62 76 ILE B C 1
ATOM 2626 O O . ILE B 1 76 ? 1.026 31.016 3.311 1 98.62 76 ILE B O 1
ATOM 2630 N N . VAL B 1 77 ? 2.107 30 1.618 1 98.44 77 VAL B N 1
ATOM 2631 C CA . VAL B 1 77 ? 3.363 30.672 1.92 1 98.44 77 VAL B CA 1
ATOM 2632 C C . VAL B 1 77 ? 3.215 32.188 1.669 1 98.44 77 VAL B C 1
ATOM 2634 O O . VAL B 1 77 ? 3.756 33 2.418 1 98.44 77 VAL B O 1
ATOM 2637 N N . ASP B 1 78 ? 2.529 32.5 0.603 1 98.12 78 ASP B N 1
ATOM 2638 C CA . ASP B 1 78 ? 2.266 33.906 0.334 1 98.12 78 ASP B CA 1
ATOM 2639 C C . ASP B 1 78 ? 1.461 34.531 1.467 1 98.12 78 ASP B C 1
ATOM 2641 O O . ASP B 1 78 ? 1.707 35.688 1.843 1 98.12 78 ASP B O 1
ATOM 2645 N N . GLN B 1 79 ? 0.507 33.812 2.016 1 97.94 79 GLN B N 1
ATOM 2646 C CA . GLN B 1 79 ? -0.397 34.312 3.049 1 97.94 79 GLN B CA 1
ATOM 2647 C C . GLN B 1 79 ? 0.307 34.406 4.398 1 97.94 79 GLN B C 1
ATOM 2649 O O . GLN B 1 79 ? 0.158 35.406 5.121 1 97.94 79 GLN B O 1
ATOM 2654 N N . TYR B 1 80 ? 1.097 33.406 4.758 1 98.31 80 TYR B N 1
ATOM 2655 C CA . TYR B 1 80 ? 1.544 33.281 6.141 1 98.31 80 TYR B CA 1
ATOM 2656 C C . TYR B 1 80 ? 3.064 33.344 6.23 1 98.31 80 TYR B C 1
ATOM 2658 O O . TYR B 1 80 ? 3.623 33.5 7.316 1 98.31 80 TYR B O 1
ATOM 2666 N N . GLY B 1 81 ? 3.82 33.125 5.07 1 98.19 81 GLY B N 1
ATOM 2667 C CA . GLY B 1 81 ? 5.27 33.25 5.016 1 98.19 81 GLY B CA 1
ATOM 2668 C C . GLY B 1 81 ? 5.988 31.922 5.223 1 98.19 81 GLY B C 1
ATOM 2669 O O . GLY B 1 81 ? 7.164 31.781 4.879 1 98.19 81 GLY B O 1
ATOM 2670 N N . LYS B 1 82 ? 5.254 30.938 5.793 1 98.31 82 LYS B N 1
ATOM 2671 C CA . LYS B 1 82 ? 5.891 29.656 6.129 1 98.31 82 LYS B CA 1
ATOM 2672 C C . LYS B 1 82 ? 4.852 28.562 6.355 1 98.31 82 LYS B C 1
ATOM 2674 O O . LYS B 1 82 ? 3.65 28.844 6.375 1 98.31 82 LYS B O 1
ATOM 2679 N N . ILE B 1 83 ? 5.293 27.391 6.434 1 98.75 83 ILE B N 1
ATOM 2680 C CA . ILE B 1 83 ? 4.551 26.234 6.914 1 98.75 83 ILE B CA 1
ATOM 2681 C C . ILE B 1 83 ? 5.371 25.5 7.973 1 98.75 83 ILE B C 1
ATOM 2683 O O . ILE B 1 83 ? 6.508 25.094 7.715 1 98.75 83 ILE B O 1
ATOM 2687 N N . ASP B 1 84 ? 4.781 25.328 9.156 1 98.81 84 ASP B N 1
ATOM 2688 C CA . ASP B 1 84 ? 5.484 24.672 10.25 1 98.81 84 ASP B CA 1
ATOM 2689 C C . ASP B 1 84 ? 5.023 23.219 10.406 1 98.81 84 ASP B C 1
ATOM 2691 O O . ASP B 1 84 ? 5.793 22.359 10.844 1 98.81 84 ASP B O 1
ATOM 2695 N N . ILE B 1 85 ? 3.766 22.953 10.148 1 98.94 85 ILE B N 1
ATOM 2696 C CA . ILE B 1 85 ? 3.158 21.641 10.211 1 98.94 85 ILE B CA 1
ATOM 2697 C C . ILE B 1 85 ? 2.336 21.391 8.945 1 98.94 85 ILE B C 1
ATOM 2699 O O . ILE B 1 85 ? 1.554 22.25 8.531 1 98.94 85 ILE B O 1
ATOM 2703 N N . ALA B 1 86 ? 2.586 20.344 8.305 1 98.94 86 ALA B N 1
ATOM 2704 C CA . ALA B 1 86 ? 1.757 19.906 7.184 1 98.94 86 ALA B CA 1
ATOM 2705 C C . ALA B 1 86 ? 1.1 18.562 7.477 1 98.94 86 ALA B C 1
ATOM 2707 O O . ALA B 1 86 ? 1.783 17.578 7.789 1 98.94 86 ALA B O 1
ATOM 2708 N N . VAL B 1 87 ? -0.213 18.531 7.398 1 98.88 87 VAL B N 1
ATOM 2709 C CA . VAL B 1 87 ? -0.985 17.312 7.656 1 98.88 87 VAL B CA 1
ATOM 2710 C C . VAL B 1 87 ? -1.566 16.781 6.348 1 98.88 87 VAL B C 1
ATOM 2712 O O . VAL B 1 87 ? -2.516 17.359 5.805 1 98.88 87 VAL B O 1
ATOM 2715 N N . ALA B 1 88 ? -0.959 15.727 5.875 1 98.69 88 ALA B N 1
ATOM 2716 C CA . ALA B 1 88 ? -1.546 15 4.75 1 98.69 88 ALA B CA 1
ATOM 2717 C C . ALA B 1 88 ? -2.727 14.148 5.203 1 98.69 88 ALA B C 1
ATOM 2719 O O . ALA B 1 88 ? -2.559 12.977 5.535 1 98.69 88 ALA B O 1
ATOM 2720 N N . ASN B 1 89 ? -3.873 14.734 5.109 1 97.44 89 ASN B N 1
ATOM 2721 C CA . ASN B 1 89 ? -5.07 14.148 5.707 1 97.44 89 ASN B CA 1
ATOM 2722 C C . ASN B 1 89 ? -6.086 13.742 4.645 1 97.44 89 ASN B C 1
ATOM 2724 O O . ASN B 1 89 ? -6.969 12.922 4.902 1 97.44 89 ASN B O 1
ATOM 2728 N N . ALA B 1 90 ? -5.934 14.305 3.439 1 94.56 90 ALA B N 1
ATOM 2729 C CA . ALA B 1 90 ? -6.895 14 2.383 1 94.56 90 ALA B CA 1
ATOM 2730 C C . ALA B 1 90 ? -6.953 12.492 2.119 1 94.56 90 ALA B C 1
ATOM 2732 O O . ALA B 1 90 ? -5.918 11.828 2.055 1 94.56 90 ALA B O 1
ATOM 2733 N N . GLY B 1 91 ? -8.164 12 2.061 1 90.25 91 GLY B N 1
ATOM 2734 C CA . GLY B 1 91 ? -8.336 10.586 1.805 1 90.25 91 GLY B CA 1
ATOM 2735 C C . GLY B 1 91 ? -9.789 10.164 1.668 1 90.25 91 GLY B C 1
ATOM 2736 O O . GLY B 1 91 ? -10.688 10.984 1.835 1 90.25 91 GLY B O 1
ATOM 2737 N N . GLY B 1 92 ? -9.992 8.93 1.25 1 85.5 92 GLY B N 1
ATOM 2738 C CA . GLY B 1 92 ? -11.289 8.289 1.112 1 85.5 92 GLY B CA 1
ATOM 2739 C C . GLY B 1 92 ? -11.195 6.785 0.971 1 85.5 92 GLY B C 1
ATOM 2740 O O . GLY B 1 92 ? -10.102 6.223 0.947 1 85.5 92 GLY B O 1
ATOM 2741 N N . GLY B 1 93 ? -12.352 6.172 1.065 1 86.38 93 GLY B N 1
ATOM 2742 C CA . GLY B 1 93 ? -12.375 4.719 0.984 1 86.38 93 GLY B CA 1
ATOM 2743 C C . GLY B 1 93 ? -13.406 4.195 0 1 86.38 93 GLY B C 1
ATOM 2744 O O . GLY B 1 93 ? -14.5 4.75 -0.118 1 86.38 93 GLY B O 1
ATOM 2745 N N . VAL B 1 94 ? -13.016 3.24 -0.785 1 81.69 94 VAL B N 1
ATOM 2746 C CA . VAL B 1 94 ? -13.914 2.471 -1.645 1 81.69 94 VAL B CA 1
ATOM 2747 C C . VAL B 1 94 ? -14.328 1.182 -0.94 1 81.69 94 VAL B C 1
ATOM 2749 O O . VAL B 1 94 ? -13.484 0.483 -0.368 1 81.69 94 VAL B O 1
ATOM 2752 N N . ILE B 1 95 ? -15.617 0.891 -0.938 1 79.88 95 ILE B N 1
ATOM 2753 C CA . ILE B 1 95 ? -16.141 -0.284 -0.25 1 79.88 95 ILE B CA 1
ATOM 2754 C C . ILE B 1 95 ? -16.609 -1.313 -1.275 1 79.88 95 ILE B C 1
ATOM 2756 O O . ILE B 1 95 ? -17.594 -1.087 -1.985 1 79.88 95 ILE B O 1
ATOM 2760 N N . GLU B 1 96 ? -15.945 -2.459 -1.341 1 84 96 GLU B N 1
ATOM 2761 C CA . GLU B 1 96 ? -16.297 -3.541 -2.254 1 84 96 GLU B CA 1
ATOM 2762 C C . GLU B 1 96 ? -15.391 -4.758 -2.041 1 84 96 GLU B C 1
ATOM 2764 O O . GLU B 1 96 ? -14.266 -4.625 -1.555 1 84 96 GLU B O 1
ATOM 2769 N N . PHE B 1 97 ? -15.961 -5.961 -2.34 1 87.56 97 PHE B N 1
ATOM 2770 C CA . PHE B 1 97 ? -15.109 -7.141 -2.414 1 87.56 97 PHE B CA 1
ATOM 2771 C C . PHE B 1 97 ? -14.039 -6.973 -3.49 1 87.56 97 PHE B C 1
ATOM 2773 O O . PHE B 1 97 ? -14.297 -6.375 -4.539 1 87.56 97 PHE B O 1
ATOM 2780 N N . LEU B 1 98 ? -12.844 -7.555 -3.193 1 90.25 98 LEU B N 1
ATOM 2781 C CA . LEU B 1 98 ? -11.75 -7.398 -4.141 1 90.25 98 LEU B CA 1
ATOM 2782 C C . LEU B 1 98 ? -12.156 -7.891 -5.527 1 90.25 98 LEU B C 1
ATOM 2784 O O . LEU B 1 98 ? -11.867 -7.234 -6.531 1 90.25 98 LEU B O 1
ATOM 2788 N N . GLU B 1 99 ? -12.898 -8.977 -5.598 1 91.5 99 GLU B N 1
ATOM 2789 C CA . GLU B 1 99 ? -13.25 -9.586 -6.875 1 91.5 99 GLU B CA 1
ATOM 2790 C C . GLU B 1 99 ? -14.219 -8.703 -7.66 1 91.5 99 GLU B C 1
ATOM 2792 O O . GLU B 1 99 ? -14.406 -8.898 -8.859 1 91.5 99 GLU B O 1
ATOM 2797 N N . ASN B 1 100 ? -14.781 -7.727 -7.023 1 92.06 100 ASN B N 1
ATOM 2798 C CA . ASN B 1 100 ? -15.758 -6.852 -7.668 1 92.06 100 ASN B CA 1
ATOM 2799 C C . ASN B 1 100 ? -15.195 -5.453 -7.895 1 92.06 100 ASN B C 1
ATOM 2801 O O . ASN B 1 100 ? -15.828 -4.625 -8.547 1 92.06 100 ASN B O 1
ATOM 2805 N N . LEU B 1 101 ? -14.086 -5.184 -7.375 1 93.62 101 LEU B N 1
ATOM 2806 C CA . LEU B 1 101 ? -13.469 -3.873 -7.543 1 93.62 101 LEU B CA 1
ATOM 2807 C C . LEU B 1 101 ? -12.938 -3.697 -8.961 1 93.62 101 LEU B C 1
ATOM 2809 O O . LEU B 1 101 ? -12.273 -4.586 -9.492 1 93.62 101 LEU B O 1
ATOM 2813 N N . SER B 1 102 ? -13.32 -2.572 -9.57 1 95.38 102 SER B N 1
ATOM 2814 C CA . SER B 1 102 ? -12.82 -2.277 -10.914 1 95.38 102 SER B CA 1
ATOM 2815 C C . SER B 1 102 ? -11.422 -1.67 -10.859 1 95.38 102 SER B C 1
ATOM 2817 O O . SER B 1 102 ? -10.984 -1.19 -9.812 1 95.38 102 SER B O 1
ATOM 2819 N N . ARG B 1 103 ? -10.781 -1.738 -11.992 1 96.38 103 ARG B N 1
ATOM 2820 C CA . ARG B 1 103 ? -9.484 -1.076 -12.125 1 96.38 103 ARG B CA 1
ATOM 2821 C C . ARG B 1 103 ? -9.594 0.409 -11.797 1 96.38 103 ARG B C 1
ATOM 2823 O O . ARG B 1 103 ? -8.703 0.977 -11.164 1 96.38 103 ARG B O 1
ATOM 2830 N N . GLU B 1 104 ? -10.625 0.999 -12.258 1 95.5 104 GLU B N 1
ATOM 2831 C CA . GLU B 1 104 ? -10.852 2.422 -12.016 1 95.5 104 GLU B CA 1
ATOM 2832 C C . GLU B 1 104 ? -10.977 2.719 -10.523 1 95.5 104 GLU B C 1
ATOM 2834 O O . GLU B 1 104 ? -10.469 3.73 -10.039 1 95.5 104 GLU B O 1
ATOM 2839 N N . GLU B 1 105 ? -11.641 1.905 -9.836 1 94.56 105 GLU B N 1
ATOM 2840 C CA . GLU B 1 105 ? -11.812 2.09 -8.398 1 94.56 105 GLU B CA 1
ATOM 2841 C C . GLU B 1 105 ? -10.484 1.94 -7.656 1 94.56 105 GLU B C 1
ATOM 2843 O O . GLU B 1 105 ? -10.18 2.721 -6.754 1 94.56 105 GLU B O 1
ATOM 2848 N N . TRP B 1 106 ? -9.711 0.906 -8.031 1 96.88 106 TRP B N 1
ATOM 2849 C CA . TRP B 1 106 ? -8.367 0.761 -7.48 1 96.88 106 TRP B CA 1
ATOM 2850 C C . TRP B 1 106 ? -7.535 2.008 -7.754 1 96.88 106 TRP B C 1
ATOM 2852 O O . TRP B 1 106 ? -6.871 2.527 -6.855 1 96.88 106 TRP B O 1
ATOM 2862 N N . THR B 1 107 ? -7.598 2.441 -9 1 96.56 107 THR B N 1
ATOM 2863 C CA . THR B 1 107 ? -6.805 3.586 -9.43 1 96.56 107 THR B CA 1
ATOM 2864 C C . THR B 1 107 ? -7.184 4.836 -8.641 1 96.56 107 THR B C 1
ATOM 2866 O O . THR B 1 107 ? -6.312 5.57 -8.18 1 96.56 107 THR B O 1
ATOM 2869 N N . ARG B 1 108 ? -8.391 5.062 -8.484 1 94.5 108 ARG B N 1
ATOM 2870 C CA . ARG B 1 108 ? -8.875 6.227 -7.746 1 94.5 108 ARG B CA 1
ATOM 2871 C C . ARG B 1 108 ? -8.43 6.168 -6.289 1 94.5 108 ARG B C 1
ATOM 2873 O O . ARG B 1 108 ? -7.957 7.164 -5.738 1 94.5 108 ARG B O 1
ATOM 2880 N N . GLN B 1 109 ? -8.609 5.008 -5.668 1 95.69 109 GLN B N 1
ATOM 2881 C CA . GLN B 1 109 ? -8.227 4.82 -4.273 1 95.69 109 GLN B CA 1
ATOM 2882 C C . GLN B 1 109 ? -6.75 5.16 -4.059 1 95.69 109 GLN B C 1
ATOM 2884 O O . GLN B 1 109 ? -6.41 5.934 -3.158 1 95.69 109 GLN B O 1
ATOM 2889 N N . LEU B 1 110 ? -5.918 4.633 -4.91 1 97.75 110 LEU B N 1
ATOM 2890 C CA . LEU B 1 110 ? -4.48 4.809 -4.742 1 97.75 110 LEU B CA 1
ATOM 2891 C C . LEU B 1 110 ? -4.051 6.215 -5.152 1 97.75 110 LEU B C 1
ATOM 2893 O O . LEU B 1 110 ? -3.111 6.77 -4.578 1 97.75 110 LEU B O 1
ATOM 2897 N N . ALA B 1 111 ? -4.742 6.781 -6.105 1 97 111 ALA B N 1
ATOM 2898 C CA . ALA B 1 111 ? -4.43 8.133 -6.559 1 97 111 ALA B CA 1
ATOM 2899 C C . ALA B 1 111 ? -4.633 9.148 -5.438 1 97 111 ALA B C 1
ATOM 2901 O O . ALA B 1 111 ? -3.844 10.086 -5.293 1 97 111 ALA B O 1
ATOM 2902 N N . ILE B 1 112 ? -5.609 8.969 -4.688 1 95.94 112 ILE B N 1
ATOM 2903 C CA . ILE B 1 112 ? -5.941 9.93 -3.639 1 95.94 112 ILE B CA 1
ATOM 2904 C C . ILE B 1 112 ? -5.117 9.625 -2.389 1 95.94 112 ILE B C 1
ATOM 2906 O O . ILE B 1 112 ? -4.336 10.469 -1.936 1 95.94 112 ILE B O 1
ATOM 2910 N N . ASN B 1 113 ? -5.219 8.383 -1.881 1 97.5 113 ASN B N 1
ATOM 2911 C CA . ASN B 1 113 ? -4.699 8.062 -0.555 1 97.5 113 ASN B CA 1
ATOM 2912 C C . ASN B 1 113 ? -3.184 7.902 -0.57 1 97.5 113 ASN B C 1
ATOM 2914 O O . ASN B 1 113 ? -2.525 8.086 0.455 1 97.5 113 ASN B O 1
ATOM 2918 N N . VAL B 1 114 ? -2.666 7.504 -1.735 1 98.5 114 VAL B N 1
ATOM 2919 C CA . VAL B 1 114 ? -1.245 7.168 -1.738 1 98.5 114 VAL B CA 1
ATOM 2920 C C . VAL B 1 114 ? -0.475 8.188 -2.57 1 98.5 114 VAL B C 1
ATOM 2922 O O . VAL B 1 114 ? 0.339 8.945 -2.035 1 98.5 114 VAL B O 1
ATOM 2925 N N . ILE B 1 115 ? -0.815 8.289 -3.828 1 98.5 115 ILE B N 1
ATOM 2926 C CA . ILE B 1 115 ? -0.057 9.172 -4.707 1 98.5 115 ILE B CA 1
ATOM 2927 C C . ILE B 1 115 ? -0.293 10.625 -4.309 1 98.5 115 ILE B C 1
ATOM 2929 O O . ILE B 1 115 ? 0.649 11.422 -4.246 1 98.5 115 ILE B O 1
ATOM 2933 N N . GLY B 1 116 ? -1.587 10.984 -4.066 1 98.31 116 GLY B N 1
ATOM 2934 C CA . GLY B 1 116 ? -1.891 12.328 -3.602 1 98.31 116 GLY B CA 1
ATOM 2935 C C . GLY B 1 116 ? -1.145 12.711 -2.336 1 98.31 116 GLY B C 1
ATOM 2936 O O . GLY B 1 116 ? -0.646 13.828 -2.213 1 98.31 116 GLY B O 1
ATOM 2937 N N . LEU B 1 117 ? -1.067 11.797 -1.426 1 98.44 117 LEU B N 1
ATOM 2938 C CA . LEU B 1 117 ? -0.314 12 -0.193 1 98.44 117 LEU B CA 1
ATOM 2939 C C . LEU B 1 117 ? 1.173 12.164 -0.485 1 98.44 117 LEU B C 1
ATOM 2941 O O . LEU B 1 117 ? 1.808 13.094 0.02 1 98.44 117 LEU B O 1
ATOM 2945 N N . ALA B 1 118 ? 1.742 11.305 -1.301 1 98.38 118 ALA B N 1
ATOM 2946 C CA . ALA B 1 118 ? 3.162 11.352 -1.64 1 98.38 118 ALA B CA 1
ATOM 2947 C C . ALA B 1 118 ? 3.52 12.672 -2.316 1 98.38 118 ALA B C 1
ATOM 2949 O O . ALA B 1 118 ? 4.578 13.25 -2.049 1 98.38 118 ALA B O 1
ATOM 2950 N N . MET B 1 119 ? 2.674 13.109 -3.197 1 98.5 119 MET B N 1
ATOM 2951 C CA . MET B 1 119 ? 2.916 14.383 -3.879 1 98.5 119 MET B CA 1
ATOM 2952 C C . MET B 1 119 ? 2.801 15.555 -2.908 1 98.5 119 MET B C 1
ATOM 2954 O O . MET B 1 119 ? 3.568 16.516 -2.994 1 98.5 119 MET B O 1
ATOM 2958 N N . THR B 1 120 ? 1.826 15.477 -2.018 1 98.62 120 THR B N 1
ATOM 2959 C CA . THR B 1 120 ? 1.722 16.484 -0.973 1 98.62 120 THR B CA 1
ATOM 2960 C C . THR B 1 120 ? 3.023 16.578 -0.182 1 98.62 120 THR B C 1
ATOM 2962 O O . THR B 1 120 ? 3.547 17.688 0.031 1 98.62 120 THR B O 1
ATOM 2965 N N . VAL B 1 121 ? 3.557 15.453 0.179 1 98.5 121 VAL B N 1
ATOM 2966 C CA . VAL B 1 121 ? 4.805 15.367 0.93 1 98.5 121 VAL B CA 1
ATOM 2967 C C . VAL B 1 121 ? 5.945 15.961 0.104 1 98.5 121 VAL B C 1
ATOM 2969 O O . VAL B 1 121 ? 6.691 16.812 0.588 1 98.5 121 VAL B O 1
ATOM 2972 N N . LYS B 1 122 ? 6.031 15.5 -1.142 1 97.75 122 LYS B N 1
ATOM 2973 C CA . LYS B 1 122 ? 7.098 15.938 -2.039 1 97.75 122 LYS B CA 1
ATOM 2974 C C . LYS B 1 122 ? 7.172 17.453 -2.115 1 97.75 122 LYS B C 1
ATOM 2976 O O . LYS B 1 122 ? 8.25 18.047 -1.953 1 97.75 122 LYS B O 1
ATOM 2981 N N . TYR B 1 123 ? 6.086 18.109 -2.225 1 98.31 123 TYR B N 1
ATOM 2982 C CA . TYR B 1 123 ? 6.094 19.531 -2.564 1 98.31 123 TYR B CA 1
ATOM 2983 C C . TYR B 1 123 ? 6.125 20.391 -1.308 1 98.31 123 TYR B C 1
ATOM 2985 O O . TYR B 1 123 ? 6.527 21.547 -1.355 1 98.31 123 TYR B O 1
ATOM 2993 N N . VAL B 1 124 ? 5.719 19.812 -0.152 1 98.62 124 VAL B N 1
ATOM 2994 C CA . VAL B 1 124 ? 5.699 20.656 1.044 1 98.62 124 VAL B CA 1
ATOM 2995 C C . VAL B 1 124 ? 7.031 20.531 1.78 1 98.62 124 VAL B C 1
ATOM 2997 O O . VAL B 1 124 ? 7.371 21.375 2.609 1 98.62 124 VAL B O 1
ATOM 3000 N N . LEU B 1 125 ? 7.805 19.484 1.518 1 98.25 125 LEU B N 1
ATOM 3001 C CA . LEU B 1 125 ? 9.008 19.172 2.273 1 98.25 125 LEU B CA 1
ATOM 3002 C C . LEU B 1 125 ? 9.992 20.344 2.24 1 98.25 125 LEU B C 1
ATOM 3004 O O . LEU B 1 125 ? 10.555 20.719 3.271 1 98.25 125 LEU B O 1
ATOM 3008 N N . PRO B 1 126 ? 10.195 21 1.054 1 97.94 126 PRO B N 1
ATOM 3009 C CA . PRO B 1 126 ? 11.109 22.156 1.058 1 97.94 126 PRO B CA 1
ATOM 3010 C C . PRO B 1 126 ? 10.68 23.25 2.037 1 97.94 126 PRO B C 1
ATOM 3012 O O . PRO B 1 126 ? 11.523 23.859 2.688 1 97.94 126 PRO B O 1
ATOM 3015 N N . GLU B 1 127 ? 9.414 23.484 2.16 1 98.44 127 GLU B N 1
ATOM 3016 C CA . GLU B 1 127 ? 8.914 24.484 3.088 1 98.44 127 GLU B CA 1
ATOM 3017 C C . GLU B 1 127 ? 9.117 24.062 4.539 1 98.44 127 GLU B C 1
ATOM 3019 O O . GLU B 1 127 ? 9.469 24.875 5.395 1 98.44 127 GLU B O 1
ATOM 3024 N N . LEU B 1 128 ? 8.953 22.781 4.828 1 98.75 128 LEU B N 1
ATOM 3025 C CA . LEU B 1 128 ? 9.102 22.25 6.18 1 98.75 128 LEU B CA 1
ATOM 3026 C C . LEU B 1 128 ? 10.562 22.266 6.605 1 98.75 128 LEU B C 1
ATOM 3028 O O . LEU B 1 128 ? 10.875 22.438 7.789 1 98.75 128 LEU B O 1
ATOM 3032 N N . LYS B 1 129 ? 11.414 22 5.648 1 98.06 129 LYS B N 1
ATOM 3033 C CA . LYS B 1 129 ? 12.836 22.016 5.957 1 98.06 129 LYS B CA 1
ATOM 3034 C C . LYS B 1 129 ? 13.297 23.391 6.414 1 98.06 129 LYS B C 1
ATOM 3036 O O . LYS B 1 129 ? 14.156 23.516 7.293 1 98.06 129 LYS B O 1
ATOM 3041 N N . LYS B 1 130 ? 12.695 24.453 5.883 1 98 130 LYS B N 1
ATOM 3042 C CA . LYS B 1 130 ? 13.039 25.828 6.273 1 98 130 LYS B CA 1
ATOM 3043 C C . LYS B 1 130 ? 12.711 26.078 7.746 1 98 130 LYS B C 1
ATOM 3045 O O . LYS B 1 130 ? 13.375 26.859 8.406 1 98 130 LYS B O 1
ATOM 3050 N N . THR B 1 131 ? 11.727 25.422 8.242 1 98.31 131 THR B N 1
ATOM 3051 C CA . THR B 1 131 ? 11.25 25.688 9.594 1 98.31 131 THR B CA 1
ATOM 3052 C C . THR B 1 131 ? 11.594 24.531 10.523 1 98.31 131 THR B C 1
ATOM 3054 O O . THR B 1 131 ? 11.258 24.562 11.711 1 98.31 131 THR B O 1
ATOM 3057 N N . LYS B 1 132 ? 12.258 23.484 9.938 1 98.44 132 LYS B N 1
ATOM 3058 C CA . LYS B 1 132 ? 12.453 22.25 10.695 1 98.44 132 LYS B CA 1
ATOM 3059 C C . LYS B 1 132 ? 11.141 21.766 11.297 1 98.44 132 LYS B C 1
ATOM 3061 O O . LYS B 1 132 ? 11.07 21.469 12.492 1 98.44 132 LYS B O 1
ATOM 3066 N N . GLY B 1 133 ? 10.164 21.766 10.438 1 98.69 133 GLY B N 1
ATOM 3067 C CA . GLY B 1 133 ? 8.773 21.562 10.836 1 98.69 133 GLY B CA 1
ATOM 3068 C C . GLY B 1 133 ? 8.391 20.109 10.969 1 98.69 133 GLY B C 1
ATOM 3069 O O . GLY B 1 133 ? 9.234 19.25 11.242 1 98.69 133 GLY B O 1
ATOM 3070 N N . ARG B 1 134 ? 7.023 19.859 10.977 1 98.81 134 ARG B N 1
ATOM 3071 C CA . ARG B 1 134 ? 6.449 18.547 11.211 1 98.81 134 ARG B CA 1
ATOM 3072 C C . ARG B 1 134 ? 5.578 18.109 10.031 1 98.81 134 ARG B C 1
ATOM 3074 O O . ARG B 1 134 ? 4.707 18.859 9.594 1 98.81 134 ARG B O 1
ATOM 3081 N N . LEU B 1 135 ? 5.941 16.984 9.523 1 98.81 135 LEU B N 1
ATOM 3082 C CA . LEU B 1 135 ? 5.105 16.312 8.539 1 98.81 135 LEU B CA 1
ATOM 3083 C C . LEU B 1 135 ? 4.215 15.273 9.203 1 98.81 135 LEU B C 1
ATOM 3085 O O . LEU B 1 135 ? 4.68 14.484 10.031 1 98.81 135 LEU B O 1
ATOM 3089 N N . VAL B 1 136 ? 2.939 15.312 8.906 1 98.94 136 VAL B N 1
ATOM 3090 C CA . VAL B 1 136 ? 1.987 14.383 9.5 1 98.94 136 VAL B CA 1
ATOM 3091 C C . VAL B 1 136 ? 1.253 13.625 8.406 1 98.94 136 VAL B C 1
ATOM 3093 O O . VAL B 1 136 ? 0.727 14.227 7.465 1 98.94 136 VAL B O 1
ATOM 3096 N N . LEU B 1 137 ? 1.288 12.312 8.469 1 98.75 137 LEU B N 1
ATOM 3097 C CA . LEU B 1 137 ? 0.519 11.445 7.578 1 98.75 137 LEU B CA 1
ATOM 3098 C C . LEU B 1 137 ? -0.64 10.797 8.328 1 98.75 137 LEU B C 1
ATOM 3100 O O . LEU B 1 137 ? -0.445 10.219 9.398 1 98.75 137 LEU B O 1
ATOM 3104 N N . ILE B 1 138 ? -1.82 10.922 7.762 1 97.56 138 ILE B N 1
ATOM 3105 C CA . ILE B 1 138 ? -2.969 10.273 8.391 1 97.56 138 ILE B CA 1
ATOM 3106 C C . ILE B 1 138 ? -3.184 8.898 7.773 1 97.56 138 ILE B C 1
ATOM 3108 O O . ILE B 1 138 ? -3.59 8.781 6.613 1 97.56 138 ILE B O 1
ATOM 3112 N N . GLY B 1 139 ? -2.871 7.922 8.523 1 96.38 139 GLY B N 1
ATOM 3113 C CA . GLY B 1 139 ? -3.096 6.527 8.172 1 96.38 139 GLY B CA 1
ATOM 3114 C C . GLY B 1 139 ? -4.398 5.977 8.719 1 96.38 139 GLY B C 1
ATOM 3115 O O . GLY B 1 139 ? -5.434 6.648 8.664 1 96.38 139 GLY B O 1
ATOM 3116 N N . SER B 1 140 ? -4.355 4.742 9.148 1 93.12 140 SER B N 1
ATOM 3117 C CA . SER B 1 140 ? -5.484 4 9.703 1 93.12 140 SER B CA 1
ATOM 3118 C C . SER B 1 140 ? -5.031 2.684 10.32 1 93.12 140 SER B C 1
ATOM 3120 O O . SER B 1 140 ? -4 2.129 9.922 1 93.12 140 SER B O 1
ATOM 3122 N N . ILE B 1 141 ? -5.828 2.23 11.234 1 91.88 141 ILE B N 1
ATOM 3123 C CA . ILE B 1 141 ? -5.551 0.901 11.773 1 91.88 141 ILE B CA 1
ATOM 3124 C C . ILE B 1 141 ? -5.762 -0.149 10.688 1 91.88 141 ILE B C 1
ATOM 3126 O O . ILE B 1 141 ? -5.273 -1.276 10.797 1 91.88 141 ILE B O 1
ATOM 3130 N N . ALA B 1 142 ? -6.449 0.179 9.633 1 91.62 142 ALA B N 1
ATOM 3131 C CA . ALA B 1 142 ? -6.652 -0.703 8.484 1 91.62 142 ALA B CA 1
ATOM 3132 C C . ALA B 1 142 ? -5.32 -1.11 7.867 1 91.62 142 ALA B C 1
ATOM 3134 O O . ALA B 1 142 ? -5.254 -2.08 7.109 1 91.62 142 ALA B O 1
ATOM 3135 N N . ALA B 1 143 ? -4.27 -0.392 8.18 1 94.75 143 ALA B N 1
ATOM 3136 C CA . ALA B 1 143 ? -2.934 -0.702 7.676 1 94.75 143 ALA B CA 1
ATOM 3137 C C . ALA B 1 143 ? -2.404 -1.999 8.281 1 94.75 143 ALA B C 1
ATOM 3139 O O . ALA B 1 143 ? -1.502 -2.629 7.723 1 94.75 143 ALA B O 1
ATOM 3140 N N . TYR B 1 144 ? -3.004 -2.406 9.438 1 92.19 144 TYR B N 1
ATOM 3141 C CA . TYR B 1 144 ? -2.359 -3.426 10.258 1 92.19 144 TYR B CA 1
ATOM 3142 C C . TYR B 1 144 ? -3.186 -4.707 10.289 1 92.19 144 TYR B C 1
ATOM 3144 O O . TYR B 1 144 ? -2.748 -5.719 10.836 1 92.19 144 TYR B O 1
ATOM 3152 N N . ILE B 1 145 ? -4.355 -4.656 9.719 1 90.5 145 ILE B N 1
ATOM 3153 C CA . ILE B 1 145 ? -5.273 -5.785 9.836 1 90.5 145 ILE B CA 1
ATOM 3154 C C . ILE B 1 145 ? -5.891 -6.09 8.477 1 90.5 145 ILE B C 1
ATOM 3156 O O . ILE B 1 145 ? -5.859 -5.254 7.57 1 90.5 145 ILE B O 1
ATOM 3160 N N . PRO B 1 146 ? -6.516 -7.355 8.359 1 91.75 146 PRO B N 1
ATOM 3161 C CA . PRO B 1 146 ? -7.305 -7.629 7.156 1 91.75 146 PRO B CA 1
ATOM 3162 C C . PRO B 1 146 ? -8.492 -6.684 7.004 1 91.75 146 PRO B C 1
ATOM 3164 O O . PRO B 1 146 ? -9.109 -6.293 8 1 91.75 146 PRO B O 1
ATOM 3167 N N . ASN B 1 147 ? -8.766 -6.363 5.77 1 88.69 147 ASN B N 1
ATOM 3168 C CA . ASN B 1 147 ? -9.875 -5.461 5.484 1 88.69 147 ASN B CA 1
ATOM 3169 C C . ASN B 1 147 ? -10.82 -6.051 4.441 1 88.69 147 ASN B C 1
ATOM 3171 O O . ASN B 1 147 ? -10.977 -5.496 3.352 1 88.69 147 ASN B O 1
ATOM 3175 N N . PRO B 1 148 ? -11.477 -7.098 4.836 1 88 148 PRO B N 1
ATOM 3176 C CA . PRO B 1 148 ? -12.453 -7.625 3.883 1 88 148 PRO B CA 1
ATOM 3177 C C . PRO B 1 148 ? -13.484 -6.578 3.453 1 88 148 PRO B C 1
ATOM 3179 O O . PRO B 1 148 ? -13.938 -5.785 4.277 1 88 148 PRO B O 1
ATOM 3182 N N . TYR B 1 149 ? -13.773 -6.434 2.156 1 86.12 149 TYR B N 1
ATOM 3183 C CA . TYR B 1 149 ? -14.703 -5.496 1.537 1 86.12 149 TYR B CA 1
ATOM 3184 C C . TYR B 1 149 ? -14.102 -4.094 1.486 1 86.12 149 TYR B C 1
ATOM 3186 O O . TYR B 1 149 ? -14.766 -3.146 1.051 1 86.12 149 TYR B O 1
ATOM 3194 N N . LEU B 1 150 ? -12.938 -3.932 2.02 1 88.12 150 LEU B N 1
ATOM 3195 C CA . LEU B 1 150 ? -12.211 -2.666 2.008 1 88.12 150 LEU B CA 1
ATOM 3196 C C . LEU B 1 150 ? -10.766 -2.873 1.576 1 88.12 150 LEU B C 1
ATOM 3198 O O . LEU B 1 150 ? -9.859 -2.232 2.109 1 88.12 150 LEU B O 1
ATOM 3202 N N . SER B 1 151 ? -10.602 -3.818 0.705 1 92.06 151 SER B N 1
ATOM 3203 C CA . SER B 1 151 ? -9.25 -4.254 0.368 1 92.06 151 SER B CA 1
ATOM 3204 C C . SER B 1 151 ? -8.43 -3.109 -0.217 1 92.06 151 SER B C 1
ATOM 3206 O O . SER B 1 151 ? -7.258 -2.949 0.114 1 92.06 151 SER B O 1
ATOM 3208 N N . ALA B 1 152 ? -9.078 -2.301 -1.129 1 94.94 152 ALA B N 1
ATOM 3209 C CA . ALA B 1 152 ? -8.344 -1.196 -1.736 1 94.94 152 ALA B CA 1
ATOM 3210 C C . ALA B 1 152 ? -7.984 -0.137 -0.697 1 94.94 152 ALA B C 1
ATOM 3212 O O . ALA B 1 152 ? -6.879 0.412 -0.714 1 94.94 152 ALA B O 1
ATOM 3213 N N . TYR B 1 153 ? -8.883 0.139 0.152 1 93.31 153 TYR B N 1
ATOM 3214 C CA . TYR B 1 153 ? -8.633 1.099 1.222 1 93.31 153 TYR B CA 1
ATOM 3215 C C . TYR B 1 153 ? -7.527 0.603 2.152 1 93.31 153 TYR B C 1
ATOM 3217 O O . TYR B 1 153 ? -6.578 1.331 2.441 1 93.31 153 TYR B O 1
ATOM 3225 N N . GLY B 1 154 ? -7.711 -0.646 2.654 1 95.31 154 GLY B N 1
ATOM 3226 C CA . GLY B 1 154 ? -6.688 -1.229 3.508 1 95.31 154 GLY B CA 1
ATOM 3227 C C . GLY B 1 154 ? -5.312 -1.229 2.873 1 95.31 154 GLY B C 1
ATOM 3228 O O . GLY B 1 154 ? -4.324 -0.871 3.518 1 95.31 154 GLY B O 1
ATOM 3229 N N . ALA B 1 155 ? -5.273 -1.619 1.647 1 97.75 155 ALA B N 1
ATOM 3230 C CA . ALA B 1 155 ? -4.016 -1.61 0.899 1 97.75 155 ALA B CA 1
ATOM 3231 C C . ALA B 1 155 ? -3.412 -0.209 0.859 1 97.75 155 ALA B C 1
ATOM 3233 O O . ALA B 1 155 ? -2.207 -0.041 1.055 1 97.75 155 ALA B O 1
ATOM 3234 N N . SER B 1 156 ? -4.215 0.787 0.6 1 97.88 156 SER B N 1
ATOM 3235 C CA . SER B 1 156 ? -3.742 2.164 0.521 1 97.88 156 SER B CA 1
ATOM 3236 C C . SER B 1 156 ? -3.174 2.633 1.856 1 97.88 156 SER B C 1
ATOM 3238 O O . SER B 1 156 ? -2.158 3.33 1.896 1 97.88 156 SER B O 1
ATOM 3240 N N . LYS B 1 157 ? -3.83 2.266 2.928 1 97.44 157 LYS B N 1
ATOM 3241 C CA . LYS B 1 157 ? -3.383 2.727 4.238 1 97.44 157 LYS B CA 1
ATOM 3242 C C . LYS B 1 157 ? -2.145 1.963 4.699 1 97.44 157 LYS B C 1
ATOM 3244 O O . LYS B 1 157 ? -1.284 2.518 5.383 1 97.44 157 LYS B O 1
ATOM 3249 N N . ALA B 1 158 ? -2.027 0.722 4.262 1 97.81 158 ALA B N 1
ATOM 3250 C CA . ALA B 1 158 ? -0.769 0.012 4.473 1 97.81 158 ALA B CA 1
ATOM 3251 C C . ALA B 1 158 ? 0.383 0.708 3.754 1 97.81 158 ALA B C 1
ATOM 3253 O O . ALA B 1 158 ? 1.484 0.822 4.297 1 97.81 158 ALA B O 1
ATOM 3254 N N . ALA B 1 159 ? 0.113 1.123 2.566 1 98.5 159 ALA B N 1
ATOM 3255 C CA . ALA B 1 159 ? 1.105 1.88 1.808 1 98.5 159 ALA B CA 1
ATOM 3256 C C . ALA B 1 159 ? 1.495 3.16 2.541 1 98.5 159 ALA B C 1
ATOM 3258 O O . ALA B 1 159 ? 2.68 3.486 2.648 1 98.5 159 ALA B O 1
ATOM 3259 N N . VAL B 1 160 ? 0.544 3.871 3.072 1 98.44 160 VAL B N 1
ATOM 3260 C CA . VAL B 1 160 ? 0.785 5.113 3.795 1 98.44 160 VAL B CA 1
ATOM 3261 C C . VAL B 1 160 ? 1.684 4.848 5 1 98.44 160 VAL B C 1
ATOM 3263 O O . VAL B 1 160 ? 2.619 5.605 5.266 1 98.44 160 VAL B O 1
ATOM 3266 N N . HIS B 1 161 ? 1.363 3.807 5.703 1 97.38 161 HIS B N 1
ATOM 3267 C CA . HIS B 1 161 ? 2.186 3.438 6.852 1 97.38 161 HIS B CA 1
ATOM 3268 C C . HIS B 1 161 ? 3.639 3.223 6.441 1 97.38 161 HIS B C 1
ATOM 3270 O O . HIS B 1 161 ? 4.551 3.73 7.094 1 97.38 161 HIS B O 1
ATOM 3276 N N . ASN B 1 162 ? 3.848 2.48 5.391 1 97.25 162 ASN B N 1
ATOM 3277 C CA . ASN B 1 162 ? 5.199 2.189 4.922 1 97.25 162 ASN B CA 1
ATOM 3278 C C . ASN B 1 162 ? 5.914 3.453 4.449 1 97.25 162 ASN B C 1
ATOM 3280 O O . ASN B 1 162 ? 7.109 3.623 4.691 1 97.25 162 ASN B O 1
ATOM 3284 N N . ILE B 1 163 ? 5.203 4.34 3.795 1 97.88 163 ILE B N 1
ATOM 3285 C CA . ILE B 1 163 ? 5.746 5.629 3.383 1 97.88 163 ILE B CA 1
ATOM 3286 C C . ILE B 1 163 ? 6.25 6.391 4.605 1 97.88 163 ILE B C 1
ATOM 3288 O O . ILE B 1 163 ? 7.359 6.926 4.598 1 97.88 163 ILE B O 1
ATOM 3292 N N . GLY B 1 164 ? 5.453 6.441 5.652 1 97.75 164 GLY B N 1
ATOM 3293 C CA . GLY B 1 164 ? 5.836 7.129 6.875 1 97.75 164 GLY B CA 1
ATOM 3294 C C . GLY B 1 164 ? 7.117 6.59 7.484 1 97.75 164 GLY B C 1
ATOM 3295 O O . GLY B 1 164 ? 8.008 7.359 7.855 1 97.75 164 GLY B O 1
ATOM 3296 N N . GLU B 1 165 ? 7.176 5.289 7.527 1 95.44 165 GLU B N 1
ATOM 3297 C CA . GLU B 1 165 ? 8.375 4.66 8.078 1 95.44 165 GLU B CA 1
ATOM 3298 C C . GLU B 1 165 ? 9.609 5.02 7.258 1 95.44 165 GLU B C 1
ATOM 3300 O O . GLU B 1 165 ? 10.672 5.309 7.816 1 95.44 165 GLU B O 1
ATOM 3305 N N . SER B 1 166 ? 9.492 4.996 5.996 1 94.31 166 SER B N 1
ATOM 3306 C CA . SER B 1 166 ? 10.609 5.301 5.105 1 94.31 166 SER B CA 1
ATOM 3307 C C . SER B 1 166 ? 11.023 6.762 5.223 1 94.31 166 SER B C 1
ATOM 3309 O O . SER B 1 166 ? 12.219 7.074 5.246 1 94.31 166 SER B O 1
ATOM 3311 N N . LEU B 1 167 ? 10.078 7.629 5.332 1 95.94 167 LEU B N 1
ATOM 3312 C CA . LEU B 1 167 ? 10.352 9.055 5.457 1 95.94 167 LEU B CA 1
ATOM 3313 C C . LEU B 1 167 ? 11.086 9.359 6.758 1 95.94 167 LEU B C 1
ATOM 3315 O O . LEU B 1 167 ? 11.945 10.242 6.801 1 95.94 167 LEU B O 1
ATOM 3319 N N . GLN B 1 168 ? 10.719 8.672 7.824 1 95.19 168 GLN B N 1
ATOM 3320 C CA . GLN B 1 168 ? 11.375 8.883 9.117 1 95.19 168 GLN B CA 1
ATOM 3321 C C . GLN B 1 168 ? 12.875 8.656 9.016 1 95.19 168 GLN B C 1
ATOM 3323 O O . GLN B 1 168 ? 13.656 9.297 9.727 1 95.19 168 GLN B O 1
ATOM 3328 N N . VAL B 1 169 ? 13.227 7.754 8.086 1 93 169 VAL B N 1
ATOM 3329 C CA . VAL B 1 169 ? 14.648 7.492 7.871 1 93 169 VAL B CA 1
ATOM 3330 C C . VAL B 1 169 ? 15.219 8.531 6.91 1 93 169 VAL B C 1
ATOM 3332 O O . VAL B 1 169 ? 16.281 9.109 7.168 1 93 169 VAL B O 1
ATOM 3335 N N . GLU B 1 170 ? 14.539 8.859 5.895 1 92.5 170 GLU B N 1
ATOM 3336 C CA . GLU B 1 170 ? 15.039 9.766 4.863 1 92.5 170 GLU B CA 1
ATOM 3337 C C . GLU B 1 170 ? 15.188 11.18 5.402 1 92.5 170 GLU B C 1
ATOM 3339 O O . GLU B 1 170 ? 15.992 11.961 4.891 1 92.5 170 GLU B O 1
ATOM 3344 N N . LEU B 1 171 ? 14.453 11.477 6.453 1 94.38 171 LEU B N 1
ATOM 3345 C CA . LEU B 1 171 ? 14.43 12.844 6.957 1 94.38 171 LEU B CA 1
ATOM 3346 C C . LEU B 1 171 ? 15.438 13.031 8.086 1 94.38 171 LEU B C 1
ATOM 3348 O O . LEU B 1 171 ? 15.586 14.133 8.609 1 94.38 171 LEU B O 1
ATOM 3352 N N . LEU B 1 172 ? 16.109 11.922 8.438 1 92 172 LEU B N 1
ATOM 3353 C CA . LEU B 1 172 ? 17.125 12.039 9.484 1 92 172 LEU B CA 1
ATOM 3354 C C . LEU B 1 172 ? 18.125 13.133 9.148 1 92 172 LEU B C 1
ATOM 3356 O O . LEU B 1 172 ? 18.625 13.203 8.023 1 92 172 LEU B O 1
ATOM 3360 N N . GLY B 1 173 ? 18.344 14.062 10.062 1 92 173 GLY B N 1
ATOM 3361 C CA . GLY B 1 173 ? 19.344 15.094 9.906 1 92 173 GLY B CA 1
ATOM 3362 C C . GLY B 1 173 ? 18.781 16.391 9.336 1 92 173 GLY B C 1
ATOM 3363 O O . GLY B 1 173 ? 19.484 17.406 9.289 1 92 173 GLY B O 1
ATOM 3364 N N . THR B 1 174 ? 17.516 16.422 8.953 1 94.81 174 THR B N 1
ATOM 3365 C CA . THR B 1 174 ? 16.953 17.609 8.312 1 94.81 174 THR B CA 1
ATOM 3366 C C . THR B 1 174 ? 16.25 18.484 9.344 1 94.81 174 THR B C 1
ATOM 3368 O O . THR B 1 174 ? 15.93 19.641 9.062 1 94.81 174 THR B O 1
ATOM 3371 N N . GLY B 1 175 ? 15.984 17.906 10.516 1 97.31 175 GLY B N 1
ATOM 3372 C CA . GLY B 1 175 ? 15.203 18.594 11.523 1 97.31 175 GLY B CA 1
ATOM 3373 C C . GLY B 1 175 ? 13.703 18.406 11.352 1 97.31 175 GLY B C 1
ATOM 3374 O O . GLY B 1 175 ? 12.93 18.672 12.266 1 97.31 175 GLY B O 1
ATOM 3375 N N . VAL B 1 176 ? 13.312 18 10.133 1 98.31 176 VAL B N 1
ATOM 3376 C CA . VAL B 1 176 ? 11.906 17.703 9.875 1 98.31 176 VAL B CA 1
ATOM 3377 C C . VAL B 1 176 ? 11.555 16.328 10.438 1 98.31 176 VAL B C 1
ATOM 3379 O O . VAL B 1 176 ? 12.328 15.375 10.281 1 98.31 176 VAL B O 1
ATOM 3382 N N . THR B 1 177 ? 10.391 16.203 11.164 1 98.12 177 THR B N 1
ATOM 3383 C CA . THR B 1 177 ? 9.922 14.914 11.641 1 98.12 177 THR B CA 1
ATOM 3384 C C . THR B 1 177 ? 8.688 14.469 10.859 1 98.12 177 THR B C 1
ATOM 3386 O O . THR B 1 177 ? 7.969 15.297 10.297 1 98.12 177 THR B O 1
ATOM 3389 N N . CYS B 1 178 ? 8.539 13.18 10.789 1 98.19 178 CYS B N 1
ATOM 3390 C CA . CYS B 1 178 ? 7.344 12.586 10.203 1 98.19 178 CYS B CA 1
ATOM 3391 C C . CYS B 1 178 ? 6.578 11.766 11.234 1 98.19 178 CYS B C 1
ATOM 3393 O O . CYS B 1 178 ? 7.102 10.789 11.766 1 98.19 178 CYS B O 1
ATOM 3395 N N . THR B 1 179 ? 5.371 12.211 11.539 1 98.62 179 THR B N 1
ATOM 3396 C CA . THR B 1 179 ? 4.465 11.469 12.406 1 98.62 179 THR B CA 1
ATOM 3397 C C . THR B 1 179 ? 3.371 10.789 11.586 1 98.62 179 THR B C 1
ATOM 3399 O O . THR B 1 179 ? 2.627 11.453 10.859 1 98.62 179 THR B O 1
ATOM 3402 N N . THR B 1 180 ? 3.332 9.484 11.625 1 98 180 THR B N 1
ATOM 3403 C CA . THR B 1 180 ? 2.219 8.758 11.031 1 98 180 THR B CA 1
ATOM 3404 C C . THR B 1 180 ? 1.175 8.414 12.094 1 98 180 THR B C 1
ATOM 3406 O O . THR B 1 180 ? 1.491 7.773 13.094 1 98 180 THR B O 1
ATOM 3409 N N . ILE B 1 181 ? -0.055 8.844 11.875 1 97.88 181 ILE B N 1
ATOM 3410 C CA . ILE B 1 181 ? -1.132 8.641 12.836 1 97.88 181 ILE B CA 1
ATOM 3411 C C . ILE B 1 181 ? -2.117 7.609 12.297 1 97.88 181 ILE B C 1
ATOM 3413 O O . ILE B 1 181 ? -2.551 7.695 11.148 1 97.88 181 ILE B O 1
ATOM 3417 N N . HIS B 1 182 ? -2.43 6.641 13.109 1 95.62 182 HIS B N 1
ATOM 3418 C CA . HIS B 1 182 ? -3.369 5.586 12.734 1 95.62 182 HIS B CA 1
ATOM 3419 C C . HIS B 1 182 ? -4.613 5.625 13.617 1 95.62 182 HIS B C 1
ATOM 3421 O O . HIS B 1 182 ? -4.652 4.988 14.672 1 95.62 182 HIS B O 1
ATOM 3427 N N . PRO B 1 183 ? -5.637 6.297 13.102 1 92.69 183 PRO B N 1
ATOM 3428 C CA . PRO B 1 183 ? -6.895 6.305 13.852 1 92.69 183 PRO B CA 1
ATOM 3429 C C . PRO B 1 183 ? -7.684 5.008 13.695 1 92.69 183 PRO B C 1
ATOM 3431 O O . PRO B 1 183 ? -7.621 4.367 12.641 1 92.69 183 PRO B O 1
ATOM 3434 N N . GLY B 1 184 ? -8.352 4.676 14.734 1 88.12 184 GLY B N 1
ATOM 3435 C CA . GLY B 1 184 ? -9.367 3.645 14.633 1 88.12 184 GLY B CA 1
ATOM 3436 C C . GLY B 1 184 ? -10.68 4.156 14.07 1 88.12 184 GLY B C 1
ATOM 3437 O O . GLY B 1 184 ? -10.688 4.941 13.125 1 88.12 184 GLY B O 1
ATOM 3438 N N . PHE B 1 185 ? -11.766 3.691 14.539 1 78.56 185 PHE B N 1
ATOM 3439 C CA . PHE B 1 185 ? -13.078 4.125 14.078 1 78.56 185 PHE B CA 1
ATOM 3440 C C . PHE B 1 185 ? -13.453 5.461 14.695 1 78.56 185 PHE B C 1
ATOM 3442 O O . PHE B 1 185 ? -13.758 5.535 15.891 1 78.56 185 PHE B O 1
ATOM 3449 N N . VAL B 1 186 ? -13.25 6.406 13.875 1 74.12 186 VAL B N 1
ATOM 3450 C CA . VAL B 1 186 ? -13.617 7.758 14.281 1 74.12 186 VAL B CA 1
ATOM 3451 C C . VAL B 1 186 ? -14.797 8.25 13.438 1 74.12 186 VAL B C 1
ATOM 3453 O O . VAL B 1 186 ? -14.867 7.965 12.242 1 74.12 186 VAL B O 1
ATOM 3456 N N . ASP B 1 187 ? -15.688 8.758 14.07 1 69 187 ASP B N 1
ATOM 3457 C CA . ASP B 1 187 ? -16.844 9.273 13.352 1 69 187 ASP B CA 1
ATOM 3458 C C . ASP B 1 187 ? -16.422 10.266 12.273 1 69 187 ASP B C 1
ATOM 3460 O O . ASP B 1 187 ? -15.914 11.352 12.594 1 69 187 ASP B O 1
ATOM 3464 N N . SER B 1 188 ? -16.297 9.719 11.047 1 64.38 188 SER B N 1
ATOM 3465 C CA . SER B 1 188 ? -15.93 10.531 9.891 1 64.38 188 SER B CA 1
ATOM 3466 C C . SER B 1 188 ? -16.75 10.141 8.664 1 64.38 188 SER B C 1
ATOM 3468 O O . SER B 1 188 ? -17.484 9.148 8.695 1 64.38 188 SER B O 1
ATOM 3470 N N . ASN B 1 189 ? -16.766 11.031 7.82 1 53.47 189 ASN B N 1
ATOM 3471 C CA . ASN B 1 189 ? -17.531 10.789 6.609 1 53.47 189 ASN B CA 1
ATOM 3472 C C . ASN B 1 189 ? -16.797 9.867 5.648 1 53.47 189 ASN B C 1
ATOM 3474 O O . ASN B 1 189 ? -17.141 9.789 4.469 1 53.47 189 ASN B O 1
ATOM 3478 N N . ILE B 1 190 ? -15.875 9.219 6.117 1 55.44 190 ILE B N 1
ATOM 3479 C CA . ILE B 1 190 ? -15.039 8.438 5.215 1 55.44 190 ILE B CA 1
ATOM 3480 C C . ILE B 1 190 ? -15.867 7.332 4.566 1 55.44 190 ILE B C 1
ATOM 3482 O O . ILE B 1 190 ? -15.68 7.016 3.391 1 55.44 190 ILE B O 1
ATOM 3486 N N . THR B 1 191 ? -16.75 6.93 5.23 1 55.44 191 THR B N 1
ATOM 3487 C CA . THR B 1 191 ? -17.562 5.832 4.711 1 55.44 191 THR B CA 1
ATOM 3488 C C . THR B 1 191 ? -18.797 6.367 3.992 1 55.44 191 THR B C 1
ATOM 3490 O O . THR B 1 191 ? -19.641 5.594 3.533 1 55.44 191 THR B O 1
ATOM 3493 N N . ARG B 1 192 ? -18.797 7.664 3.877 1 50.19 192 ARG B N 1
ATOM 3494 C CA . ARG B 1 192 ? -20.016 8.227 3.311 1 50.19 192 ARG B CA 1
ATOM 3495 C C . ARG B 1 192 ? -19.781 8.703 1.878 1 50.19 192 ARG B C 1
ATOM 3497 O O . ARG B 1 192 ? -20.594 9.453 1.329 1 50.19 192 ARG B O 1
ATOM 3504 N N . VAL B 1 193 ? -18.703 8.391 1.42 1 53.62 193 VAL B N 1
ATOM 3505 C CA . VAL B 1 193 ? -18.391 8.68 0.022 1 53.62 193 VAL B CA 1
ATOM 3506 C C . VAL B 1 193 ? -18.422 7.387 -0.791 1 53.62 193 VAL B C 1
ATOM 3508 O O . VAL B 1 193 ? -17.812 6.387 -0.393 1 53.62 193 VAL B O 1
ATOM 3511 N N . ASP B 1 194 ? -19.312 7.391 -1.774 1 53.22 194 ASP B N 1
ATOM 3512 C CA . ASP B 1 194 ? -19.438 6.172 -2.566 1 53.22 194 ASP B CA 1
ATOM 3513 C C . ASP B 1 194 ? -18.188 5.945 -3.416 1 53.22 194 ASP B C 1
ATOM 3515 O O . ASP B 1 194 ? -17.25 6.75 -3.383 1 53.22 194 ASP B O 1
ATOM 3519 N N . ASN B 1 195 ? -18.172 4.867 -4.129 1 58.09 195 ASN B N 1
ATOM 3520 C CA . ASN B 1 195 ? -17 4.434 -4.883 1 58.09 195 ASN B CA 1
ATOM 3521 C C . ASN B 1 195 ? -16.688 5.383 -6.039 1 58.09 195 ASN B C 1
ATOM 3523 O O . ASN B 1 195 ? -15.594 5.348 -6.602 1 58.09 195 ASN B O 1
ATOM 3527 N N . LYS B 1 196 ? -17.641 6.199 -6.328 1 61.22 196 LYS B N 1
ATOM 3528 C CA . LYS B 1 196 ? -17.453 7.164 -7.406 1 61.22 196 LYS B CA 1
ATOM 3529 C C . LYS B 1 196 ? -17.047 8.531 -6.863 1 61.22 196 LYS B C 1
ATOM 3531 O O . LYS B 1 196 ? -16.906 9.492 -7.625 1 61.22 196 LYS B O 1
ATOM 3536 N N . GLY B 1 197 ? -16.922 8.586 -5.512 1 58.59 197 GLY B N 1
ATOM 3537 C CA . GLY B 1 197 ? -16.453 9.812 -4.875 1 58.59 197 GLY B CA 1
ATOM 3538 C C . GLY B 1 197 ? -17.594 10.711 -4.43 1 58.59 197 GLY B C 1
ATOM 3539 O O . GLY B 1 197 ? -17.359 11.852 -4.027 1 58.59 197 GLY B O 1
ATOM 3540 N N . HIS B 1 198 ? -18.781 10.234 -4.645 1 60.84 198 HIS B N 1
ATOM 3541 C CA . HIS B 1 198 ? -19.938 11.062 -4.285 1 60.84 198 HIS B CA 1
ATOM 3542 C C . HIS B 1 198 ? -20.25 10.938 -2.799 1 60.84 198 HIS B C 1
ATOM 3544 O O . HIS B 1 198 ? -20.328 9.828 -2.266 1 60.84 198 HIS B O 1
ATOM 3550 N N . PHE B 1 199 ? -20.328 12.062 -2.266 1 58.56 199 PHE B N 1
ATOM 3551 C CA . PHE B 1 199 ? -20.672 12.117 -0.849 1 58.56 199 PHE B CA 1
ATOM 3552 C C . PHE B 1 199 ? -22.156 11.844 -0.638 1 58.56 199 PHE B C 1
ATOM 3554 O O . PHE B 1 199 ? -23 12.422 -1.327 1 58.56 199 PHE B O 1
ATOM 3561 N N . ASN B 1 200 ? -22.469 10.766 0.103 1 60.16 200 ASN B N 1
ATOM 3562 C CA . ASN B 1 200 ? -23.828 10.477 0.544 1 60.16 200 ASN B CA 1
ATOM 3563 C C . ASN B 1 200 ? -23.938 10.539 2.064 1 60.16 200 ASN B C 1
ATOM 3565 O O . ASN B 1 200 ? -23.641 9.562 2.754 1 60.16 200 ASN B O 1
ATOM 3569 N N . PRO B 1 201 ? -24.469 11.664 2.559 1 58.38 201 PRO B N 1
ATOM 3570 C CA . PRO B 1 201 ? -24.516 11.852 4.012 1 58.38 201 PRO B CA 1
ATOM 3571 C C . PRO B 1 201 ? -25.406 10.812 4.703 1 58.38 201 PRO B C 1
ATOM 3573 O O . PRO B 1 201 ? -25.266 10.578 5.906 1 58.38 201 PRO B O 1
ATOM 3576 N N . ASN B 1 202 ? -26.234 10.133 3.895 1 56.12 202 ASN B N 1
ATOM 3577 C CA . ASN B 1 202 ? -27.188 9.203 4.48 1 56.12 202 ASN B CA 1
ATOM 3578 C C . ASN B 1 202 ? -26.703 7.758 4.367 1 56.12 202 ASN B C 1
ATOM 3580 O O . ASN B 1 202 ? -27.422 6.832 4.758 1 56.12 202 ASN B O 1
ATOM 3584 N N . ALA B 1 203 ? -25.594 7.695 3.959 1 57.75 203 ALA B N 1
ATOM 3585 C CA . ALA B 1 203 ? -25.094 6.328 3.82 1 57.75 203 ALA B CA 1
ATOM 3586 C C . ALA B 1 203 ? -24.797 5.715 5.184 1 57.75 203 ALA B C 1
ATOM 3588 O O . ALA B 1 203 ? -24.266 6.383 6.07 1 57.75 203 ALA B O 1
ATOM 3589 N N . LYS B 1 204 ? -25.328 4.492 5.457 1 57.22 204 LYS B N 1
ATOM 3590 C CA . LYS B 1 204 ? -25.078 3.785 6.711 1 57.22 204 LYS B CA 1
ATOM 3591 C C . LYS B 1 204 ? -23.594 3.525 6.91 1 57.22 204 LYS B C 1
ATOM 3593 O O . LYS B 1 204 ? -22.891 3.191 5.961 1 57.22 204 LYS B O 1
ATOM 3598 N N . ASP B 1 205 ? -23.156 3.879 8.078 1 59.56 205 ASP B N 1
ATOM 3599 C CA . ASP B 1 205 ? -21.781 3.572 8.461 1 59.56 205 ASP B CA 1
ATOM 3600 C C . ASP B 1 205 ? -21.625 2.092 8.797 1 59.56 205 ASP B C 1
ATOM 3602 O O . ASP B 1 205 ? -22.234 1.6 9.758 1 59.56 205 ASP B O 1
ATOM 3606 N N . PRO B 1 206 ? -20.938 1.364 7.961 1 59 206 PRO B N 1
ATOM 3607 C CA . PRO B 1 206 ? -20.844 -0.075 8.219 1 59 206 PRO B CA 1
ATOM 3608 C C . PRO B 1 206 ? -20 -0.404 9.438 1 59 206 PRO B C 1
ATOM 3610 O O . PRO B 1 206 ? -20 -1.545 9.906 1 59 206 PRO B O 1
ATOM 3613 N N . ARG B 1 207 ? -19.453 0.559 10.062 1 64.12 207 ARG B N 1
ATOM 3614 C CA . ARG B 1 207 ? -18.562 0.285 11.18 1 64.12 207 ARG B CA 1
ATOM 3615 C C . ARG B 1 207 ? -19.344 0.123 12.477 1 64.12 207 ARG B C 1
ATOM 3617 O O . ARG B 1 207 ? -20.422 0.715 12.641 1 64.12 207 ARG B O 1
ATOM 3624 N N . PRO B 1 208 ? -18.797 -0.741 13.352 1 60.06 208 PRO B N 1
ATOM 3625 C CA . PRO B 1 208 ? -19.5 -0.933 14.625 1 60.06 208 P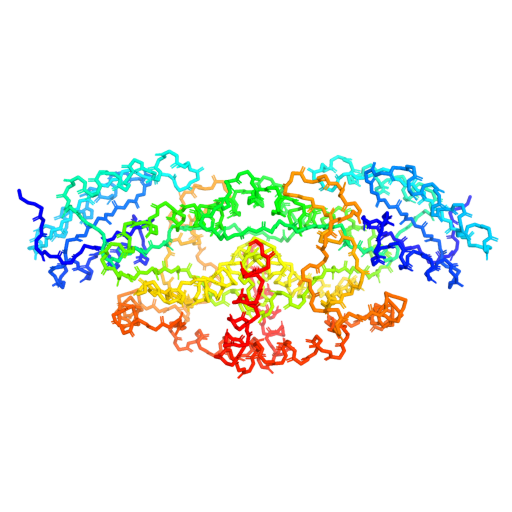RO B CA 1
ATOM 3626 C C . PRO B 1 208 ? -19.641 0.363 15.422 1 60.06 208 PRO B C 1
ATOM 3628 O O . PRO B 1 208 ? -18.641 0.952 15.828 1 60.06 208 PRO B O 1
ATOM 3631 N N . SER B 1 209 ? -20.844 0.733 15.633 1 60.31 209 SER B N 1
ATOM 3632 C CA . SER B 1 209 ? -21.172 1.995 16.281 1 60.31 209 SER B CA 1
ATOM 3633 C C . SER B 1 209 ? -20.578 2.059 17.688 1 60.31 209 SER B C 1
ATOM 3635 O O . SER B 1 209 ? -20.188 3.131 18.156 1 60.31 209 SER B O 1
ATOM 3637 N N . ASN B 1 210 ? -20.453 0.927 18.234 1 63.53 210 ASN B N 1
ATOM 3638 C CA . ASN B 1 210 ? -20 0.883 19.625 1 63.53 210 ASN B CA 1
ATOM 3639 C C . ASN B 1 210 ? -18.5 1.157 19.734 1 63.53 210 ASN B C 1
ATOM 3641 O O . ASN B 1 210 ? -17.984 1.423 20.828 1 63.53 210 ASN B O 1
ATOM 3645 N N . LEU B 1 211 ? -17.891 1.167 18.641 1 68.31 211 LEU B N 1
ATOM 3646 C CA . LEU B 1 211 ? -16.438 1.373 18.656 1 68.31 211 LEU B CA 1
ATOM 3647 C C . LEU B 1 211 ? -16.078 2.742 18.094 1 68.31 211 LEU B C 1
ATOM 3649 O O . LEU B 1 211 ? -14.898 3.088 18 1 68.31 211 LEU B O 1
ATOM 3653 N N . MET B 1 212 ? -17.125 3.451 17.875 1 76 212 MET B N 1
ATOM 3654 C CA . MET B 1 212 ? -16.875 4.762 17.281 1 76 212 MET B CA 1
ATOM 3655 C C . MET B 1 212 ? -16.453 5.766 18.344 1 76 212 MET B C 1
ATOM 3657 O O . MET B 1 212 ? -17.141 5.949 19.344 1 76 212 MET B O 1
ATOM 3661 N N . TRP B 1 213 ? -15.266 6.367 18.156 1 79.19 213 TRP B N 1
ATOM 3662 C CA . TRP B 1 213 ? -14.773 7.391 19.062 1 79.19 213 TRP B CA 1
ATOM 3663 C C . TRP B 1 213 ? -15.227 8.781 18.625 1 79.19 213 TRP B C 1
ATOM 3665 O O . TRP B 1 213 ? -15.336 9.047 17.422 1 79.19 213 TRP B O 1
ATOM 3675 N N . PRO B 1 214 ? -15.43 9.648 19.719 1 84.81 214 PRO B N 1
ATOM 3676 C CA . PRO B 1 214 ? -15.703 11.039 19.359 1 84.81 214 PRO B CA 1
ATOM 3677 C C . PRO B 1 214 ? -14.531 11.711 18.641 1 84.81 214 PRO B C 1
ATOM 3679 O O . PRO B 1 214 ? -13.383 11.57 19.078 1 84.81 214 PRO B O 1
ATOM 3682 N N . THR B 1 215 ? -14.836 12.375 17.625 1 88.69 215 THR B N 1
ATOM 3683 C CA . THR B 1 215 ? -13.828 12.961 16.75 1 88.69 215 THR B CA 1
ATOM 3684 C C . THR B 1 215 ? -12.969 13.969 17.516 1 88.69 215 THR B C 1
ATOM 3686 O O . THR B 1 215 ? -11.75 14 17.344 1 88.69 215 THR B O 1
ATOM 3689 N N . ASP B 1 216 ? -13.555 14.766 18.438 1 92.19 216 ASP B N 1
ATOM 3690 C CA . ASP B 1 216 ? -12.844 15.812 19.156 1 92.19 216 ASP B CA 1
ATOM 3691 C C . ASP B 1 216 ? -11.781 15.219 20.078 1 92.19 216 ASP B C 1
ATOM 3693 O O . ASP B 1 216 ? -10.656 15.727 20.141 1 92.19 216 ASP B O 1
ATOM 3697 N N . LYS B 1 217 ? -12.109 14.109 20.734 1 91.75 217 LYS B N 1
ATOM 3698 C CA . LYS B 1 217 ? -11.148 13.469 21.625 1 91.75 217 LYS B CA 1
ATOM 3699 C C . LYS B 1 217 ? -10.008 12.828 20.844 1 91.75 217 LYS B C 1
ATOM 3701 O O . LYS B 1 217 ? -8.844 12.945 21.219 1 91.75 217 LYS B O 1
ATOM 3706 N N . ALA B 1 218 ? -10.375 12.211 19.781 1 93.31 218 ALA B N 1
ATOM 3707 C CA . ALA B 1 218 ? -9.359 11.586 18.938 1 93.31 218 ALA B CA 1
ATOM 3708 C C . ALA B 1 218 ? -8.375 12.617 18.406 1 93.31 218 ALA B C 1
ATOM 3710 O O . ALA B 1 218 ? -7.16 12.406 18.422 1 93.31 218 ALA B O 1
ATOM 3711 N N . VAL B 1 219 ? -8.906 13.727 18 1 96.5 219 VAL B N 1
ATOM 3712 C CA . VAL B 1 219 ? -8.078 14.75 17.375 1 96.5 219 VAL B CA 1
ATOM 3713 C C . VAL B 1 219 ? -7.195 15.414 18.438 1 96.5 219 VAL B C 1
ATOM 3715 O O . VAL B 1 219 ? -6.051 15.773 18.156 1 96.5 219 VAL B O 1
ATOM 3718 N N . LYS B 1 220 ? -7.695 15.555 19.656 1 96.56 220 LYS B N 1
ATOM 3719 C CA . LYS B 1 220 ? -6.867 16.078 20.734 1 96.56 220 LYS B CA 1
ATOM 3720 C C . LYS B 1 220 ? -5.621 15.211 20.938 1 96.56 220 LYS B C 1
ATOM 3722 O O . LYS B 1 220 ? -4.516 15.734 21.094 1 96.56 220 LYS B O 1
ATOM 3727 N N . ASP B 1 221 ? -5.859 13.922 20.891 1 96.06 221 ASP B N 1
ATOM 3728 C CA . ASP B 1 221 ? -4.746 12.992 21.047 1 96.06 221 ASP B CA 1
ATOM 3729 C C . ASP B 1 221 ? -3.811 13.062 19.844 1 96.06 221 ASP B C 1
ATOM 3731 O O . ASP B 1 221 ? -2.594 12.922 19.984 1 96.06 221 ASP B O 1
ATOM 3735 N N . MET B 1 222 ? -4.363 13.234 18.672 1 97.56 222 MET B N 1
ATOM 3736 C CA . MET B 1 222 ? -3.555 13.375 17.469 1 97.56 222 MET B CA 1
ATOM 3737 C C . MET B 1 222 ? -2.643 14.594 17.562 1 97.56 222 MET B C 1
ATOM 3739 O O . MET B 1 222 ? -1.444 14.5 17.297 1 97.56 222 MET B O 1
ATOM 3743 N N . ILE B 1 223 ? -3.195 15.711 17.984 1 98.44 223 ILE B N 1
ATOM 3744 C CA . ILE B 1 223 ? -2.441 16.953 18.078 1 98.44 223 ILE B CA 1
ATOM 3745 C C . ILE B 1 223 ? -1.327 16.812 19.109 1 98.44 223 ILE B C 1
ATOM 3747 O O . ILE B 1 223 ? -0.211 17.297 18.891 1 98.44 223 ILE B O 1
ATOM 3751 N N . ARG B 1 224 ? -1.607 16.125 20.203 1 98.06 224 ARG B N 1
ATOM 3752 C CA . ARG B 1 224 ? -0.58 15.867 21.203 1 98.06 224 ARG B CA 1
ATOM 3753 C C . ARG B 1 224 ? 0.588 15.086 20.609 1 98.06 224 ARG B C 1
ATOM 3755 O O . ARG B 1 224 ? 1.75 15.398 20.875 1 98.06 224 ARG B O 1
ATOM 3762 N N . ALA B 1 225 ? 0.277 14.07 19.828 1 98.06 225 ALA B N 1
ATOM 3763 C CA . ALA B 1 225 ? 1.313 13.266 19.188 1 98.06 225 ALA B CA 1
ATOM 3764 C C . ALA B 1 225 ? 2.137 14.102 18.219 1 98.06 225 ALA B C 1
ATOM 3766 O O . ALA B 1 225 ? 3.359 13.961 18.141 1 98.06 225 ALA B O 1
ATOM 3767 N N . ILE B 1 226 ? 1.45 14.945 17.453 1 98.44 226 ILE B N 1
ATOM 3768 C CA . ILE B 1 226 ? 2.109 15.82 16.484 1 98.44 226 ILE B CA 1
ATOM 3769 C C . ILE B 1 226 ? 3.055 16.766 17.219 1 98.44 226 ILE B C 1
ATOM 3771 O O . ILE B 1 226 ? 4.215 16.922 16.828 1 98.44 226 ILE B O 1
ATOM 3775 N N . ASP B 1 227 ? 2.545 17.375 18.281 1 97.19 227 ASP B N 1
ATOM 3776 C CA . ASP B 1 227 ? 3.32 18.344 19.031 1 97.19 227 ASP B CA 1
ATOM 3777 C C . ASP B 1 227 ? 4.559 17.719 19.656 1 97.19 227 ASP B C 1
ATOM 3779 O O . ASP B 1 227 ? 5.602 18.359 19.781 1 97.19 227 ASP B O 1
ATOM 3783 N N . LYS B 1 228 ? 4.426 16.484 20.031 1 97.94 228 LYS B N 1
ATOM 3784 C CA . LYS B 1 228 ? 5.527 15.766 20.672 1 97.94 228 LYS B CA 1
ATOM 3785 C C . LYS B 1 228 ? 6.465 15.156 19.625 1 97.94 228 LYS B C 1
ATOM 3787 O O . LYS B 1 228 ? 7.441 14.492 19.969 1 97.94 228 LYS B O 1
ATOM 3792 N N . ARG B 1 229 ? 6.148 15.297 18.344 1 98.12 229 ARG B N 1
ATOM 3793 C CA . ARG B 1 229 ? 6.953 14.812 17.234 1 98.12 229 ARG B CA 1
ATOM 3794 C C . ARG B 1 229 ? 7.133 13.297 17.297 1 98.12 229 ARG B C 1
ATOM 3796 O O . ARG B 1 229 ? 8.227 12.781 17.047 1 98.12 229 ARG B O 1
ATOM 3803 N N . LYS B 1 230 ? 6.035 12.656 17.734 1 97.19 230 LYS B N 1
ATOM 3804 C CA . LYS B 1 230 ? 6.078 11.195 17.734 1 97.19 230 LYS B CA 1
ATOM 3805 C C . LYS B 1 230 ? 6.234 10.648 16.312 1 97.19 230 LYS B C 1
ATOM 3807 O O . LYS B 1 230 ? 5.723 11.242 15.359 1 97.19 230 LYS B O 1
ATOM 3812 N N . LYS B 1 231 ? 6.961 9.57 16.188 1 95.81 231 LYS B N 1
ATOM 3813 C CA . LYS B 1 231 ? 7.105 8.953 14.875 1 95.81 231 LYS B CA 1
ATOM 3814 C C . LYS B 1 231 ? 5.816 8.25 14.453 1 95.81 231 LYS B C 1
ATOM 3816 O O . LYS B 1 231 ? 5.43 8.305 13.289 1 95.81 231 LYS B O 1
ATOM 3821 N N . LEU B 1 232 ? 5.188 7.57 15.438 1 95.25 232 LEU B N 1
ATOM 3822 C CA . LEU B 1 232 ? 3.98 6.789 15.211 1 95.25 232 LEU B CA 1
ATOM 3823 C C . LEU B 1 232 ? 2.977 6.996 16.344 1 95.25 232 LEU B C 1
ATOM 3825 O O . LEU B 1 232 ? 3.359 7.055 17.516 1 95.25 232 LEU B O 1
ATOM 3829 N N . ALA B 1 233 ? 1.705 7.121 15.984 1 96 233 ALA B N 1
ATOM 3830 C CA . ALA B 1 233 ? 0.65 7.23 16.984 1 96 233 ALA B CA 1
ATOM 3831 C C . ALA B 1 233 ? -0.586 6.438 16.578 1 96 233 ALA B C 1
ATOM 3833 O O . ALA B 1 233 ? -1.155 6.68 15.5 1 96 233 ALA B O 1
ATOM 3834 N N . VAL B 1 234 ? -1.002 5.48 17.281 1 94.44 234 VAL B N 1
ATOM 3835 C CA . VAL B 1 234 ? -2.285 4.805 17.125 1 94.44 234 VAL B CA 1
ATOM 3836 C C . VAL B 1 234 ? -3.32 5.445 18.047 1 94.44 234 VAL B C 1
ATOM 3838 O O . VAL B 1 234 ? -3.119 5.508 19.266 1 94.44 234 VAL B O 1
ATOM 3841 N N . ILE B 1 235 ? -4.359 5.914 17.375 1 89.25 235 ILE B N 1
ATOM 3842 C CA . ILE B 1 235 ? -5.352 6.695 18.109 1 89.25 235 ILE B CA 1
ATOM 3843 C C . ILE B 1 235 ? -6.586 5.836 18.391 1 89.25 235 ILE B C 1
ATOM 3845 O O . ILE B 1 235 ? -6.988 5.031 17.531 1 89.25 235 ILE B O 1
ATOM 3849 N N . THR B 1 236 ? -7.133 5.93 19.609 1 84.69 236 THR B N 1
ATOM 3850 C CA . THR B 1 236 ? -8.312 5.23 20.109 1 84.69 236 THR B CA 1
ATOM 3851 C C . THR B 1 236 ? -7.922 3.914 20.766 1 84.69 236 THR B C 1
ATOM 3853 O O . THR B 1 236 ? -7 3.234 20.312 1 84.69 236 THR B O 1
ATOM 3856 N N . GLY B 1 237 ? -8.609 3.598 21.844 1 82.75 237 GLY B N 1
ATOM 3857 C CA . GLY B 1 237 ? -8.32 2.387 22.594 1 82.75 237 GLY B CA 1
ATOM 3858 C C . GLY B 1 237 ? -8.484 1.123 21.766 1 82.75 237 GLY B C 1
ATOM 3859 O O . GLY B 1 237 ? -7.582 0.281 21.734 1 82.75 237 GLY B O 1
ATOM 3860 N N . HIS B 1 238 ? -9.609 1.047 21.094 1 82.69 238 HIS B N 1
ATOM 3861 C CA . HIS B 1 238 ? -9.844 -0.14 20.281 1 82.69 238 HIS B CA 1
ATOM 3862 C C . HIS B 1 238 ? -8.836 -0.235 19.141 1 82.69 238 HIS B C 1
ATOM 3864 O O . HIS B 1 238 ? -8.492 -1.335 18.703 1 82.69 238 HIS B O 1
ATOM 3870 N N . GLY B 1 239 ? -8.367 0.887 18.641 1 85.19 239 GLY B N 1
ATOM 3871 C CA . GLY B 1 239 ? -7.348 0.885 17.594 1 85.19 239 GLY B CA 1
ATOM 3872 C C . GLY B 1 239 ? -6.039 0.264 18.047 1 85.19 239 GLY B C 1
ATOM 3873 O O . GLY B 1 239 ? -5.422 -0.506 17.312 1 85.19 239 GLY B O 1
ATOM 3874 N N . LYS B 1 240 ? -5.699 0.613 19.281 1 87.44 240 LYS B N 1
ATOM 3875 C CA . LYS B 1 240 ? -4.477 0.045 19.844 1 87.44 240 LYS B CA 1
ATOM 3876 C C . LYS B 1 240 ? -4.582 -1.473 19.969 1 87.44 240 LYS B C 1
ATOM 3878 O O . LYS B 1 240 ? -3.613 -2.189 19.703 1 87.44 240 LYS B O 1
ATOM 3883 N N . VAL B 1 241 ? -5.746 -1.896 20.312 1 85.31 241 VAL B N 1
ATOM 3884 C CA . VAL B 1 241 ? -5.977 -3.33 20.453 1 85.31 241 VAL B CA 1
ATOM 3885 C C . VAL B 1 241 ? -5.887 -4.004 19.078 1 85.31 241 VAL B C 1
ATOM 3887 O O . VAL B 1 241 ? -5.23 -5.039 18.938 1 85.31 241 VAL B O 1
ATOM 3890 N N . PHE B 1 242 ? -6.457 -3.398 18.094 1 84.94 242 PHE B N 1
ATOM 3891 C CA . PHE B 1 242 ? -6.469 -3.98 16.75 1 84.94 242 PHE B CA 1
ATOM 3892 C C . PHE B 1 242 ? -5.062 -4.008 16.172 1 84.94 242 PHE B C 1
ATOM 3894 O O . PHE B 1 242 ? -4.668 -4.988 15.531 1 84.94 242 PHE B O 1
ATOM 3901 N N . VAL B 1 243 ? -4.359 -2.961 16.359 1 87.06 243 VAL B N 1
ATOM 3902 C CA . VAL B 1 243 ? -2.992 -2.904 15.852 1 87.06 243 VAL B CA 1
ATOM 3903 C C . VAL B 1 243 ? -2.137 -3.953 16.562 1 87.06 243 VAL B C 1
ATOM 3905 O O . VAL B 1 243 ? -1.344 -4.648 15.922 1 87.06 243 VAL B O 1
ATOM 3908 N N . PHE B 1 244 ? -2.342 -4.055 17.891 1 85.81 244 PHE B N 1
ATOM 3909 C CA . PHE B 1 244 ? -1.633 -5.066 18.656 1 85.81 244 PHE B CA 1
ATOM 3910 C C . PHE B 1 244 ? -1.927 -6.461 18.125 1 85.81 244 PHE B C 1
ATOM 3912 O O . PHE B 1 244 ? -1.009 -7.254 17.891 1 85.81 244 PHE B O 1
ATOM 3919 N N . LEU B 1 245 ? -3.16 -6.75 17.906 1 83.5 245 LEU B N 1
ATOM 3920 C CA . LEU B 1 245 ? -3.566 -8.062 17.406 1 83.5 245 LEU B CA 1
ATOM 3921 C C . LEU B 1 245 ? -3.023 -8.305 16 1 83.5 245 LEU B C 1
ATOM 3923 O O . LEU B 1 245 ? -2.553 -9.406 15.695 1 83.5 245 LEU B O 1
ATOM 3927 N N . GLY B 1 246 ? -3.088 -7.355 15.164 1 83.81 246 GLY B N 1
ATOM 3928 C CA . GLY B 1 246 ? -2.586 -7.484 13.812 1 83.81 246 GLY B CA 1
ATOM 3929 C C . GLY B 1 246 ? -1.094 -7.754 13.75 1 83.81 246 GLY B C 1
ATOM 3930 O O . GLY B 1 246 ? -0.629 -8.516 12.898 1 83.81 246 GLY B O 1
ATOM 3931 N N . ARG B 1 247 ? -0.434 -7.16 14.648 1 79.56 247 ARG B N 1
ATOM 3932 C CA . ARG B 1 247 ? 1.022 -7.258 14.656 1 79.56 247 ARG B CA 1
ATOM 3933 C C . ARG B 1 247 ? 1.479 -8.562 15.297 1 79.56 247 ARG B C 1
ATOM 3935 O O . ARG B 1 247 ? 2.389 -9.227 14.789 1 79.56 247 ARG B O 1
ATOM 3942 N N . PHE B 1 248 ? 0.709 -8.977 16.359 1 82.19 248 PHE B N 1
ATOM 3943 C CA . PHE B 1 248 ? 1.29 -10.039 17.172 1 82.19 248 PHE B CA 1
ATOM 3944 C C . PHE B 1 248 ? 0.465 -11.312 17.062 1 82.19 248 PHE B C 1
ATOM 3946 O O . PHE B 1 248 ? 0.941 -12.398 17.422 1 82.19 248 PHE B O 1
ATOM 3953 N N . PHE B 1 249 ? -0.778 -11.195 16.656 1 84.69 249 PHE B N 1
ATOM 3954 C CA . PHE B 1 249 ? -1.66 -12.352 16.547 1 84.69 249 PHE B CA 1
ATOM 3955 C C . PHE B 1 249 ? -2.436 -12.32 15.227 1 84.69 249 PHE B C 1
ATOM 3957 O O . PHE B 1 249 ? -3.668 -12.273 15.234 1 84.69 249 PHE B O 1
ATOM 3964 N N . PRO B 1 250 ? -1.685 -12.422 14.164 1 80.94 250 PRO B N 1
ATOM 3965 C CA . PRO B 1 250 ? -2.334 -12.258 12.867 1 80.94 250 PRO B CA 1
ATOM 3966 C C . PRO B 1 250 ? -3.445 -13.281 12.625 1 80.94 250 PRO B C 1
ATOM 3968 O O . PRO B 1 250 ? -4.445 -12.977 11.969 1 80.94 250 PRO B O 1
ATOM 3971 N N . ARG B 1 251 ? -3.387 -14.461 13.102 1 84.06 251 ARG B N 1
ATOM 3972 C CA . ARG B 1 251 ? -4.441 -15.461 12.961 1 84.06 251 ARG B CA 1
ATOM 3973 C C . ARG B 1 251 ? -5.719 -15.008 13.656 1 84.06 251 ARG B C 1
ATOM 3975 O O . ARG B 1 251 ? -6.812 -15.141 13.109 1 84.06 251 ARG B O 1
ATOM 3982 N N . LEU B 1 252 ? -5.484 -14.531 14.875 1 82.94 252 LEU B N 1
ATOM 3983 C CA . LEU B 1 252 ? -6.637 -14.055 15.633 1 82.94 252 LEU B CA 1
ATOM 3984 C C . LEU B 1 252 ? -7.277 -12.852 14.945 1 82.94 252 LEU B C 1
ATOM 3986 O O . LEU B 1 252 ? -8.5 -12.742 14.891 1 82.94 252 LEU B O 1
ATOM 3990 N N . ALA B 1 253 ? -6.461 -11.945 14.484 1 84.25 253 ALA B N 1
ATOM 3991 C CA . ALA B 1 253 ? -6.973 -10.789 13.75 1 84.25 253 ALA B CA 1
ATOM 3992 C C . ALA B 1 253 ? -7.809 -11.227 12.547 1 84.25 253 ALA B C 1
ATOM 3994 O O . ALA B 1 253 ? -8.883 -10.672 12.297 1 84.25 253 ALA B O 1
ATOM 3995 N N . ARG B 1 254 ? -7.32 -12.227 11.906 1 84.38 254 ARG B N 1
ATOM 3996 C CA . ARG B 1 254 ? -8.023 -12.742 10.742 1 84.38 254 ARG B CA 1
ATOM 3997 C C . ARG B 1 254 ? -9.391 -13.305 11.133 1 84.38 254 ARG B C 1
ATOM 3999 O O . ARG B 1 254 ? -10.391 -13.023 10.469 1 84.38 254 ARG B O 1
ATOM 4006 N N . VAL B 1 255 ? -9.406 -14.023 12.164 1 81.75 255 VAL B N 1
ATOM 4007 C CA . VAL B 1 255 ? -10.641 -14.641 12.625 1 81.75 255 VAL B CA 1
ATOM 4008 C C . VAL B 1 255 ? -11.641 -13.555 13.039 1 81.75 255 VAL B C 1
ATOM 4010 O O . VAL B 1 255 ? -12.828 -13.633 12.719 1 81.75 255 VAL B O 1
ATOM 4013 N N . MET B 1 256 ? -11.164 -12.594 13.703 1 80 256 MET B N 1
ATOM 4014 C CA . MET B 1 256 ? -12.016 -11.5 14.172 1 80 256 MET B CA 1
ATOM 4015 C C . MET B 1 256 ? -12.617 -10.742 12.992 1 80 256 MET B C 1
ATOM 4017 O O . MET B 1 256 ? -13.805 -10.406 13.008 1 80 256 MET B O 1
ATOM 4021 N N . MET B 1 257 ? -11.812 -10.5 12.07 1 82.31 257 MET B N 1
ATOM 4022 C CA . MET B 1 257 ? -12.297 -9.734 10.922 1 82.31 257 MET B CA 1
ATOM 4023 C C . MET B 1 257 ? -13.234 -10.57 10.062 1 82.31 257 MET B C 1
ATOM 4025 O O . MET B 1 257 ? -14.148 -10.031 9.43 1 82.31 257 MET B O 1
ATOM 4029 N N . ALA B 1 258 ? -12.992 -11.852 10.016 1 79.62 258 ALA B N 1
ATOM 4030 C CA . ALA B 1 258 ? -13.891 -12.758 9.305 1 79.62 258 ALA B CA 1
ATOM 4031 C C . ALA B 1 258 ? -15.289 -12.734 9.922 1 79.62 258 ALA B C 1
ATOM 4033 O O . ALA B 1 258 ? -16.297 -12.773 9.203 1 79.62 258 ALA B O 1
ATOM 4034 N N . LYS B 1 259 ? -15.32 -12.648 11.18 1 75.62 259 LYS B N 1
ATOM 4035 C CA . LYS B 1 259 ? -16.609 -12.625 11.883 1 75.62 259 LYS B CA 1
ATOM 4036 C C . LYS B 1 259 ? -17.375 -11.336 11.586 1 75.62 259 LYS B C 1
ATOM 4038 O O . LYS B 1 259 ? -18.594 -11.359 11.445 1 75.62 259 LYS B O 1
ATOM 4043 N N . GLN B 1 260 ? -16.672 -10.312 11.492 1 66.62 260 GLN B N 1
ATOM 4044 C CA . GLN B 1 260 ? -17.297 -9.023 11.219 1 66.62 260 GLN B CA 1
ATOM 4045 C C . GLN B 1 260 ? -17.953 -9 9.844 1 66.62 260 GLN B C 1
ATOM 4047 O O . GLN B 1 260 ? -19.031 -8.438 9.672 1 66.62 260 GLN B O 1
ATOM 4052 N N . ILE B 1 261 ? -17.375 -9.641 8.914 1 63.34 261 ILE B N 1
ATOM 4053 C CA . ILE B 1 261 ? -17.844 -9.656 7.527 1 63.34 261 ILE B CA 1
ATOM 4054 C C . ILE B 1 261 ? -19.109 -10.484 7.418 1 63.34 261 ILE B C 1
ATOM 4056 O O . ILE B 1 261 ? -20.047 -10.117 6.699 1 63.34 261 ILE B O 1
ATOM 4060 N N . LYS B 1 262 ? -19.062 -11.57 8.078 1 61.44 262 LYS B N 1
ATOM 4061 C CA . LYS B 1 262 ? -20.297 -12.352 8.07 1 61.44 262 LYS B CA 1
ATOM 4062 C C . LYS B 1 262 ? -21.484 -11.516 8.516 1 61.44 262 LYS B C 1
ATOM 4064 O O . LYS B 1 262 ? -22.578 -11.648 7.969 1 61.44 262 LYS B O 1
ATOM 4069 N N . GLU B 1 263 ? -21.125 -10.562 9.266 1 58.78 263 GLU B N 1
ATOM 4070 C CA . GLU B 1 263 ? -22.188 -9.695 9.773 1 58.78 263 GLU B CA 1
ATOM 4071 C C . GLU B 1 263 ? -22.531 -8.594 8.773 1 58.78 263 GLU B C 1
ATOM 4073 O O . GLU B 1 263 ? -23.703 -8.258 8.586 1 58.78 263 GLU B O 1
ATOM 4078 N N . ILE B 1 264 ? -21.516 -8.086 8.109 1 55.28 264 ILE B N 1
ATOM 4079 C CA . ILE B 1 264 ? -21.703 -7.008 7.145 1 55.28 264 ILE B CA 1
ATOM 4080 C C . ILE B 1 264 ? -22.375 -7.562 5.883 1 55.28 264 ILE B C 1
ATOM 4082 O O . ILE B 1 264 ? -23.266 -6.934 5.32 1 55.28 264 ILE B O 1
ATOM 4086 N N . SER B 1 265 ? -21.859 -8.711 5.395 1 54.88 265 SER B N 1
ATOM 4087 C CA . SER B 1 265 ? -22.422 -9.352 4.211 1 54.88 265 SER B CA 1
ATOM 4088 C C . SER B 1 265 ? -23.906 -9.656 4.402 1 54.88 265 SER B C 1
ATOM 4090 O O . SER B 1 265 ? -24.672 -9.625 3.445 1 54.88 265 SER B O 1
ATOM 4092 N N . LYS B 1 266 ? -24.234 -9.945 5.582 1 52.75 266 LYS B N 1
ATOM 4093 C CA . LYS B 1 266 ? -25.656 -10.156 5.898 1 52.75 266 LYS B CA 1
ATOM 4094 C C . LYS B 1 266 ? -26.422 -8.844 5.836 1 52.75 266 LYS B C 1
ATOM 4096 O O . LYS B 1 266 ? -27.641 -8.836 5.629 1 52.75 266 LYS B O 1
ATOM 4101 N N . SER B 1 267 ? -25.641 -7.719 6.027 1 45.38 267 SER B N 1
ATOM 4102 C CA . SER B 1 267 ? -26.281 -6.41 6.078 1 45.38 267 SER B CA 1
ATOM 4103 C C . SER B 1 267 ? -26.312 -5.758 4.699 1 45.38 267 SER B C 1
ATOM 4105 O O . SER B 1 267 ? -27.031 -4.77 4.492 1 45.38 267 SER B O 1
ATOM 4107 N N . LEU B 1 268 ? -25.406 -6.086 3.783 1 47.53 268 LEU B N 1
ATOM 4108 C CA . LEU B 1 268 ? -25.438 -5.57 2.42 1 47.53 268 LEU B CA 1
ATOM 4109 C C . LEU B 1 268 ? -26.453 -6.328 1.576 1 47.53 268 LEU B C 1
ATOM 4111 O O . LEU B 1 268 ? -26.609 -7.547 1.716 1 47.53 268 LEU B O 1
#

Organism: Cecembia lonarensis (strain CCUG 58316 / KCTC 22772 / LW9) (NCBI:txid1225176)

InterPro domains:
  IPR002347 Short-chain dehydrogenase/reductase SDR [PF00106] (6-194)
  IPR002347 Short-chain dehydrogenase/reductase SDR [PR00080] (81-92)
  IPR002347 Short-chain dehydrogenase/reductase SDR [PR00080] (133-141)
  IPR002347 Short-chain dehydrogenase/reductase SDR [PR00080] (153-172)
  IPR002347 Short-chain dehydrogenase/reductase SDR [PR00081] (7-24)
  IPR002347 Short-chain dehydrogenase/reductase SDR [PR00081] (81-92)
  IPR002347 Short-chain dehydrogenase/reductase SDR [PR00081] (127-143)
  IPR002347 Short-chain dehydrogenase/reductase SDR [PR00081] (153-172)
  IPR002347 Short-chain dehydrogenase/reductase SDR [PR00081] (174-191)
  IPR020904 Short-chain dehydrogenase/reductase, conserved site [PS00061] (140-168)
  IPR036291 NAD(P)-binding domain superfamily [SSF51735] (2-261)

Radius of gyration: 23.36 Å; Cα contacts (8 Å, |Δi|>4): 1193; chains: 2; bounding box: 55×75×49 Å

Foldseek 3Di:
DAAPFAEEEEEPLLWFLNVLLQLVVQVVQHAYEYEEQDVVSVVVSQVVSVVVVGHYDYAYADLLDLVRLLVSLVVSCVHRVAHAEYELDWAAFEFAAPVPDDPVLLCVRQSTLPVSSVSNCVNRVVRNLVNLHEYEYEAALLLQFDDGRGNSNSVSRVNSVVVLVVVQVVCPPSSYFYEYEHEYAEPIQRVQAYSVRRGHPPDDDLDDPVQYDYRNVQSVVVVVCRVVRPSYYYTGPVSVVLNVCSVPPRVVRHVVNVVSVVVSVVVD/DAAPFAEEEEEPLLWFLNVLLQLVVQVVQHAYEYEEQDVVSVVVSQVVSVVNVGHYDYAYADLLDLVRLLVSLVVSCVRRVAHAEYELDWAAFEFAAPVPDDPVLLCVRQSTLPVSSVSNCVNRVVRNLVNLHEYEYEAALLLQFDDGRGNSNSVSRVNSVVVLVVVQVVCPPSSYFYEYEHEYAEPIQRVQQYSVRDGHPPDDDLDDPVQYDYRNVQSVVVVVCRVVRPSYYYTGPVSVVLNVCSVPPRVVRHVVVVVSVVVVVVVD